Protein 2KGU (pdb70)

Nearest PDB structures (foldseek):
  2kgu-assembly1_A  TM=9.803E-01  e=1.407E-06  unclassified
  7rz3-assembly1_A  TM=5.996E-01  e=4.648E-01  Xibalbanus tulumensis
  4fz1-assembly1_D  TM=7.445E-01  e=1.449E+00  Psalmopoeus cambridgei
  2n3p-assembly1_A  TM=5.864E-01  e=8.486E-01  Asteropus
  3zxc-assembly1_A  TM=4.914E-01  e=8.818E+00  Cupiennius salei

GO terms:
  GO:0005576 extracellular region (C, EXP)
  GO:0019855 calcium channel inhibitor activity (F, IDA)

Secondary structure (DSSP, 8-state):
---B-TT---SSSPBPTT-EEE--SSS---EEE--

Radius of gyration: 8.8 Å; Cα contacts (8 Å, |Δi|>4): 65; chains: 1; bounding box: 12×17×29 Å

Solvent-accessible surface area: 3108 Å² total; per-residue (Å²): 122,199,43,1,115,158,29,42,167,8,127,145,62,154,23,28,155,58,34,138,55,78,56,75,116,94,46,152,99,34,48,2,98,162,184

InterPro domains:
  IPR004169 Spider toxin [cd12960] (2-35)

B-factor: mean 35.76, std 22.56, range [0.01, 75.52]

Structure (mmCIF, N/CA/C/O backbone):
data_2KGU
#
_entry.id   2KGU
#
loop_
_atom_site.group_PDB
_atom_site.id
_atom_site.type_symbol
_atom_site.label_atom_id
_atom_site.label_alt_id
_atom_site.label_comp_id
_atom_site.label_asym_id
_atom_site.label_entity_id
_atom_site.label_seq_id
_atom_site.pdbx_PDB_ins_code
_atom_site.Cartn_x
_atom_site.Cartn_y
_atom_site.Cartn_z
_atom_site.occupancy
_atom_site.B_iso_or_equiv
_atom_site.auth_seq_id
_atom_site.auth_comp_id
_atom_site.auth_asym_id
_atom_site.auth_atom_id
_atom_site.pdbx_PDB_model_num
ATOM 1 N N . GLY A 1 1 ? 1.330 0.000 0.000 1.00 13.00 1 GLY A N 1
ATOM 2 C CA . GLY A 1 1 ? 2.071 0.001 -1.247 1.00 45.03 1 GLY A CA 1
ATOM 3 C C . GLY A 1 1 ? 1.256 0.539 -2.406 1.00 60.34 1 GLY A C 1
ATOM 4 O O . GLY A 1 1 ? 0.370 -0.144 -2.921 1.00 21.31 1 GLY A O 1
ATOM 8 N N . TYR A 1 2 ? 1.554 1.766 -2.818 1.00 15.23 2 TYR A N 1
ATOM 9 C CA . TYR A 1 2 ? 0.839 2.397 -3.921 1.00 35.02 2 TYR A CA 1
ATOM 10 C C . TYR A 1 2 ? 1.368 1.906 -5.265 1.00 0.22 2 TYR A C 1
ATOM 11 O O . TYR A 1 2 ? 2.397 2.378 -5.750 1.00 30.41 2 TYR A O 1
ATOM 29 N N . CYS A 1 3 ? 0.657 0.956 -5.862 1.00 53.01 3 CYS A N 1
ATOM 30 C CA . CYS A 1 3 ? 1.052 0.400 -7.150 1.00 63.52 3 CYS A CA 1
ATOM 31 C C . CYS A 1 3 ? -0.115 0.420 -8.133 1.00 44.33 3 CYS A C 1
ATOM 32 O O . CYS A 1 3 ? -1.269 0.583 -7.739 1.00 21.20 3 CYS A O 1
ATOM 39 N N . ALA A 1 4 ? 0.196 0.254 -9.415 1.00 14.21 4 ALA A N 1
ATOM 40 C CA . ALA A 1 4 ? -0.826 0.251 -10.454 1.00 55.41 4 ALA A CA 1
ATOM 41 C C . ALA A 1 4 ? -1.696 -0.998 -10.366 1.00 23.41 4 ALA A C 1
ATOM 42 O O . ALA A 1 4 ? -1.225 -2.110 -10.604 1.00 31.23 4 ALA A O 1
ATOM 49 N N . GLU A 1 5 ? -2.966 -0.808 -10.022 1.00 5.51 5 GLU A N 1
ATOM 50 C CA . GLU A 1 5 ? -3.899 -1.921 -9.901 1.00 72.10 5 GLU A CA 1
ATOM 51 C C . GLU A 1 5 ? -4.222 -2.511 -11.271 1.00 33.33 5 GLU A C 1
ATOM 52 O O . GLU A 1 5 ? -3.575 -2.189 -12.267 1.00 50.31 5 GLU A O 1
ATOM 64 N N . LYS A 1 6 ? -5.228 -3.379 -11.312 1.00 41.32 6 LYS A N 1
ATOM 65 C CA . LYS A 1 6 ? -5.639 -4.015 -12.558 1.00 53.20 6 LYS A CA 1
ATOM 66 C C . LYS A 1 6 ? -6.046 -2.971 -13.594 1.00 23.25 6 LYS A C 1
ATOM 67 O O . LYS A 1 6 ? -7.117 -2.373 -13.499 1.00 62.32 6 LYS A O 1
ATOM 86 N N . GLY A 1 7 ? -5.183 -2.758 -14.583 1.00 32.21 7 GLY A N 1
ATOM 87 C CA . GLY A 1 7 ? -5.472 -1.787 -15.622 1.00 65.43 7 GLY A CA 1
ATOM 88 C C . GLY A 1 7 ? -5.310 -0.359 -15.142 1.00 51.33 7 GLY A C 1
ATOM 89 O O . GLY A 1 7 ? -6.271 0.411 -15.130 1.00 12.10 7 GLY A O 1
ATOM 93 N N . ILE A 1 8 ? -4.093 -0.004 -14.745 1.00 10.23 8 ILE A N 1
ATOM 94 C CA . ILE A 1 8 ? -3.810 1.342 -14.261 1.00 30.31 8 ILE A CA 1
ATOM 95 C C . ILE A 1 8 ? -2.540 1.898 -14.895 1.00 40.25 8 ILE A C 1
ATOM 96 O O . ILE A 1 8 ? -1.619 1.150 -15.223 1.00 45.41 8 ILE A O 1
ATOM 112 N N . ARG A 1 9 ? -2.498 3.216 -15.064 1.00 62.24 9 ARG A N 1
ATOM 113 C CA . ARG A 1 9 ? -1.340 3.873 -15.659 1.00 53.10 9 ARG A CA 1
ATOM 114 C C . ARG A 1 9 ? -0.050 3.416 -14.985 1.00 42.12 9 ARG A C 1
ATOM 115 O O . ARG A 1 9 ? 0.197 3.723 -13.819 1.00 13.35 9 ARG A O 1
ATOM 136 N N . CYS A 1 10 ? 0.770 2.680 -15.728 1.00 25.15 10 CYS A N 1
ATOM 137 C CA . CYS A 1 10 ? 2.035 2.179 -15.203 1.00 42.01 10 CYS A CA 1
ATOM 138 C C . CYS A 1 10 ? 3.216 2.823 -15.924 1.00 21.02 10 CYS A C 1
ATOM 139 O O . CYS A 1 10 ? 4.342 2.329 -15.856 1.00 51.42 10 CYS A O 1
ATOM 146 N N . ASP A 1 11 ? 2.951 3.927 -16.613 1.00 14.34 11 ASP A N 1
ATOM 147 C CA . ASP A 1 11 ? 3.991 4.640 -17.345 1.00 12.30 11 ASP A CA 1
ATOM 148 C C . ASP A 1 11 ? 5.188 4.929 -16.445 1.00 65.42 11 ASP A C 1
ATOM 149 O O . ASP A 1 11 ? 6.336 4.717 -16.837 1.00 5.15 11 ASP A O 1
ATOM 158 N N . ASP A 1 12 ? 4.913 5.413 -15.239 1.00 50.14 12 ASP A N 1
ATOM 159 C CA . ASP A 1 12 ? 5.968 5.731 -14.284 1.00 34.33 12 ASP A CA 1
ATOM 160 C C . ASP A 1 12 ? 5.956 4.750 -13.116 1.00 31.44 12 ASP A C 1
ATOM 161 O O . ASP A 1 12 ? 7.003 4.427 -12.553 1.00 73.11 12 ASP A O 1
ATOM 170 N N . ILE A 1 13 ? 4.766 4.280 -12.756 1.00 1.11 13 ILE A N 1
ATOM 171 C CA . ILE A 1 13 ? 4.619 3.336 -11.655 1.00 11.20 13 ILE A CA 1
ATOM 172 C C . ILE A 1 13 ? 4.556 1.901 -12.166 1.00 61.12 13 ILE A C 1
ATOM 173 O O . ILE A 1 13 ? 4.162 1.653 -13.306 1.00 43.14 13 ILE A O 1
ATOM 189 N N . HIS A 1 14 ? 4.945 0.958 -11.314 1.00 62.53 14 HIS A N 1
ATOM 190 C CA . HIS A 1 14 ? 4.931 -0.455 -11.679 1.00 11.22 14 HIS A CA 1
ATOM 191 C C . HIS A 1 14 ? 3.590 -1.092 -11.329 1.00 74.43 14 HIS A C 1
ATOM 192 O O . HIS A 1 14 ? 2.832 -0.563 -10.515 1.00 60.34 14 HIS A O 1
ATOM 206 N N . CYS A 1 15 ? 3.302 -2.232 -11.950 1.00 51.51 15 CYS A N 1
ATOM 207 C CA . CYS A 1 15 ? 2.052 -2.941 -11.706 1.00 60.33 15 CYS A CA 1
ATOM 208 C C . CYS A 1 15 ? 2.131 -3.755 -10.418 1.00 21.40 15 CYS A C 1
ATOM 209 O O . CYS A 1 15 ? 3.191 -4.269 -10.059 1.00 3.42 15 CYS A O 1
ATOM 216 N N . CYS A 1 16 ? 1.002 -3.870 -9.727 1.00 1.54 16 CYS A N 1
ATOM 217 C CA . CYS A 1 16 ? 0.942 -4.620 -8.478 1.00 72.34 16 CYS A CA 1
ATOM 218 C C . CYS A 1 16 ? 1.291 -6.088 -8.709 1.00 4.31 16 CYS A C 1
ATOM 219 O O . CYS A 1 16 ? 1.140 -6.608 -9.815 1.00 1.02 16 CYS A O 1
ATOM 226 N N . THR A 1 17 ? 1.760 -6.751 -7.656 1.00 61.23 17 THR A N 1
ATOM 227 C CA . THR A 1 17 ? 2.132 -8.158 -7.743 1.00 42.41 17 THR A CA 1
ATOM 228 C C . THR A 1 17 ? 1.006 -8.988 -8.349 1.00 4.21 17 THR A C 1
ATOM 229 O O . THR A 1 17 ? 0.020 -9.296 -7.681 1.00 25.03 17 THR A O 1
ATOM 240 N N . GLY A 1 18 ? 1.160 -9.348 -9.620 1.00 24.05 18 GLY A N 1
ATOM 241 C CA . GLY A 1 18 ? 0.149 -10.140 -10.294 1.00 33.32 18 GLY A CA 1
ATOM 242 C C . GLY A 1 18 ? -0.243 -9.558 -11.638 1.00 31.44 18 GLY A C 1
ATOM 243 O O . GLY A 1 18 ? -0.846 -10.242 -12.467 1.00 2.44 18 GLY A O 1
ATOM 247 N N . LEU A 1 19 ? 0.098 -8.293 -11.854 1.00 53.13 19 LEU A N 1
ATOM 248 C CA . LEU A 1 19 ? -0.224 -7.618 -13.107 1.00 3.20 19 LEU A CA 1
ATOM 249 C C . LEU A 1 19 ? 1.046 -7.221 -13.853 1.00 62.11 19 LEU A C 1
ATOM 250 O O . LEU A 1 19 ? 2.111 -7.070 -13.253 1.00 73.41 19 LEU A O 1
ATOM 266 N N . LYS A 1 20 ? 0.926 -7.051 -15.165 1.00 64.14 20 LYS A N 1
ATOM 267 C CA . LYS A 1 20 ? 2.063 -6.668 -15.995 1.00 31.03 20 LYS A CA 1
ATOM 268 C C . LYS A 1 20 ? 1.749 -5.413 -16.802 1.00 52.40 20 LYS A C 1
ATOM 269 O O . LYS A 1 20 ? 0.627 -5.231 -17.276 1.00 33.42 20 LYS A O 1
ATOM 288 N N . CYS A 1 21 ? 2.747 -4.549 -16.956 1.00 53.24 21 CYS A N 1
ATOM 289 C CA . CYS A 1 21 ? 2.578 -3.311 -17.707 1.00 53.34 21 CYS A CA 1
ATOM 290 C C . CYS A 1 21 ? 2.511 -3.589 -19.206 1.00 41.54 21 CYS A C 1
ATOM 291 O O . CYS A 1 21 ? 3.538 -3.677 -19.879 1.00 43.44 21 CYS A O 1
ATOM 298 N N . LYS A 1 22 ? 1.295 -3.726 -19.723 1.00 52.45 22 LYS A N 1
ATOM 299 C CA . LYS A 1 22 ? 1.092 -3.992 -21.143 1.00 13.34 22 LYS A CA 1
ATOM 300 C C . LYS A 1 22 ? 0.926 -2.691 -21.922 1.00 0.01 22 LYS A C 1
ATOM 301 O O . LYS A 1 22 ? -0.099 -2.017 -21.814 1.00 70.13 22 LYS A O 1
ATOM 320 N N . CYS A 1 23 ? 1.940 -2.344 -22.708 1.00 31.13 23 CYS A N 1
ATOM 321 C CA . CYS A 1 23 ? 1.907 -1.125 -23.506 1.00 54.23 23 CYS A CA 1
ATOM 322 C C . CYS A 1 23 ? 2.297 -1.412 -24.953 1.00 52.34 23 CYS A C 1
ATOM 323 O O . CYS A 1 23 ? 3.155 -2.252 -25.221 1.00 13.23 23 CYS A O 1
ATOM 330 N N . ASN A 1 24 ? 1.660 -0.707 -25.883 1.00 10.31 24 ASN A N 1
ATOM 331 C CA . ASN A 1 24 ? 1.940 -0.885 -27.303 1.00 71.30 24 ASN A CA 1
ATOM 332 C C . ASN A 1 24 ? 3.324 -0.349 -27.656 1.00 71.33 24 ASN A C 1
ATOM 333 O O . ASN A 1 24 ? 3.994 0.264 -26.826 1.00 14.10 24 ASN A O 1
ATOM 344 N N . ALA A 1 25 ? 3.745 -0.585 -28.894 1.00 64.15 25 ALA A N 1
ATOM 345 C CA . ALA A 1 25 ? 5.048 -0.124 -29.359 1.00 12.02 25 ALA A CA 1
ATOM 346 C C . ALA A 1 25 ? 5.004 1.352 -29.738 1.00 4.53 25 ALA A C 1
ATOM 347 O O . ALA A 1 25 ? 6.027 2.037 -29.724 1.00 3.13 25 ALA A O 1
ATOM 354 N N . SER A 1 26 ? 3.814 1.837 -30.077 1.00 20.12 26 SER A N 1
ATOM 355 C CA . SER A 1 26 ? 3.638 3.232 -30.464 1.00 64.21 26 SER A CA 1
ATOM 356 C C . SER A 1 26 ? 3.819 4.156 -29.264 1.00 24.23 26 SER A C 1
ATOM 357 O O . SER A 1 26 ? 4.167 5.326 -29.414 1.00 3.22 26 SER A O 1
ATOM 365 N N . GLY A 1 27 ? 3.580 3.620 -28.071 1.00 20.24 27 GLY A N 1
ATOM 366 C CA . GLY A 1 27 ? 3.721 4.409 -26.861 1.00 22.01 27 GLY A CA 1
ATOM 367 C C . GLY A 1 27 ? 2.387 4.724 -26.215 1.00 55.33 27 GLY A C 1
ATOM 368 O O . GLY A 1 27 ? 2.264 5.698 -25.471 1.00 75.52 27 GLY A O 1
ATOM 372 N N . TYR A 1 28 ? 1.384 3.901 -26.501 1.00 51.32 28 TYR A N 1
ATOM 373 C CA . TYR A 1 28 ? 0.050 4.100 -25.946 1.00 62.23 28 TYR A CA 1
ATOM 374 C C . TYR A 1 28 ? -0.512 2.792 -25.398 1.00 21.22 28 TYR A C 1
ATOM 375 O O . TYR A 1 28 ? 0.171 1.768 -25.382 1.00 13.54 28 TYR A O 1
ATOM 393 N N . ASN A 1 29 ? -1.762 2.835 -24.950 1.00 33.45 29 ASN A N 1
ATOM 394 C CA . ASN A 1 29 ? -2.418 1.654 -24.400 1.00 31.51 29 ASN A CA 1
ATOM 395 C C . ASN A 1 29 ? -1.562 1.013 -23.311 1.00 53.41 29 ASN A C 1
ATOM 396 O O . ASN A 1 29 ? -1.611 -0.199 -23.100 1.00 42.13 29 ASN A O 1
ATOM 407 N N . CYS A 1 30 ? -0.779 1.836 -22.621 1.00 53.14 30 CYS A N 1
ATOM 408 C CA . CYS A 1 30 ? 0.088 1.352 -21.554 1.00 13.10 30 CYS A CA 1
ATOM 409 C C . CYS A 1 30 ? -0.699 1.155 -20.261 1.00 51.53 30 CYS A C 1
ATOM 410 O O . CYS A 1 30 ? -0.756 2.047 -19.414 1.00 45.13 30 CYS A O 1
ATOM 417 N N . VAL A 1 31 ? -1.305 -0.019 -20.117 1.00 11.23 31 VAL A N 1
ATOM 418 C CA . VAL A 1 31 ? -2.088 -0.334 -18.927 1.00 45.14 31 VAL A CA 1
ATOM 419 C C . VAL A 1 31 ? -1.690 -1.688 -18.351 1.00 21.11 31 VAL A C 1
ATOM 420 O O . VAL A 1 31 ? -1.102 -2.521 -19.042 1.00 12.03 31 VAL A O 1
ATOM 433 N N . CYS A 1 32 ? -2.015 -1.902 -17.080 1.00 64.44 32 CYS A N 1
ATOM 434 C CA . CYS A 1 32 ? -1.692 -3.156 -16.409 1.00 40.41 32 CYS A CA 1
ATOM 435 C C . CYS A 1 32 ? -2.687 -4.248 -16.789 1.00 34.11 32 CYS A C 1
ATOM 436 O O . CYS A 1 32 ? -3.865 -3.975 -17.023 1.00 22.21 32 CYS A O 1
ATOM 443 N N . ARG A 1 33 ? -2.206 -5.485 -16.848 1.00 23.44 33 ARG A N 1
ATOM 444 C CA . ARG A 1 33 ? -3.052 -6.619 -17.200 1.00 13.14 33 ARG A CA 1
ATOM 445 C C . ARG A 1 33 ? -2.640 -7.867 -16.424 1.00 14.42 33 ARG A C 1
ATOM 446 O O . ARG A 1 33 ? -1.472 -8.037 -16.076 1.00 22.32 33 ARG A O 1
ATOM 467 N N . LYS A 1 34 ? -3.608 -8.736 -16.155 1.00 74.44 34 LYS A N 1
ATOM 468 C CA . LYS A 1 34 ? -3.348 -9.969 -15.422 1.00 31.24 34 LYS A CA 1
ATOM 469 C C . LYS A 1 34 ? -2.755 -11.034 -16.339 1.00 55.22 34 LYS A C 1
ATOM 470 O O . LYS A 1 34 ? -3.300 -12.131 -16.468 1.00 3.34 34 LYS A O 1
ATOM 489 N N . LYS A 1 35 ? -1.636 -10.704 -16.975 1.00 13.01 35 LYS A N 1
ATOM 490 C CA . LYS A 1 35 ? -0.967 -11.632 -17.879 1.00 32.13 35 LYS A CA 1
ATOM 491 C C . LYS A 1 35 ? -0.238 -12.721 -17.098 1.00 44.14 35 LYS A C 1
ATOM 492 O O . LYS A 1 35 ? -0.676 -13.126 -16.022 1.00 31.15 35 LYS A O 1
ATOM 511 N N . GLY A 1 1 ? 3.403 -0.210 -1.031 1.00 53.15 1 GLY A N 2
ATOM 512 C CA . GLY A 1 1 ? 1.998 -0.567 -0.966 1.00 54.24 1 GLY A CA 2
ATOM 513 C C . GLY A 1 1 ? 1.195 0.028 -2.106 1.00 51.24 1 GLY A C 2
ATOM 514 O O . GLY A 1 1 ? 0.264 -0.599 -2.613 1.00 1.31 1 GLY A O 2
ATOM 518 N N . TYR A 1 2 ? 1.554 1.242 -2.510 1.00 60.43 2 TYR A N 2
ATOM 519 C CA . TYR A 1 2 ? 0.858 1.923 -3.595 1.00 12.20 2 TYR A CA 2
ATOM 520 C C . TYR A 1 2 ? 1.337 1.418 -4.952 1.00 41.14 2 TYR A C 2
ATOM 521 O O . TYR A 1 2 ? 2.382 1.838 -5.451 1.00 54.23 2 TYR A O 2
ATOM 539 N N . CYS A 1 3 ? 0.565 0.514 -5.546 1.00 25.52 3 CYS A N 2
ATOM 540 C CA . CYS A 1 3 ? 0.909 -0.051 -6.846 1.00 15.44 3 CYS A CA 2
ATOM 541 C C . CYS A 1 3 ? -0.270 0.050 -7.810 1.00 65.13 3 CYS A C 2
ATOM 542 O O . CYS A 1 3 ? -1.419 0.178 -7.391 1.00 33.12 3 CYS A O 2
ATOM 549 N N . ALA A 1 4 ? 0.026 -0.009 -9.105 1.00 21.34 4 ALA A N 2
ATOM 550 C CA . ALA A 1 4 ? -1.008 0.073 -10.129 1.00 22.52 4 ALA A CA 2
ATOM 551 C C . ALA A 1 4 ? -1.879 -1.179 -10.131 1.00 21.11 4 ALA A C 2
ATOM 552 O O . ALA A 1 4 ? -1.391 -2.285 -10.363 1.00 12.31 4 ALA A O 2
ATOM 559 N N . GLU A 1 5 ? -3.170 -0.997 -9.870 1.00 43.32 5 GLU A N 2
ATOM 560 C CA . GLU A 1 5 ? -4.108 -2.113 -9.841 1.00 5.12 5 GLU A CA 2
ATOM 561 C C . GLU A 1 5 ? -4.327 -2.676 -11.242 1.00 30.11 5 GLU A C 2
ATOM 562 O O . GLU A 1 5 ? -3.607 -2.335 -12.181 1.00 20.33 5 GLU A O 2
ATOM 574 N N . LYS A 1 6 ? -5.327 -3.541 -11.375 1.00 64.34 6 LYS A N 2
ATOM 575 C CA . LYS A 1 6 ? -5.643 -4.153 -12.661 1.00 14.24 6 LYS A CA 2
ATOM 576 C C . LYS A 1 6 ? -6.064 -3.096 -13.677 1.00 61.00 6 LYS A C 2
ATOM 577 O O . LYS A 1 6 ? -7.151 -2.528 -13.582 1.00 42.44 6 LYS A O 2
ATOM 596 N N . GLY A 1 7 ? -5.195 -2.839 -14.650 1.00 53.44 7 GLY A N 2
ATOM 597 C CA . GLY A 1 7 ? -5.496 -1.852 -15.671 1.00 41.30 7 GLY A CA 2
ATOM 598 C C . GLY A 1 7 ? -5.351 -0.431 -15.164 1.00 10.41 7 GLY A C 2
ATOM 599 O O . GLY A 1 7 ? -6.321 0.328 -15.138 1.00 64.01 7 GLY A O 2
ATOM 603 N N . ILE A 1 8 ? -4.138 -0.070 -14.758 1.00 53.32 8 ILE A N 2
ATOM 604 C CA . ILE A 1 8 ? -3.871 1.270 -14.249 1.00 21.52 8 ILE A CA 2
ATOM 605 C C . ILE A 1 8 ? -2.622 1.863 -14.892 1.00 0.02 8 ILE A C 2
ATOM 606 O O . ILE A 1 8 ? -1.690 1.140 -15.246 1.00 15.12 8 ILE A O 2
ATOM 622 N N . ARG A 1 9 ? -2.609 3.184 -15.038 1.00 72.10 9 ARG A N 2
ATOM 623 C CA . ARG A 1 9 ? -1.474 3.875 -15.638 1.00 13.23 9 ARG A CA 2
ATOM 624 C C . ARG A 1 9 ? -0.164 3.430 -14.994 1.00 74.30 9 ARG A C 2
ATOM 625 O O . ARG A 1 9 ? 0.098 3.723 -13.827 1.00 51.53 9 ARG A O 2
ATOM 646 N N . CYS A 1 10 ? 0.654 2.719 -15.762 1.00 64.20 10 CYS A N 2
ATOM 647 C CA . CYS A 1 10 ? 1.936 2.231 -15.268 1.00 4.42 10 CYS A CA 2
ATOM 648 C C . CYS A 1 10 ? 3.092 3.002 -15.900 1.00 53.21 10 CYS A C 2
ATOM 649 O O . CYS A 1 10 ? 4.248 2.586 -15.819 1.00 14.15 10 CYS A O 2
ATOM 656 N N . ASP A 1 11 ? 2.771 4.127 -16.530 1.00 34.03 11 ASP A N 2
ATOM 657 C CA . ASP A 1 11 ? 3.781 4.957 -17.175 1.00 10.31 11 ASP A CA 2
ATOM 658 C C . ASP A 1 11 ? 4.863 5.368 -16.181 1.00 32.22 11 ASP A C 2
ATOM 659 O O . ASP A 1 11 ? 6.035 5.486 -16.538 1.00 22.13 11 ASP A O 2
ATOM 668 N N . ASP A 1 12 ? 4.461 5.585 -14.933 1.00 61.23 12 ASP A N 2
ATOM 669 C CA . ASP A 1 12 ? 5.396 5.982 -13.887 1.00 40.31 12 ASP A CA 2
ATOM 670 C C . ASP A 1 12 ? 5.591 4.857 -12.876 1.00 62.54 12 ASP A C 2
ATOM 671 O O . ASP A 1 12 ? 6.701 4.352 -12.702 1.00 34.51 12 ASP A O 2
ATOM 680 N N . ILE A 1 13 ? 4.507 4.469 -12.213 1.00 0.40 13 ILE A N 2
ATOM 681 C CA . ILE A 1 13 ? 4.560 3.404 -11.220 1.00 34.31 13 ILE A CA 2
ATOM 682 C C . ILE A 1 13 ? 4.375 2.037 -11.870 1.00 65.32 13 ILE A C 2
ATOM 683 O O . ILE A 1 13 ? 3.839 1.929 -12.974 1.00 3.24 13 ILE A O 2
ATOM 699 N N . HIS A 1 14 ? 4.822 0.993 -11.178 1.00 41.33 14 HIS A N 2
ATOM 700 C CA . HIS A 1 14 ? 4.704 -0.369 -11.687 1.00 44.43 14 HIS A CA 2
ATOM 701 C C . HIS A 1 14 ? 3.388 -1.001 -11.247 1.00 31.44 14 HIS A C 2
ATOM 702 O O . HIS A 1 14 ? 2.683 -0.462 -10.393 1.00 21.53 14 HIS A O 2
ATOM 716 N N . CYS A 1 15 ? 3.062 -2.147 -11.835 1.00 33.31 15 CYS A N 2
ATOM 717 C CA . CYS A 1 15 ? 1.830 -2.854 -11.505 1.00 12.54 15 CYS A CA 2
ATOM 718 C C . CYS A 1 15 ? 1.989 -3.651 -10.214 1.00 25.43 15 CYS A C 2
ATOM 719 O O . CYS A 1 15 ? 3.104 -3.987 -9.812 1.00 61.31 15 CYS A O 2
ATOM 726 N N . CYS A 1 16 ? 0.868 -3.952 -9.568 1.00 13.22 16 CYS A N 2
ATOM 727 C CA . CYS A 1 16 ? 0.881 -4.710 -8.323 1.00 3.35 16 CYS A CA 2
ATOM 728 C C . CYS A 1 16 ? 1.383 -6.132 -8.557 1.00 14.13 16 CYS A C 2
ATOM 729 O O . CYS A 1 16 ? 1.472 -6.592 -9.696 1.00 2.43 16 CYS A O 2
ATOM 736 N N . THR A 1 17 ? 1.708 -6.825 -7.470 1.00 65.11 17 THR A N 2
ATOM 737 C CA . THR A 1 17 ? 2.201 -8.194 -7.556 1.00 44.10 17 THR A CA 2
ATOM 738 C C . THR A 1 17 ? 1.176 -9.107 -8.218 1.00 41.04 17 THR A C 2
ATOM 739 O O . THR A 1 17 ? 0.251 -9.592 -7.569 1.00 12.13 17 THR A O 2
ATOM 750 N N . GLY A 1 18 ? 1.347 -9.338 -9.517 1.00 23.24 18 GLY A N 2
ATOM 751 C CA . GLY A 1 18 ? 0.429 -10.194 -10.245 1.00 50.43 18 GLY A CA 2
ATOM 752 C C . GLY A 1 18 ? 0.021 -9.602 -11.580 1.00 34.02 18 GLY A C 2
ATOM 753 O O . GLY A 1 18 ? -0.469 -10.313 -12.459 1.00 12.43 18 GLY A O 2
ATOM 757 N N . LEU A 1 19 ? 0.220 -8.298 -11.733 1.00 1.43 19 LEU A N 2
ATOM 758 C CA . LEU A 1 19 ? -0.132 -7.609 -12.970 1.00 34.52 19 LEU A CA 2
ATOM 759 C C . LEU A 1 19 ? 1.118 -7.164 -13.721 1.00 23.23 19 LEU A C 2
ATOM 760 O O . LEU A 1 19 ? 2.156 -6.895 -13.116 1.00 24.43 19 LEU A O 2
ATOM 776 N N . LYS A 1 20 ? 1.012 -7.086 -15.043 1.00 20.32 20 LYS A N 2
ATOM 777 C CA . LYS A 1 20 ? 2.133 -6.670 -15.878 1.00 35.12 20 LYS A CA 2
ATOM 778 C C . LYS A 1 20 ? 1.783 -5.416 -16.673 1.00 35.15 20 LYS A C 2
ATOM 779 O O . LYS A 1 20 ? 0.656 -5.263 -17.146 1.00 62.24 20 LYS A O 2
ATOM 798 N N . CYS A 1 21 ? 2.755 -4.522 -16.816 1.00 54.41 21 CYS A N 2
ATOM 799 C CA . CYS A 1 21 ? 2.550 -3.281 -17.554 1.00 62.24 21 CYS A CA 2
ATOM 800 C C . CYS A 1 21 ? 2.549 -3.537 -19.059 1.00 24.43 21 CYS A C 2
ATOM 801 O O . CYS A 1 21 ? 3.603 -3.569 -19.695 1.00 52.33 21 CYS A O 2
ATOM 808 N N . LYS A 1 22 ? 1.360 -3.720 -19.621 1.00 54.14 22 LYS A N 2
ATOM 809 C CA . LYS A 1 22 ? 1.219 -3.972 -21.051 1.00 3.23 22 LYS A CA 2
ATOM 810 C C . LYS A 1 22 ? 1.053 -2.665 -21.820 1.00 24.02 22 LYS A C 2
ATOM 811 O O . LYS A 1 22 ? 0.052 -1.966 -21.667 1.00 14.43 22 LYS A O 2
ATOM 830 N N . CYS A 1 23 ? 2.041 -2.342 -22.648 1.00 50.20 23 CYS A N 2
ATOM 831 C CA . CYS A 1 23 ? 2.005 -1.120 -23.442 1.00 55.23 23 CYS A CA 2
ATOM 832 C C . CYS A 1 23 ? 2.372 -1.405 -24.896 1.00 12.43 23 CYS A C 2
ATOM 833 O O . CYS A 1 23 ? 3.208 -2.261 -25.179 1.00 30.42 23 CYS A O 2
ATOM 840 N N . ASN A 1 24 ? 1.740 -0.679 -25.813 1.00 22.21 24 ASN A N 2
ATOM 841 C CA . ASN A 1 24 ? 2.000 -0.854 -27.237 1.00 51.44 24 ASN A CA 2
ATOM 842 C C . ASN A 1 24 ? 3.391 -0.345 -27.603 1.00 23.42 24 ASN A C 2
ATOM 843 O O . ASN A 1 24 ? 4.085 0.245 -26.775 1.00 73.02 24 ASN A O 2
ATOM 854 N N . ALA A 1 25 ? 3.792 -0.579 -28.848 1.00 43.12 25 ALA A N 2
ATOM 855 C CA . ALA A 1 25 ? 5.099 -0.143 -29.324 1.00 41.34 25 ALA A CA 2
ATOM 856 C C . ALA A 1 25 ? 5.086 1.339 -29.684 1.00 11.25 25 ALA A C 2
ATOM 857 O O . ALA A 1 25 ? 6.122 2.003 -29.659 1.00 64.35 25 ALA A O 2
ATOM 864 N N . SER A 1 26 ? 3.906 1.852 -30.017 1.00 51.10 26 SER A N 2
ATOM 865 C CA . SER A 1 26 ? 3.759 3.255 -30.386 1.00 10.32 26 SER A CA 2
ATOM 866 C C . SER A 1 26 ? 3.957 4.159 -29.173 1.00 44.41 26 SER A C 2
ATOM 867 O O . SER A 1 26 ? 4.336 5.322 -29.307 1.00 3.22 26 SER A O 2
ATOM 875 N N . GLY A 1 27 ? 3.698 3.615 -27.988 1.00 21.00 27 GLY A N 2
ATOM 876 C CA . GLY A 1 27 ? 3.853 4.385 -26.768 1.00 3.22 27 GLY A CA 2
ATOM 877 C C . GLY A 1 27 ? 2.524 4.729 -26.126 1.00 73.01 27 GLY A C 2
ATOM 878 O O . GLY A 1 27 ? 2.415 5.714 -25.395 1.00 44.15 27 GLY A O 2
ATOM 882 N N . TYR A 1 28 ? 1.509 3.917 -26.400 1.00 70.21 28 TYR A N 2
ATOM 883 C CA . TYR A 1 28 ? 0.179 4.142 -25.848 1.00 13.45 28 TYR A CA 2
ATOM 884 C C . TYR A 1 28 ? -0.417 2.843 -25.314 1.00 0.35 28 TYR A C 2
ATOM 885 O O . TYR A 1 28 ? 0.240 1.803 -25.307 1.00 11.24 28 TYR A O 2
ATOM 903 N N . ASN A 1 29 ? -1.667 2.913 -24.867 1.00 61.31 29 ASN A N 2
ATOM 904 C CA . ASN A 1 29 ? -2.353 1.743 -24.331 1.00 31.21 29 ASN A CA 2
ATOM 905 C C . ASN A 1 29 ? -1.512 1.065 -23.254 1.00 25.20 29 ASN A C 2
ATOM 906 O O . ASN A 1 29 ? -1.584 -0.150 -23.067 1.00 62.23 29 ASN A O 2
ATOM 917 N N . CYS A 1 30 ? -0.714 1.858 -22.547 1.00 41.42 30 CYS A N 2
ATOM 918 C CA . CYS A 1 30 ? 0.142 1.337 -21.488 1.00 72.35 30 CYS A CA 2
ATOM 919 C C . CYS A 1 30 ? -0.652 1.125 -20.202 1.00 62.24 30 CYS A C 2
ATOM 920 O O . CYS A 1 30 ? -0.685 1.993 -19.330 1.00 40.13 30 CYS A O 2
ATOM 927 N N . VAL A 1 31 ? -1.290 -0.036 -20.092 1.00 1.03 31 VAL A N 2
ATOM 928 C CA . VAL A 1 31 ? -2.082 -0.363 -18.912 1.00 73.45 31 VAL A CA 2
ATOM 929 C C . VAL A 1 31 ? -1.669 -1.710 -18.329 1.00 4.31 31 VAL A C 2
ATOM 930 O O . VAL A 1 31 ? -1.058 -2.533 -19.011 1.00 23.22 31 VAL A O 2
ATOM 943 N N . CYS A 1 32 ? -2.006 -1.928 -17.062 1.00 43.02 32 CYS A N 2
ATOM 944 C CA . CYS A 1 32 ? -1.670 -3.175 -16.385 1.00 0.51 32 CYS A CA 2
ATOM 945 C C . CYS A 1 32 ? -2.6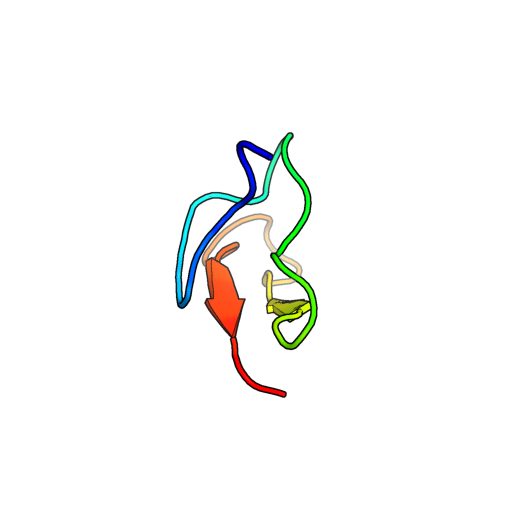55 -4.279 -16.758 1.00 40.30 32 CYS A C 2
ATOM 946 O O . CYS A 1 32 ? -3.825 -4.014 -17.033 1.00 52.35 32 CYS A O 2
ATOM 953 N N . ARG A 1 33 ? -2.172 -5.517 -16.764 1.00 75.04 33 ARG A N 2
ATOM 954 C CA . ARG A 1 33 ? -3.009 -6.661 -17.104 1.00 74.34 33 ARG A CA 2
ATOM 955 C C . ARG A 1 33 ? -2.583 -7.899 -16.320 1.00 15.34 33 ARG A C 2
ATOM 956 O O . ARG A 1 33 ? -1.413 -8.054 -15.972 1.00 23.33 33 ARG A O 2
ATOM 977 N N . LYS A 1 34 ? -3.542 -8.777 -16.043 1.00 42.52 34 LYS A N 2
ATOM 978 C CA . LYS A 1 34 ? -3.268 -10.001 -15.300 1.00 43.23 34 LYS A CA 2
ATOM 979 C C . LYS A 1 34 ? -2.659 -11.064 -16.209 1.00 42.11 34 LYS A C 2
ATOM 980 O O . LYS A 1 34 ? -3.197 -12.163 -16.344 1.00 12.11 34 LYS A O 2
ATOM 999 N N . LYS A 1 35 ? -1.532 -10.730 -16.830 1.00 34.40 35 LYS A N 2
ATOM 1000 C CA . LYS A 1 35 ? -0.848 -11.657 -17.724 1.00 42.40 35 LYS A CA 2
ATOM 1001 C C . LYS A 1 35 ? -0.367 -12.889 -16.966 1.00 24.54 35 LYS A C 2
ATOM 1002 O O . LYS A 1 35 ? 0.129 -12.786 -15.843 1.00 52.42 35 LYS A O 2
ATOM 1021 N N . GLY A 1 1 ? 1.917 -1.482 -0.374 1.00 13.02 1 GLY A N 3
ATOM 1022 C CA . GLY A 1 1 ? 2.192 -0.104 -0.738 1.00 72.53 1 GLY A CA 3
ATOM 1023 C C . GLY A 1 1 ? 1.337 0.371 -1.896 1.00 72.22 1 GLY A C 3
ATOM 1024 O O . GLY A 1 1 ? 0.491 -0.370 -2.398 1.00 22.42 1 GLY A O 3
ATOM 1028 N N . TYR A 1 2 ? 1.555 1.610 -2.321 1.00 2.21 2 TYR A N 3
ATOM 1029 C CA . TYR A 1 2 ? 0.795 2.185 -3.424 1.00 41.14 2 TYR A CA 3
ATOM 1030 C C . TYR A 1 2 ? 1.346 1.717 -4.768 1.00 4.12 2 TYR A C 3
ATOM 1031 O O . TYR A 1 2 ? 2.393 2.183 -5.219 1.00 63.41 2 TYR A O 3
ATOM 1049 N N . CYS A 1 3 ? 0.633 0.793 -5.403 1.00 3.01 3 CYS A N 3
ATOM 1050 C CA . CYS A 1 3 ? 1.048 0.260 -6.695 1.00 5.22 3 CYS A CA 3
ATOM 1051 C C . CYS A 1 3 ? -0.091 0.338 -7.707 1.00 42.50 3 CYS A C 3
ATOM 1052 O O . CYS A 1 3 ? -1.251 0.521 -7.339 1.00 23.24 3 CYS A O 3
ATOM 1059 N N . ALA A 1 4 ? 0.249 0.199 -8.984 1.00 62.02 4 ALA A N 3
ATOM 1060 C CA . ALA A 1 4 ? -0.744 0.251 -10.049 1.00 54.44 4 ALA A CA 3
ATOM 1061 C C . ALA A 1 4 ? -1.649 -0.976 -10.017 1.00 12.40 4 ALA A C 3
ATOM 1062 O O . ALA A 1 4 ? -1.205 -2.092 -10.280 1.00 64.34 4 ALA A O 3
ATOM 1069 N N . GLU A 1 5 ? -2.920 -0.760 -9.692 1.00 0.14 5 GLU A N 3
ATOM 1070 C CA . GLU A 1 5 ? -3.886 -1.850 -9.624 1.00 11.04 5 GLU A CA 3
ATOM 1071 C C . GLU A 1 5 ? -4.189 -2.396 -11.016 1.00 24.51 5 GLU A C 3
ATOM 1072 O O . GLU A 1 5 ? -3.481 -2.101 -11.979 1.00 1.10 5 GLU A O 3
ATOM 1084 N N . LYS A 1 6 ? -5.245 -3.196 -11.114 1.00 71.23 6 LYS A N 3
ATOM 1085 C CA . LYS A 1 6 ? -5.644 -3.785 -12.387 1.00 41.23 6 LYS A CA 3
ATOM 1086 C C . LYS A 1 6 ? -5.942 -2.701 -13.418 1.00 54.21 6 LYS A C 3
ATOM 1087 O O . LYS A 1 6 ? -6.780 -1.829 -13.191 1.00 43.42 6 LYS A O 3
ATOM 1106 N N . GLY A 1 7 ? -5.252 -2.763 -14.553 1.00 32.20 7 GLY A N 3
ATOM 1107 C CA . GLY A 1 7 ? -5.459 -1.782 -15.602 1.00 11.00 7 GLY A CA 3
ATOM 1108 C C . GLY A 1 7 ? -5.249 -0.361 -15.117 1.00 30.44 7 GLY A C 3
ATOM 1109 O O . GLY A 1 7 ? -6.191 0.431 -15.069 1.00 24.32 7 GLY A O 3
ATOM 1113 N N . ILE A 1 8 ? -4.012 -0.039 -14.754 1.00 51.54 8 ILE A N 3
ATOM 1114 C CA . ILE A 1 8 ? -3.682 1.296 -14.270 1.00 14.02 8 ILE A CA 3
ATOM 1115 C C . ILE A 1 8 ? -2.406 1.818 -14.922 1.00 34.14 8 ILE A C 3
ATOM 1116 O O . ILE A 1 8 ? -1.522 1.043 -15.286 1.00 42.20 8 ILE A O 3
ATOM 1132 N N . ARG A 1 9 ? -2.3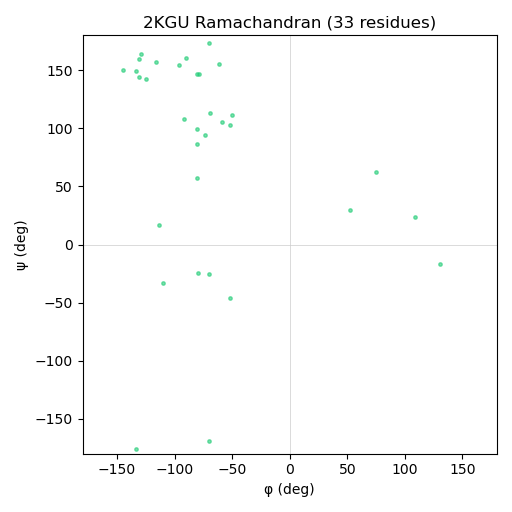18 3.136 -15.064 1.00 3.32 9 ARG A N 3
ATOM 1133 C CA . ARG A 1 9 ? -1.149 3.762 -15.671 1.00 54.30 9 ARG A CA 3
ATOM 1134 C C . ARG A 1 9 ? 0.137 3.257 -15.024 1.00 35.34 9 ARG A C 3
ATOM 1135 O O . ARG A 1 9 ? 0.401 3.524 -13.851 1.00 13.10 9 ARG A O 3
ATOM 1156 N N . CYS A 1 10 ? 0.933 2.524 -15.795 1.00 51.30 10 CYS A N 3
ATOM 1157 C CA . CYS A 1 10 ? 2.191 1.980 -15.298 1.00 34.11 10 CYS A CA 3
ATOM 1158 C C . CYS A 1 10 ? 3.381 2.694 -15.932 1.00 72.00 10 CYS A C 3
ATOM 1159 O O . CYS A 1 10 ? 4.508 2.201 -15.890 1.00 2.03 10 CYS A O 3
ATOM 1166 N N . ASP A 1 11 ? 3.122 3.857 -16.519 1.00 15.23 11 ASP A N 3
ATOM 1167 C CA . ASP A 1 11 ? 4.171 4.640 -17.161 1.00 11.53 11 ASP A CA 3
ATOM 1168 C C . ASP A 1 11 ? 5.340 4.868 -16.207 1.00 74.00 11 ASP A C 3
ATOM 1169 O O . ASP A 1 11 ? 6.500 4.690 -16.578 1.00 30.32 11 ASP A O 3
ATOM 1178 N N . ASP A 1 12 ? 5.026 5.264 -14.978 1.00 75.54 12 ASP A N 3
ATOM 1179 C CA . ASP A 1 12 ? 6.049 5.516 -13.971 1.00 65.31 12 ASP A CA 3
ATOM 1180 C C . ASP A 1 12 ? 6.009 4.453 -12.877 1.00 63.15 12 ASP A C 3
ATOM 1181 O O . ASP A 1 12 ? 7.034 3.861 -12.536 1.00 34.01 12 ASP A O 3
ATOM 1190 N N . ILE A 1 13 ? 4.821 4.217 -12.332 1.00 11.40 13 ILE A N 3
ATOM 1191 C CA . ILE A 1 13 ? 4.648 3.226 -11.277 1.00 50.23 13 ILE A CA 3
ATOM 1192 C C . ILE A 1 13 ? 4.515 1.823 -11.858 1.00 74.33 13 ILE A C 3
ATOM 1193 O O . ILE A 1 13 ? 4.091 1.650 -13.002 1.00 3.02 13 ILE A O 3
ATOM 1209 N N . HIS A 1 14 ? 4.877 0.822 -11.062 1.00 62.33 14 HIS A N 3
ATOM 1210 C CA . HIS A 1 14 ? 4.796 -0.568 -11.497 1.00 32.43 14 HIS A CA 3
ATOM 1211 C C . HIS A 1 14 ? 3.465 -1.190 -11.083 1.00 50.44 14 HIS A C 3
ATOM 1212 O O . HIS A 1 14 ? 2.802 -0.708 -10.164 1.00 60.31 14 HIS A O 3
ATOM 1226 N N . CYS A 1 15 ? 3.079 -2.261 -11.769 1.00 3.32 15 CYS A N 3
ATOM 1227 C CA . CYS A 1 15 ? 1.828 -2.948 -11.475 1.00 15.43 15 CYS A CA 3
ATOM 1228 C C . CYS A 1 15 ? 1.984 -3.871 -10.270 1.00 12.12 15 CYS A C 3
ATOM 1229 O O . CYS A 1 15 ? 3.038 -4.475 -10.069 1.00 71.12 15 CYS A O 3
ATOM 1236 N N . CYS A 1 16 ? 0.927 -3.976 -9.471 1.00 4.53 16 CYS A N 3
ATOM 1237 C CA . CYS A 1 16 ? 0.945 -4.824 -8.285 1.00 65.25 16 CYS A CA 3
ATOM 1238 C C . CYS A 1 16 ? 1.227 -6.276 -8.661 1.00 25.35 16 CYS A C 3
ATOM 1239 O O . CYS A 1 16 ? 1.012 -6.688 -9.801 1.00 31.52 16 CYS A O 3
ATOM 1246 N N . THR A 1 17 ? 1.711 -7.049 -7.692 1.00 40.34 17 THR A N 3
ATOM 1247 C CA . THR A 1 17 ? 2.024 -8.454 -7.920 1.00 15.21 17 THR A CA 3
ATOM 1248 C C . THR A 1 17 ? 0.845 -9.183 -8.555 1.00 21.45 17 THR A C 3
ATOM 1249 O O . THR A 1 17 ? -0.208 -9.335 -7.938 1.00 35.53 17 THR A O 3
ATOM 1260 N N . GLY A 1 18 ? 1.030 -9.634 -9.792 1.00 25.24 18 GLY A N 3
ATOM 1261 C CA . GLY A 1 18 ? -0.026 -10.343 -10.489 1.00 34.41 18 GLY A CA 3
ATOM 1262 C C . GLY A 1 18 ? -0.353 -9.722 -11.832 1.00 72.03 18 GLY A C 3
ATOM 1263 O O . GLY A 1 18 ? -0.882 -10.390 -12.722 1.00 34.14 18 GLY A O 3
ATOM 1267 N N . LEU A 1 19 ? -0.039 -8.440 -11.981 1.00 55.21 19 LEU A N 3
ATOM 1268 C CA . LEU A 1 19 ? -0.305 -7.727 -13.226 1.00 5.21 19 LEU A CA 3
ATOM 1269 C C . LEU A 1 19 ? 0.993 -7.438 -13.975 1.00 15.01 19 LEU A C 3
ATOM 1270 O O . LEU A 1 19 ? 2.085 -7.689 -13.466 1.00 63.12 19 LEU A O 3
ATOM 1286 N N . LYS A 1 20 ? 0.865 -6.907 -15.186 1.00 14.30 20 LYS A N 3
ATOM 1287 C CA . LYS A 1 20 ? 2.026 -6.580 -16.005 1.00 53.40 20 LYS A CA 3
ATOM 1288 C C . LYS A 1 20 ? 1.768 -5.329 -16.840 1.00 33.40 20 LYS A C 3
ATOM 1289 O O . LYS A 1 20 ? 0.656 -5.112 -17.324 1.00 24.01 20 LYS A O 3
ATOM 1308 N N . CYS A 1 21 ? 2.801 -4.511 -17.006 1.00 41.14 21 CYS A N 3
ATOM 1309 C CA . CYS A 1 21 ? 2.687 -3.283 -17.784 1.00 2.22 21 CYS A CA 3
ATOM 1310 C C . CYS A 1 21 ? 2.503 -3.593 -19.267 1.00 0.25 21 CYS A C 3
ATOM 1311 O O . CYS A 1 21 ? 3.475 -3.715 -20.012 1.00 71.34 21 CYS A O 3
ATOM 1318 N N . LYS A 1 22 ? 1.249 -3.718 -19.688 1.00 21.24 22 LYS A N 3
ATOM 1319 C CA . LYS A 1 22 ? 0.935 -4.012 -21.081 1.00 21.22 22 LYS A CA 3
ATOM 1320 C C . LYS A 1 22 ? 0.776 -2.726 -21.886 1.00 22.33 22 LYS A C 3
ATOM 1321 O O . LYS A 1 22 ? -0.277 -2.088 -21.855 1.00 23.44 22 LYS A O 3
ATOM 1340 N N . CYS A 1 23 ? 1.827 -2.351 -22.607 1.00 63.41 23 CYS A N 3
ATOM 1341 C CA . CYS A 1 23 ? 1.805 -1.142 -23.421 1.00 74.55 23 CYS A CA 3
ATOM 1342 C C . CYS A 1 23 ? 2.170 -1.455 -24.870 1.00 23.24 23 CYS A C 3
ATOM 1343 O O . CYS A 1 23 ? 2.999 -2.324 -25.137 1.00 71.14 23 CYS A O 3
ATOM 1350 N N . ASN A 1 24 ? 1.546 -0.740 -25.800 1.00 11.35 24 ASN A N 3
ATOM 1351 C CA . ASN A 1 24 ? 1.805 -0.941 -27.221 1.00 1.44 24 ASN A CA 3
ATOM 1352 C C . ASN A 1 24 ? 3.200 -0.447 -27.594 1.00 74.33 24 ASN A C 3
ATOM 1353 O O . ASN A 1 24 ? 3.901 0.143 -26.773 1.00 52.34 24 ASN A O 3
ATOM 1364 N N . ALA A 1 25 ? 3.595 -0.694 -28.839 1.00 54.31 25 ALA A N 3
ATOM 1365 C CA . ALA A 1 25 ? 4.904 -0.273 -29.323 1.00 15.53 25 ALA A CA 3
ATOM 1366 C C . ALA A 1 25 ? 4.900 1.205 -29.699 1.00 4.31 25 ALA A C 3
ATOM 1367 O O . ALA A 1 25 ? 5.946 1.854 -29.713 1.00 3.21 25 ALA A O 3
ATOM 1374 N N . SER A 1 26 ? 3.718 1.731 -30.004 1.00 3.00 26 SER A N 3
ATOM 1375 C CA . SER A 1 26 ? 3.580 3.132 -30.385 1.00 21.20 26 SER A CA 3
ATOM 1376 C C . SER A 1 26 ? 3.826 4.047 -29.189 1.00 63.23 26 SER A C 3
ATOM 1377 O O . SER A 1 26 ? 4.234 5.197 -29.347 1.00 22.32 26 SER A O 3
ATOM 1385 N N . GLY A 1 27 ? 3.575 3.526 -27.992 1.00 12.32 27 GLY A N 3
ATOM 1386 C CA . GLY A 1 27 ? 3.774 4.309 -26.786 1.00 62.20 27 GLY A CA 3
ATOM 1387 C C . GLY A 1 27 ? 2.469 4.653 -26.096 1.00 2.30 27 GLY A C 3
ATOM 1388 O O . GLY A 1 27 ? 2.411 5.583 -25.291 1.00 23.24 27 GLY A O 3
ATOM 1392 N N . TYR A 1 28 ? 1.419 3.904 -26.413 1.00 11.25 28 TYR A N 3
ATOM 1393 C CA . TYR A 1 28 ? 0.107 4.138 -25.820 1.00 62.22 28 TYR A CA 3
ATOM 1394 C C . TYR A 1 28 ? -0.499 2.835 -25.307 1.00 42.04 28 TYR A C 3
ATOM 1395 O O . TYR A 1 28 ? 0.140 1.784 -25.342 1.00 3.53 28 TYR A O 3
ATOM 1413 N N . ASN A 1 29 ? -1.738 2.913 -24.832 1.00 43.14 29 ASN A N 3
ATOM 1414 C CA . ASN A 1 29 ? -2.432 1.741 -24.312 1.00 20.20 29 ASN A CA 3
ATOM 1415 C C . ASN A 1 29 ? -1.615 1.068 -23.213 1.00 13.54 29 ASN A C 3
ATOM 1416 O O . ASN A 1 29 ? -1.739 -0.134 -22.980 1.00 24.42 29 ASN A O 3
ATOM 1427 N N . CYS A 1 30 ? -0.781 1.853 -22.539 1.00 13.33 30 CYS A N 3
ATOM 1428 C CA . CYS A 1 30 ? 0.056 1.336 -21.463 1.00 61.34 30 CYS A CA 3
ATOM 1429 C C . CYS A 1 30 ? -0.760 1.125 -20.192 1.00 34.24 30 CYS A C 3
ATOM 1430 O O . CYS A 1 30 ? -0.838 2.007 -19.337 1.00 3.32 30 CYS A O 3
ATOM 1437 N N . VAL A 1 31 ? -1.368 -0.051 -20.074 1.00 33.55 31 VAL A N 3
ATOM 1438 C CA . VAL A 1 31 ? -2.178 -0.380 -18.906 1.00 40.13 31 VAL A CA 3
ATOM 1439 C C . VAL A 1 31 ? -1.769 -1.724 -18.314 1.00 41.12 31 VAL A C 3
ATOM 1440 O O . VAL A 1 31 ? -1.133 -2.541 -18.981 1.00 75.02 31 VAL A O 3
ATOM 1453 N N . CYS A 1 32 ? -2.138 -1.947 -17.057 1.00 64.33 32 CYS A N 3
ATOM 1454 C CA . CYS A 1 32 ? -1.810 -3.192 -16.374 1.00 22.45 32 CYS A CA 3
ATOM 1455 C C . CYS A 1 32 ? -2.774 -4.304 -16.776 1.00 60.54 32 CYS A C 3
ATOM 1456 O O . CYS A 1 32 ? -3.981 -4.087 -16.878 1.00 14.34 32 CYS A O 3
ATOM 1463 N N . ARG A 1 33 ? -2.232 -5.496 -17.005 1.00 22.23 33 ARG A N 3
ATOM 1464 C CA . ARG A 1 33 ? -3.043 -6.642 -17.397 1.00 71.13 33 ARG A CA 3
ATOM 1465 C C . ARG A 1 33 ? -2.572 -7.910 -16.690 1.00 41.44 33 ARG A C 3
ATOM 1466 O O . ARG A 1 33 ? -1.439 -7.983 -16.214 1.00 61.52 33 ARG A O 3
ATOM 1487 N N . LYS A 1 34 ? -3.449 -8.905 -16.625 1.00 71.42 34 LYS A N 3
ATOM 1488 C CA . LYS A 1 34 ? -3.124 -10.171 -15.978 1.00 13.34 34 LYS A CA 3
ATOM 1489 C C . LYS A 1 34 ? -2.302 -11.061 -16.904 1.00 55.03 34 LYS A C 3
ATOM 1490 O O . LYS A 1 34 ? -2.689 -12.192 -17.200 1.00 11.12 34 LYS A O 3
ATOM 1509 N N . LYS A 1 35 ? -1.166 -10.544 -17.359 1.00 21.40 35 LYS A N 3
ATOM 1510 C CA . LYS A 1 35 ? -0.287 -11.293 -18.250 1.00 11.21 35 LYS A CA 3
ATOM 1511 C C . LYS A 1 35 ? 1.073 -11.527 -17.601 1.00 64.24 35 LYS A C 3
ATOM 1512 O O . LYS A 1 35 ? 1.392 -12.643 -17.191 1.00 63.51 35 LYS A O 3
ATOM 1531 N N . GLY A 1 1 ? 2.321 -2.254 -0.870 1.00 13.32 1 GLY A N 4
ATOM 1532 C CA . GLY A 1 1 ? 1.970 -0.853 -0.726 1.00 44.31 1 GLY A CA 4
ATOM 1533 C C . GLY A 1 1 ? 1.113 -0.349 -1.870 1.00 65.05 1 GLY A C 4
ATOM 1534 O O . GLY A 1 1 ? 0.381 -1.119 -2.493 1.00 24.03 1 GLY A O 4
ATOM 1538 N N . TYR A 1 2 ? 1.203 0.947 -2.148 1.00 74.11 2 TYR A N 4
ATOM 1539 C CA . TYR A 1 2 ? 0.426 1.554 -3.223 1.00 20.52 2 TYR A CA 4
ATOM 1540 C C . TYR A 1 2 ? 1.082 1.303 -4.577 1.00 72.13 2 TYR A C 4
ATOM 1541 O O . TYR A 1 2 ? 2.081 1.934 -4.923 1.00 51.22 2 TYR A O 4
ATOM 1559 N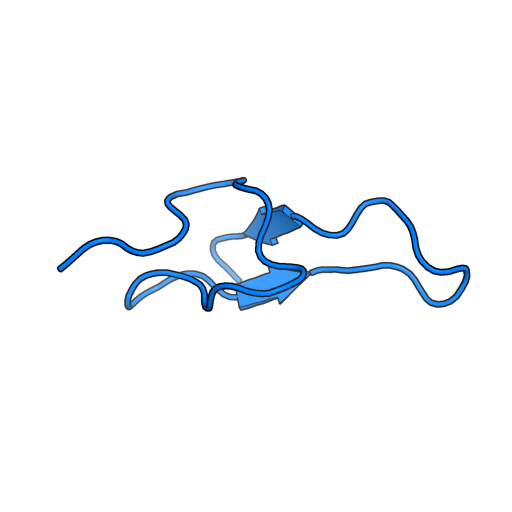 N . CYS A 1 3 ? 0.512 0.377 -5.341 1.00 32.31 3 CYS A N 4
ATOM 1560 C CA . CYS A 1 3 ? 1.039 0.041 -6.658 1.00 75.40 3 CYS A CA 4
ATOM 1561 C C . CYS A 1 3 ? -0.062 0.096 -7.714 1.00 64.21 3 CYS A C 4
ATOM 1562 O O . CYS A 1 3 ? -1.244 0.195 -7.389 1.00 33.14 3 CYS A O 4
ATOM 1569 N N . ALA A 1 4 ? 0.337 0.031 -8.980 1.00 63.31 4 ALA A N 4
ATOM 1570 C CA . ALA A 1 4 ? -0.614 0.071 -10.084 1.00 21.32 4 ALA A CA 4
ATOM 1571 C C . ALA A 1 4 ? -1.444 -1.207 -10.140 1.00 65.53 4 ALA A C 4
ATOM 1572 O O . ALA A 1 4 ? -0.933 -2.275 -10.479 1.00 40.52 4 ALA A O 4
ATOM 1579 N N . GLU A 1 5 ? -2.725 -1.091 -9.805 1.00 62.33 5 GLU A N 4
ATOM 1580 C CA . GLU A 1 5 ? -3.624 -2.239 -9.817 1.00 22.32 5 GLU A CA 4
ATOM 1581 C C . GLU A 1 5 ? -3.894 -2.704 -11.245 1.00 35.01 5 GLU A C 4
ATOM 1582 O O . GLU A 1 5 ? -3.200 -2.308 -12.181 1.00 53.24 5 GLU A O 4
ATOM 1594 N N . LYS A 1 6 ? -4.908 -3.548 -11.404 1.00 15.30 6 LYS A N 4
ATOM 1595 C CA . LYS A 1 6 ? -5.273 -4.067 -12.717 1.00 34.45 6 LYS A CA 4
ATOM 1596 C C . LYS A 1 6 ? -5.691 -2.937 -13.652 1.00 64.54 6 LYS A C 4
ATOM 1597 O O . LYS A 1 6 ? -6.462 -2.057 -13.273 1.00 45.00 6 LYS A O 4
ATOM 1616 N N . GLY A 1 7 ? -5.177 -2.970 -14.878 1.00 44.13 7 GLY A N 4
ATOM 1617 C CA . GLY A 1 7 ? -5.509 -1.944 -15.849 1.00 43.33 7 GLY A CA 4
ATOM 1618 C C . GLY A 1 7 ? -5.269 -0.544 -15.319 1.00 34.24 7 GLY A C 4
ATOM 1619 O O . GLY A 1 7 ? -6.193 0.267 -15.250 1.00 52.12 7 GLY A O 4
ATOM 1623 N N . ILE A 1 8 ? -4.028 -0.261 -14.941 1.00 5.24 8 ILE A N 4
ATOM 1624 C CA . ILE A 1 8 ? -3.671 1.050 -14.413 1.00 4.13 8 ILE A CA 4
ATOM 1625 C C . ILE A 1 8 ? -2.420 1.596 -15.095 1.00 35.42 8 ILE A C 4
ATOM 1626 O O . ILE A 1 8 ? -1.566 0.834 -15.548 1.00 2.12 8 ILE A O 4
ATOM 1642 N N . ARG A 1 9 ? -2.320 2.919 -15.163 1.00 1.04 9 ARG A N 4
ATOM 1643 C CA . ARG A 1 9 ? -1.174 3.567 -15.789 1.00 23.03 9 ARG A CA 4
ATOM 1644 C C . ARG A 1 9 ? 0.135 3.018 -15.227 1.00 53.14 9 ARG A C 4
ATOM 1645 O O . ARG A 1 9 ? 0.440 3.196 -14.048 1.00 2.41 9 ARG A O 4
ATOM 1666 N N . CYS A 1 10 ? 0.904 2.349 -16.080 1.00 12.10 10 CYS A N 4
ATOM 1667 C CA . CYS A 1 10 ? 2.179 1.773 -15.670 1.00 73.24 10 CYS A CA 4
ATOM 1668 C C . CYS A 1 10 ? 3.345 2.543 -16.283 1.00 24.25 10 CYS A C 4
ATOM 1669 O O . CYS A 1 10 ? 4.458 2.027 -16.384 1.00 24.52 10 CYS A O 4
ATOM 1676 N N . ASP A 1 11 ? 3.082 3.780 -16.689 1.00 22.05 11 ASP A N 4
ATOM 1677 C CA . ASP A 1 11 ? 4.110 4.622 -17.289 1.00 52.44 11 ASP A CA 4
ATOM 1678 C C . ASP A 1 11 ? 4.998 5.245 -16.217 1.00 21.33 11 ASP A C 4
ATOM 1679 O O . ASP A 1 11 ? 6.175 5.516 -16.453 1.00 5.55 11 ASP A O 4
ATOM 1688 N N . ASP A 1 12 ? 4.426 5.468 -15.039 1.00 10.51 12 ASP A N 4
ATOM 1689 C CA . ASP A 1 12 ? 5.166 6.059 -13.929 1.00 74.04 12 ASP A CA 4
ATOM 1690 C C . ASP A 1 12 ? 5.398 5.034 -12.824 1.00 74.50 12 ASP A C 4
ATOM 1691 O O . ASP A 1 12 ? 6.531 4.814 -12.396 1.00 30.03 12 ASP A O 4
ATOM 1700 N N . ILE A 1 13 ? 4.317 4.410 -12.366 1.00 42.13 13 ILE A N 4
ATOM 1701 C CA . ILE A 1 13 ? 4.404 3.408 -11.311 1.00 55.31 13 ILE A CA 4
ATOM 1702 C C . ILE A 1 13 ? 4.349 1.997 -11.887 1.00 12.33 13 ILE A C 4
ATOM 1703 O O . ILE A 1 13 ? 3.864 1.787 -12.999 1.00 51.21 13 ILE A O 4
ATOM 1719 N N . HIS A 1 14 ? 4.848 1.032 -11.121 1.00 71.12 14 HIS A N 4
ATOM 1720 C CA . HIS A 1 14 ? 4.854 -0.361 -11.554 1.00 52.01 14 HIS A CA 4
ATOM 1721 C C . HIS A 1 14 ? 3.573 -1.070 -11.122 1.00 44.51 14 HIS A C 4
ATOM 1722 O O . HIS A 1 14 ? 2.962 -0.711 -10.115 1.00 43.31 14 HIS A O 4
ATOM 1736 N N . CYS A 1 15 ? 3.172 -2.077 -11.890 1.00 43.35 15 CYS A N 4
ATOM 1737 C CA . CYS A 1 15 ? 1.964 -2.835 -11.589 1.00 24.21 15 CYS A CA 4
ATOM 1738 C C . CYS A 1 15 ? 2.170 -3.721 -10.364 1.00 22.42 15 CYS A C 4
ATOM 1739 O O . CYS A 1 15 ? 3.278 -4.193 -10.104 1.00 34.21 15 CYS A O 4
ATOM 1746 N N . CYS A 1 16 ? 1.096 -3.944 -9.614 1.00 52.31 16 CYS A N 4
ATOM 1747 C CA . CYS A 1 16 ? 1.157 -4.773 -8.416 1.00 53.43 16 CYS A CA 4
ATOM 1748 C C . CYS A 1 16 ? 1.588 -6.195 -8.761 1.00 25.24 16 CYS A C 4
ATOM 1749 O O . CYS A 1 16 ? 1.391 -6.662 -9.883 1.00 30.11 16 CYS A O 4
ATOM 1756 N N . THR A 1 17 ? 2.179 -6.881 -7.787 1.00 3.55 17 THR A N 4
ATOM 1757 C CA . THR A 1 17 ? 2.640 -8.249 -7.986 1.00 11.25 17 THR A CA 4
ATOM 1758 C C . THR A 1 17 ? 1.527 -9.128 -8.544 1.00 51.13 17 THR A C 4
ATOM 1759 O O . THR A 1 17 ? 0.568 -9.451 -7.845 1.00 32.40 17 THR A O 4
ATOM 1770 N N . GLY A 1 18 ? 1.662 -9.513 -9.810 1.00 15.50 18 GLY A N 4
ATOM 1771 C CA . GLY A 1 18 ? 0.660 -10.352 -10.441 1.00 14.32 18 GLY A CA 4
ATOM 1772 C C . GLY A 1 18 ? 0.220 -9.816 -11.789 1.00 11.11 18 GLY A C 4
ATOM 1773 O O . GLY A 1 18 ? -0.198 -10.578 -12.662 1.00 14.32 18 GLY A O 4
ATOM 1777 N N . LEU A 1 19 ? 0.312 -8.502 -11.960 1.00 45.21 19 LEU A N 4
ATOM 1778 C CA . LEU A 1 19 ? -0.081 -7.864 -13.212 1.00 2.23 19 LEU A CA 4
ATOM 1779 C C . LEU A 1 19 ? 1.144 -7.468 -14.030 1.00 24.14 19 LEU A C 4
ATOM 1780 O O . LEU A 1 19 ? 2.235 -7.288 -13.487 1.00 50.03 19 LEU A O 4
ATOM 1796 N N . LYS A 1 20 ? 0.957 -7.332 -15.338 1.00 62.30 20 LYS A N 4
ATOM 1797 C CA . LYS A 1 20 ? 2.045 -6.954 -16.232 1.00 23.20 20 LYS A CA 4
ATOM 1798 C C . LYS A 1 20 ? 1.705 -5.677 -16.993 1.00 41.03 20 LYS A C 4
ATOM 1799 O O . LYS A 1 20 ? 0.556 -5.459 -17.378 1.00 51.21 20 LYS A O 4
ATOM 1818 N N . CYS A 1 21 ? 2.711 -4.836 -17.209 1.00 23.31 21 CYS A N 4
ATOM 1819 C CA . CYS A 1 21 ? 2.520 -3.581 -17.925 1.00 73.13 21 CYS A CA 4
ATOM 1820 C C . CYS A 1 21 ? 2.417 -3.823 -19.428 1.00 41.15 21 CYS A C 4
ATOM 1821 O O . CYS A 1 21 ? 3.429 -3.924 -20.123 1.00 74.31 21 CYS A O 4
ATOM 1828 N N . LYS A 1 22 ? 1.188 -3.914 -19.925 1.00 31.12 22 LYS A N 4
ATOM 1829 C CA . LYS A 1 22 ? 0.951 -4.142 -21.345 1.00 72.32 22 LYS A CA 4
ATOM 1830 C C . LYS A 1 22 ? 0.850 -2.820 -22.099 1.00 72.22 22 LYS A C 4
ATOM 1831 O O . LYS A 1 22 ? -0.163 -2.125 -22.020 1.00 52.54 22 LYS A O 4
ATOM 1850 N N . CYS A 1 23 ? 1.905 -2.480 -22.831 1.00 43.41 23 CYS A N 4
ATOM 1851 C CA . CYS A 1 23 ? 1.936 -1.242 -23.601 1.00 13.34 23 CYS A CA 4
ATOM 1852 C C . CYS A 1 23 ? 2.325 -1.512 -25.051 1.00 71.21 23 CYS A C 4
ATOM 1853 O O . CYS A 1 23 ? 3.141 -2.388 -25.332 1.00 64.41 23 CYS A O 4
ATOM 1860 N N . ASN A 1 24 ? 1.734 -0.753 -25.968 1.00 2.30 24 ASN A N 4
ATOM 1861 C CA . ASN A 1 24 ? 2.019 -0.910 -27.390 1.00 34.33 24 ASN A CA 4
ATOM 1862 C C . ASN A 1 24 ? 3.431 -0.436 -27.718 1.00 21.13 24 ASN A C 4
ATOM 1863 O O . ASN A 1 24 ? 4.127 0.112 -26.863 1.00 53.44 24 ASN A O 4
ATOM 1874 N N . ALA A 1 25 ? 3.848 -0.651 -28.961 1.00 73.12 25 ALA A N 4
ATOM 1875 C CA . ALA A 1 25 ? 5.176 -0.244 -29.403 1.00 54.42 25 ALA A CA 4
ATOM 1876 C C . ALA A 1 25 ? 5.212 1.245 -29.731 1.00 41.31 25 ALA A C 4
ATOM 1877 O O . ALA A 1 25 ? 6.270 1.873 -29.694 1.00 23.03 25 ALA A O 4
ATOM 1884 N N . SER A 1 26 ? 4.050 1.804 -30.053 1.00 10.41 26 SER A N 4
ATOM 1885 C CA . SER A 1 26 ? 3.950 3.219 -30.392 1.00 2.11 26 SER A CA 4
ATOM 1886 C C . SER A 1 26 ? 4.178 4.090 -29.160 1.00 44.34 26 SER A C 4
ATOM 1887 O O . SER A 1 26 ? 4.607 5.238 -29.269 1.00 2.20 26 SER A O 4
ATOM 1895 N N . GLY A 1 27 ? 3.888 3.535 -27.988 1.00 31.51 27 GLY A N 4
ATOM 1896 C CA . GLY A 1 27 ? 4.067 4.274 -26.752 1.00 22.41 27 GLY A CA 4
ATOM 1897 C C . GLY A 1 27 ? 2.749 4.630 -26.093 1.00 23.41 27 GLY A C 4
ATOM 1898 O O . GLY A 1 27 ? 2.679 5.563 -25.293 1.00 43.44 27 GLY A O 4
ATOM 1902 N N . TYR A 1 28 ? 1.702 3.886 -26.429 1.00 74.35 28 TYR A N 4
ATOM 1903 C CA . TYR A 1 28 ? 0.378 4.130 -25.868 1.00 4.51 28 TYR A CA 4
ATOM 1904 C C . TYR A 1 28 ? -0.252 2.832 -25.372 1.00 43.45 28 TYR A C 4
ATOM 1905 O O . TYR A 1 28 ? 0.377 1.776 -25.396 1.00 25.41 28 TYR A O 4
ATOM 1923 N N . ASN A 1 29 ? -1.500 2.922 -24.925 1.00 21.44 29 ASN A N 4
ATOM 1924 C CA . ASN A 1 29 ? -2.217 1.755 -24.423 1.00 71.11 29 ASN A CA 4
ATOM 1925 C C . ASN A 1 29 ? -1.408 1.041 -23.345 1.00 21.03 29 ASN A C 4
ATOM 1926 O O . ASN A 1 29 ? -1.523 -0.172 -23.167 1.00 74.12 29 ASN A O 4
ATOM 1937 N N . CYS A 1 30 ? -0.589 1.802 -22.626 1.00 61.22 30 CYS A N 4
ATOM 1938 C CA . CYS A 1 30 ? 0.240 1.244 -21.565 1.00 20.42 30 CYS A CA 4
ATOM 1939 C C . CYS A 1 30 ? -0.574 1.036 -20.291 1.00 12.21 30 CYS A C 4
ATOM 1940 O O . CYS A 1 30 ? -0.615 1.904 -19.419 1.00 3.12 30 CYS A O 4
ATOM 1947 N N . VAL A 1 31 ? -1.221 -0.121 -20.191 1.00 15.53 31 VAL A N 4
ATOM 1948 C CA . VAL A 1 31 ? -2.034 -0.444 -19.024 1.00 4.53 31 VAL A CA 4
ATOM 1949 C C . VAL A 1 31 ? -1.672 -1.815 -18.465 1.00 5.12 31 VAL A C 4
ATOM 1950 O O . VAL A 1 31 ? -1.147 -2.670 -19.179 1.00 11.00 31 VAL A O 4
ATOM 1963 N N . CYS A 1 32 ? -1.955 -2.019 -17.183 1.00 12.23 32 CYS A N 4
ATOM 1964 C CA . CYS A 1 32 ? -1.660 -3.286 -16.526 1.00 20.51 32 CYS A CA 4
ATOM 1965 C C . CYS A 1 32 ? -2.673 -4.355 -16.926 1.00 61.32 32 CYS A C 4
ATOM 1966 O O . CYS A 1 32 ? -3.825 -4.049 -17.234 1.00 61.01 32 CYS A O 4
ATOM 1973 N N . ARG A 1 33 ? -2.235 -5.610 -16.919 1.00 42.01 33 ARG A N 4
ATOM 1974 C CA . ARG A 1 33 ? -3.102 -6.724 -17.282 1.00 72.11 33 ARG A CA 4
ATOM 1975 C C . ARG A 1 33 ? -2.703 -7.991 -16.532 1.00 24.24 33 ARG A C 4
ATOM 1976 O O . ARG A 1 33 ? -1.546 -8.157 -16.142 1.00 54.04 33 ARG A O 4
ATOM 1997 N N . LYS A 1 34 ? -3.667 -8.883 -16.331 1.00 51.12 34 LYS A N 4
ATOM 1998 C CA . LYS A 1 34 ? -3.417 -10.136 -15.628 1.00 54.32 34 LYS A CA 4
ATOM 1999 C C . LYS A 1 34 ? -2.772 -11.161 -16.555 1.00 41.54 34 LYS A C 4
ATOM 2000 O O . LYS A 1 34 ? -3.292 -12.261 -16.740 1.00 54.11 34 LYS A O 4
ATOM 2019 N N . LYS A 1 35 ? -1.635 -10.793 -17.136 1.00 5.03 35 LYS A N 4
ATOM 2020 C CA . LYS A 1 35 ? -0.916 -11.681 -18.042 1.00 5.32 35 LYS A CA 4
ATOM 2021 C C . LYS A 1 35 ? 0.251 -12.357 -17.329 1.00 2.11 35 LYS A C 4
ATOM 2022 O O . LYS A 1 35 ? 0.153 -12.708 -16.153 1.00 24.11 35 LYS A O 4
ATOM 2041 N N . GLY A 1 1 ? 1.221 -1.617 -0.174 1.00 13.54 1 GLY A N 5
ATOM 2042 C CA . GLY A 1 1 ? 1.731 -0.369 -0.711 1.00 53.14 1 GLY A CA 5
ATOM 2043 C C . GLY A 1 1 ? 0.935 0.116 -1.907 1.00 33.50 1 GLY A C 5
ATOM 2044 O O . GLY A 1 1 ? 0.102 -0.615 -2.445 1.00 22.24 1 GLY A O 5
ATOM 2048 N N . TYR A 1 2 ? 1.189 1.351 -2.323 1.00 53.04 2 TYR A N 5
ATOM 2049 C CA . TYR A 1 2 ? 0.486 1.934 -3.460 1.00 64.15 2 TYR A CA 5
ATOM 2050 C C . TYR A 1 2 ? 1.090 1.455 -4.777 1.00 73.43 2 TYR A C 5
ATOM 2051 O O . TYR A 1 2 ? 2.143 1.931 -5.202 1.00 12.34 2 TYR A O 5
ATOM 2069 N N . CYS A 1 3 ? 0.414 0.508 -5.420 1.00 51.22 3 CYS A N 5
ATOM 2070 C CA . CYS A 1 3 ? 0.880 -0.037 -6.689 1.00 65.41 3 CYS A CA 5
ATOM 2071 C C . CYS A 1 3 ? -0.224 0.010 -7.741 1.00 12.12 3 CYS A C 5
ATOM 2072 O O . CYS A 1 3 ? -1.407 0.086 -7.410 1.00 71.12 3 CYS A O 5
ATOM 2079 N N . ALA A 1 4 ? 0.171 -0.035 -9.009 1.00 23.43 4 ALA A N 5
ATOM 2080 C CA . ALA A 1 4 ? -0.784 0.000 -10.109 1.00 13.02 4 ALA A CA 5
ATOM 2081 C C . ALA A 1 4 ? -1.595 -1.290 -10.173 1.00 50.14 4 ALA A C 5
ATOM 2082 O O . ALA A 1 4 ? -1.068 -2.348 -10.515 1.00 41.14 4 ALA A O 5
ATOM 2089 N N . GLU A 1 5 ? -2.879 -1.194 -9.842 1.00 1.10 5 GLU A N 5
ATOM 2090 C CA . GLU A 1 5 ? -3.761 -2.355 -9.861 1.00 41.14 5 GLU A CA 5
ATOM 2091 C C . GLU A 1 5 ? -4.019 -2.818 -11.292 1.00 61.33 5 GLU A C 5
ATOM 2092 O O . GLU A 1 5 ? -3.326 -2.410 -12.224 1.00 44.12 5 GLU A O 5
ATOM 2104 N N . LYS A 1 6 ? -5.021 -3.675 -11.459 1.00 11.31 6 LYS A N 5
ATOM 2105 C CA . LYS A 1 6 ? -5.373 -4.195 -12.775 1.00 11.42 6 LYS A CA 5
ATOM 2106 C C . LYS A 1 6 ? -5.791 -3.066 -13.712 1.00 11.12 6 LYS A C 5
ATOM 2107 O O . LYS A 1 6 ? -6.575 -2.194 -13.338 1.00 63.24 6 LYS A O 5
ATOM 2126 N N . GLY A 1 7 ? -5.263 -3.090 -14.932 1.00 54.41 7 GLY A N 5
ATOM 2127 C CA . GLY A 1 7 ? -5.595 -2.064 -15.904 1.00 1.23 7 GLY A CA 5
ATOM 2128 C C . GLY A 1 7 ? -5.382 -0.663 -15.364 1.00 32.52 7 GLY A C 5
ATOM 2129 O O . GLY A 1 7 ? -6.320 0.131 -15.295 1.00 12.33 7 GLY A O 5
ATOM 2133 N N . ILE A 1 8 ? -4.147 -0.361 -14.979 1.00 10.13 8 ILE A N 5
ATOM 2134 C CA . ILE A 1 8 ? -3.815 0.953 -14.442 1.00 30.13 8 ILE A CA 5
ATOM 2135 C C . ILE A 1 8 ? -2.569 1.522 -15.111 1.00 64.43 8 ILE A C 5
ATOM 2136 O O . ILE A 1 8 ? -1.690 0.776 -15.546 1.00 54.40 8 ILE A O 5
ATOM 2152 N N . ARG A 1 9 ? -2.498 2.846 -15.189 1.00 43.42 9 ARG A N 5
ATOM 2153 C CA . ARG A 1 9 ? -1.358 3.516 -15.805 1.00 73.41 9 ARG A CA 5
ATOM 2154 C C . ARG A 1 9 ? -0.046 3.014 -15.209 1.00 51.23 9 ARG A C 5
ATOM 2155 O O . ARG A 1 9 ? 0.226 3.211 -14.025 1.00 13.35 9 ARG A O 5
ATOM 2176 N N . CYS A 1 10 ? 0.764 2.365 -16.038 1.00 62.43 10 CYS A N 5
ATOM 2177 C CA . CYS A 1 10 ? 2.047 1.834 -15.595 1.00 24.33 10 CYS A CA 5
ATOM 2178 C C . CYS A 1 10 ? 3.201 2.667 -16.145 1.00 53.53 10 CYS A C 5
ATOM 2179 O O . CYS A 1 10 ? 4.344 2.213 -16.189 1.00 31.53 10 CYS A O 5
ATOM 2186 N N . ASP A 1 11 ? 2.892 3.890 -16.564 1.00 62.33 11 ASP A N 5
ATOM 2187 C CA . ASP A 1 11 ? 3.902 4.788 -17.111 1.00 4.31 11 ASP A CA 5
ATOM 2188 C C . ASP A 1 11 ? 4.708 5.444 -15.994 1.00 1.12 11 ASP A C 5
ATOM 2189 O O . ASP A 1 11 ? 5.858 5.837 -16.192 1.00 71.34 11 ASP A O 5
ATOM 2198 N N . ASP A 1 12 ? 4.097 5.560 -14.820 1.00 54.12 12 ASP A N 5
ATOM 2199 C CA . ASP A 1 12 ? 4.757 6.168 -13.671 1.00 12.51 12 ASP A CA 5
ATOM 2200 C C . ASP A 1 12 ? 5.071 5.121 -12.607 1.00 70.14 12 ASP A C 5
ATOM 2201 O O . ASP A 1 12 ? 6.224 4.953 -12.209 1.00 41.31 12 ASP A O 5
ATOM 2210 N N . ILE A 1 13 ? 4.038 4.420 -12.151 1.00 44.13 13 ILE A N 5
ATOM 2211 C CA . ILE A 1 13 ? 4.205 3.389 -11.134 1.00 51.42 13 ILE A CA 5
ATOM 2212 C C . ILE A 1 13 ? 4.152 1.995 -11.750 1.00 54.52 13 ILE A C 5
ATOM 2213 O O . ILE A 1 13 ? 3.626 1.810 -12.848 1.00 62.14 13 ILE A O 5
ATOM 2229 N N . HIS A 1 14 ? 4.698 1.017 -11.035 1.00 14.00 14 HIS A N 5
ATOM 2230 C CA . HIS A 1 14 ? 4.710 -0.362 -11.510 1.00 42.01 14 HIS A CA 5
ATOM 2231 C C . HIS A 1 14 ? 3.453 -1.102 -11.063 1.00 60.04 14 HIS A C 5
ATOM 2232 O O . HIS A 1 14 ? 2.835 -0.747 -10.060 1.00 15.14 14 HIS A O 5
ATOM 2246 N N . CYS A 1 15 ? 3.080 -2.132 -11.816 1.00 11.04 15 CYS A N 5
ATOM 2247 C CA . CYS A 1 15 ? 1.896 -2.922 -11.499 1.00 2.32 15 CYS A CA 5
ATOM 2248 C C . CYS A 1 15 ? 2.143 -3.808 -10.281 1.00 42.40 15 CYS A C 5
ATOM 2249 O O . CYS A 1 15 ? 3.264 -4.262 -10.047 1.00 15.11 15 CYS A O 5
ATOM 2256 N N . CYS A 1 16 ? 1.089 -4.049 -9.509 1.00 23.24 16 CYS A N 5
ATOM 2257 C CA . CYS A 1 16 ? 1.190 -4.880 -8.315 1.00 11.02 16 CYS A CA 5
ATOM 2258 C C . CYS A 1 16 ? 1.642 -6.293 -8.672 1.00 1.00 16 CYS A C 5
ATOM 2259 O O . CYS A 1 16 ? 1.462 -6.748 -9.802 1.00 71.20 16 CYS A O 5
ATOM 2266 N N . THR A 1 17 ? 2.231 -6.984 -7.700 1.00 54.52 17 THR A N 5
ATOM 2267 C CA . THR A 1 17 ? 2.709 -8.344 -7.911 1.00 45.31 17 THR A CA 5
ATOM 2268 C C . THR A 1 17 ? 1.608 -9.233 -8.477 1.00 42.35 17 THR A C 5
ATOM 2269 O O . THR A 1 17 ? 0.721 -9.677 -7.751 1.00 32.53 17 THR A O 5
ATOM 2280 N N . GLY A 1 18 ? 1.672 -9.489 -9.781 1.00 0.33 18 GLY A N 5
ATOM 2281 C CA . GLY A 1 18 ? 0.674 -10.325 -10.422 1.00 41.52 18 GLY A CA 5
ATOM 2282 C C . GLY A 1 18 ? 0.259 -9.794 -11.780 1.00 44.22 18 GLY A C 5
ATOM 2283 O O . GLY A 1 18 ? -0.119 -10.562 -12.666 1.00 42.52 18 GLY A O 5
ATOM 2287 N N . LEU A 1 19 ? 0.328 -8.478 -11.945 1.00 42.52 19 LEU A N 5
ATOM 2288 C CA . LEU A 1 19 ? -0.045 -7.844 -13.205 1.00 41.12 19 LEU A CA 5
ATOM 2289 C C . LEU A 1 19 ? 1.193 -7.408 -13.983 1.00 13.43 19 LEU A C 5
ATOM 2290 O O . LEU A 1 19 ? 2.260 -7.196 -13.406 1.00 34.54 19 LEU A O 5
ATOM 2306 N N . LYS A 1 20 ? 1.043 -7.272 -15.296 1.00 32.20 20 LYS A N 5
ATOM 2307 C CA . LYS A 1 20 ? 2.146 -6.857 -16.154 1.00 24.51 20 LYS A CA 5
ATOM 2308 C C . LYS A 1 20 ? 1.786 -5.596 -16.931 1.00 45.54 20 LYS A C 5
ATOM 2309 O O . LYS A 1 20 ? 0.643 -5.419 -17.354 1.00 64.22 20 LYS A O 5
ATOM 2328 N N . CYS A 1 21 ? 2.769 -4.721 -17.118 1.00 41.40 21 CYS A N 5
ATOM 2329 C CA . CYS A 1 21 ? 2.557 -3.475 -17.846 1.00 32.33 21 CYS A CA 5
ATOM 2330 C C . CYS A 1 21 ? 2.470 -3.731 -19.348 1.00 11.14 21 CYS A C 5
ATOM 2331 O O . CYS A 1 21 ? 3.488 -3.819 -20.034 1.00 22.41 21 CYS A O 5
ATOM 2338 N N . LYS A 1 22 ? 1.246 -3.849 -19.852 1.00 44.52 22 LYS A N 5
ATOM 2339 C CA . LYS A 1 22 ? 1.024 -4.092 -21.272 1.00 61.44 22 LYS A CA 5
ATOM 2340 C C . LYS A 1 22 ? 0.904 -2.778 -22.038 1.00 31.42 22 LYS A C 5
ATOM 2341 O O . LYS A 1 22 ? -0.129 -2.110 -21.986 1.00 0.04 22 LYS A O 5
ATOM 2360 N N . CYS A 1 23 ? 1.965 -2.414 -22.749 1.00 64.12 23 CYS A N 5
ATOM 2361 C CA . CYS A 1 23 ? 1.979 -1.181 -23.527 1.00 1.15 23 CYS A CA 5
ATOM 2362 C C . CYS A 1 23 ? 2.379 -1.454 -24.973 1.00 63.35 23 CYS A C 5
ATOM 2363 O O . CYS A 1 23 ? 3.210 -2.320 -25.245 1.00 71.03 23 CYS A O 5
ATOM 2370 N N . ASN A 1 24 ? 1.782 -0.709 -25.898 1.00 31.13 24 ASN A N 5
ATOM 2371 C CA . ASN A 1 24 ? 2.075 -0.871 -27.317 1.00 65.01 24 ASN A CA 5
ATOM 2372 C C . ASN A 1 24 ? 3.482 -0.378 -27.641 1.00 65.03 24 ASN A C 5
ATOM 2373 O O . ASN A 1 24 ? 4.162 0.194 -26.790 1.00 24.54 24 ASN A O 5
ATOM 2384 N N . ALA A 1 25 ? 3.912 -0.603 -28.879 1.00 30.24 25 ALA A N 5
ATOM 2385 C CA . ALA A 1 25 ? 5.236 -0.180 -29.316 1.00 42.25 25 ALA A CA 5
ATOM 2386 C C . ALA A 1 25 ? 5.256 1.309 -29.646 1.00 33.12 25 ALA A C 5
ATOM 2387 O O . ALA A 1 25 ? 6.305 1.950 -29.603 1.00 4.34 25 ALA A O 5
ATOM 2394 N N . SER A 1 26 ? 4.088 1.853 -29.976 1.00 24.35 26 SER A N 5
ATOM 2395 C CA . SER A 1 26 ? 3.973 3.266 -30.317 1.00 34.42 26 SER A CA 5
ATOM 2396 C C . SER A 1 26 ? 4.182 4.141 -29.085 1.00 15.01 26 SER A C 5
ATOM 2397 O O . SER A 1 26 ? 4.595 5.295 -29.192 1.00 73.21 26 SER A O 5
ATOM 2405 N N . GLY A 1 27 ? 3.892 3.582 -27.913 1.00 43.25 27 GLY A N 5
ATOM 2406 C CA . GLY A 1 27 ? 4.054 4.325 -26.677 1.00 62.12 27 GLY A CA 5
ATOM 2407 C C . GLY A 1 27 ? 2.728 4.666 -26.028 1.00 13.20 27 GLY A C 5
ATOM 2408 O O . GLY A 1 27 ? 2.645 5.588 -25.216 1.00 51.11 27 GLY A O 5
ATOM 2412 N N . TYR A 1 28 ? 1.687 3.923 -26.387 1.00 31.13 28 TYR A N 5
ATOM 2413 C CA . TYR A 1 28 ? 0.357 4.154 -25.836 1.00 54.34 28 TYR A CA 5
ATOM 2414 C C . TYR A 1 28 ? -0.262 2.851 -25.339 1.00 43.14 28 TYR A C 5
ATOM 2415 O O . TYR A 1 28 ? 0.381 1.802 -25.353 1.00 35.14 28 TYR A O 5
ATOM 2433 N N . ASN A 1 29 ? -1.514 2.927 -24.902 1.00 13.22 29 ASN A N 5
ATOM 2434 C CA . ASN A 1 29 ? -2.221 1.754 -24.400 1.00 53.41 29 ASN A CA 5
ATOM 2435 C C . ASN A 1 29 ? -1.410 1.054 -23.314 1.00 73.54 29 ASN A C 5
ATOM 2436 O O . ASN A 1 29 ? -1.514 -0.160 -23.133 1.00 3.04 29 ASN A O 5
ATOM 2447 N N . CYS A 1 30 ? -0.603 1.826 -22.595 1.00 15.13 30 CYS A N 5
ATOM 2448 C CA . CYS A 1 30 ? 0.226 1.281 -21.526 1.00 54.25 30 CYS A CA 5
ATOM 2449 C C . CYS A 1 30 ? -0.596 1.058 -20.260 1.00 51.11 30 CYS A C 5
ATOM 2450 O O . CYS A 1 30 ? -0.663 1.926 -19.389 1.00 63.32 30 CYS A O 5
ATOM 2457 N N . VAL A 1 31 ? -1.220 -0.112 -20.165 1.00 15.51 31 VAL A N 5
ATOM 2458 C CA . VAL A 1 31 ? -2.037 -0.450 -19.005 1.00 63.22 31 VAL A CA 5
ATOM 2459 C C . VAL A 1 31 ? -1.662 -1.820 -18.450 1.00 44.32 31 VAL A C 5
ATOM 2460 O O . VAL A 1 31 ? -1.143 -2.673 -19.171 1.00 35.32 31 VAL A O 5
ATOM 2473 N N . CYS A 1 32 ? -1.927 -2.024 -17.164 1.00 51.23 32 CYS A N 5
ATOM 2474 C CA . CYS A 1 32 ? -1.618 -3.290 -16.511 1.00 0.33 32 CYS A CA 5
ATOM 2475 C C . CYS A 1 32 ? -2.609 -4.373 -16.927 1.00 21.00 32 CYS A C 5
ATOM 2476 O O . CYS A 1 32 ? -3.763 -4.084 -17.243 1.00 71.44 32 CYS A O 5
ATOM 2483 N N . ARG A 1 33 ? -2.149 -5.620 -16.924 1.00 35.12 33 ARG A N 5
ATOM 2484 C CA . ARG A 1 33 ? -2.994 -6.746 -17.302 1.00 34.52 33 ARG A CA 5
ATOM 2485 C C . ARG A 1 33 ? -2.575 -8.013 -16.562 1.00 30.14 33 ARG A C 5
ATOM 2486 O O . ARG A 1 33 ? -1.420 -8.158 -16.161 1.00 1.32 33 ARG A O 5
ATOM 2507 N N . LYS A 1 34 ? -3.521 -8.929 -16.383 1.00 14.51 34 LYS A N 5
ATOM 2508 C CA . LYS A 1 34 ? -3.252 -10.184 -15.692 1.00 3.22 34 LYS A CA 5
ATOM 2509 C C . LYS A 1 34 ? -2.573 -11.183 -16.623 1.00 40.24 34 LYS A C 5
ATOM 2510 O O . LYS A 1 34 ? -3.066 -12.293 -16.826 1.00 2.22 34 LYS A O 5
ATOM 2529 N N . LYS A 1 35 ? -1.438 -10.783 -17.187 1.00 54.54 35 LYS A N 5
ATOM 2530 C CA . LYS A 1 35 ? -0.690 -11.643 -18.096 1.00 24.15 35 LYS A CA 5
ATOM 2531 C C . LYS A 1 35 ? 0.383 -12.425 -17.344 1.00 2.41 35 LYS A C 5
ATOM 2532 O O . LYS A 1 35 ? 0.094 -13.103 -16.358 1.00 4.24 35 LYS A O 5
ATOM 2551 N N . GLY A 1 1 ? 3.555 -0.057 -1.073 1.00 70.03 1 GLY A N 6
ATOM 2552 C CA . GLY A 1 1 ? 2.136 -0.200 -0.805 1.00 71.24 1 GLY A CA 6
ATOM 2553 C C . GLY A 1 1 ? 1.278 0.221 -1.982 1.00 64.23 1 GLY A C 6
ATOM 2554 O O . GLY A 1 1 ? 0.467 -0.561 -2.480 1.00 4.15 1 GLY A O 6
ATOM 2558 N N . TYR A 1 2 ? 1.456 1.459 -2.428 1.00 53.42 2 TYR A N 6
ATOM 2559 C CA . TYR A 1 2 ? 0.689 1.985 -3.551 1.00 73.55 2 TYR A CA 6
ATOM 2560 C C . TYR A 1 2 ? 1.273 1.512 -4.879 1.00 24.20 2 TYR A C 6
ATOM 2561 O O . TYR A 1 2 ? 2.315 1.998 -5.321 1.00 13.31 2 TYR A O 6
ATOM 2579 N N . CYS A 1 3 ? 0.595 0.560 -5.511 1.00 61.11 3 CYS A N 6
ATOM 2580 C CA . CYS A 1 3 ? 1.045 0.020 -6.788 1.00 73.53 3 CYS A CA 6
ATOM 2581 C C . CYS A 1 3 ? -0.080 0.052 -7.819 1.00 33.53 3 CYS A C 6
ATOM 2582 O O . CYS A 1 3 ? -1.257 0.127 -7.466 1.00 41.51 3 CYS A O 6
ATOM 2589 N N . ALA A 1 4 ? 0.291 -0.007 -9.094 1.00 34.34 4 ALA A N 6
ATOM 2590 C CA . ALA A 1 4 ? -0.686 0.013 -10.175 1.00 74.51 4 ALA A CA 6
ATOM 2591 C C . ALA A 1 4 ? -1.492 -1.282 -10.211 1.00 10.31 4 ALA A C 6
ATOM 2592 O O . ALA A 1 4 ? -0.971 -2.338 -10.568 1.00 2.34 4 ALA A O 6
ATOM 2599 N N . GLU A 1 5 ? -2.765 -1.191 -9.838 1.00 70.54 5 GLU A N 6
ATOM 2600 C CA . GLU A 1 5 ? -3.641 -2.357 -9.827 1.00 53.00 5 GLU A CA 6
ATOM 2601 C C . GLU A 1 5 ? -3.944 -2.824 -11.248 1.00 21.11 5 GLU A C 6
ATOM 2602 O O . GLU A 1 5 ? -3.287 -2.410 -12.203 1.00 53.54 5 GLU A O 6
ATOM 2614 N N . LYS A 1 6 ? -4.943 -3.691 -11.379 1.00 44.54 6 LYS A N 6
ATOM 2615 C CA . LYS A 1 6 ? -5.335 -4.215 -12.682 1.00 64.01 6 LYS A CA 6
ATOM 2616 C C . LYS A 1 6 ? -5.792 -3.091 -13.606 1.00 41.21 6 LYS A C 6
ATOM 2617 O O . LYS A 1 6 ? -6.583 -2.235 -13.213 1.00 53.34 6 LYS A O 6
ATOM 2636 N N . GLY A 1 7 ? -5.289 -3.101 -14.837 1.00 1.31 7 GLY A N 6
ATOM 2637 C CA . GLY A 1 7 ? -5.659 -2.078 -15.798 1.00 4.34 7 GLY A CA 6
ATOM 2638 C C . GLY A 1 7 ? -5.451 -0.676 -15.260 1.00 55.40 7 GLY A C 6
ATOM 2639 O O . GLY A 1 7 ? -6.391 0.118 -15.199 1.00 71.13 7 GLY A O 6
ATOM 2643 N N . ILE A 1 8 ? -4.219 -0.370 -14.868 1.00 34.24 8 ILE A N 6
ATOM 2644 C CA . ILE A 1 8 ? -3.893 0.945 -14.332 1.00 1.51 8 ILE A CA 6
ATOM 2645 C C . ILE A 1 8 ? -2.659 1.526 -15.014 1.00 52.45 8 ILE A C 6
ATOM 2646 O O . ILE A 1 8 ? -1.780 0.790 -15.462 1.00 74.34 8 ILE A O 6
ATOM 2662 N N . ARG A 1 9 ? -2.600 2.852 -15.089 1.00 22.03 9 ARG A N 6
ATOM 2663 C CA . ARG A 1 9 ? -1.473 3.532 -15.716 1.00 12.30 9 ARG A CA 6
ATOM 2664 C C . ARG A 1 9 ? -0.152 3.068 -15.110 1.00 61.13 9 ARG A C 6
ATOM 2665 O O . ARG A 1 9 ? 0.116 3.295 -13.930 1.00 62.21 9 ARG A O 6
ATOM 2686 N N . CYS A 1 10 ? 0.670 2.416 -15.926 1.00 2.21 10 CYS A N 6
ATOM 2687 C CA . CYS A 1 10 ? 1.963 1.918 -15.472 1.00 0.42 10 CYS A CA 6
ATOM 2688 C C . CYS A 1 10 ? 3.104 2.685 -16.134 1.00 2.43 10 CYS A C 6
ATOM 2689 O O . CYS A 1 10 ? 4.220 2.179 -16.252 1.00 71.43 10 CYS A O 6
ATOM 2696 N N . ASP A 1 11 ? 2.816 3.909 -16.562 1.00 43.34 11 ASP A N 6
ATOM 2697 C CA . ASP A 1 11 ? 3.818 4.748 -17.211 1.00 70.51 11 ASP A CA 6
ATOM 2698 C C . ASP A 1 11 ? 5.033 4.939 -16.309 1.00 63.21 11 ASP A C 6
ATOM 2699 O O . ASP A 1 11 ? 6.169 4.712 -16.725 1.00 64.42 11 ASP A O 6
ATOM 2708 N N . ASP A 1 12 ? 4.786 5.359 -15.073 1.00 60.43 12 ASP A N 6
ATOM 2709 C CA . ASP A 1 12 ? 5.860 5.581 -14.112 1.00 71.30 12 ASP A CA 6
ATOM 2710 C C . ASP A 1 12 ? 5.823 4.533 -13.004 1.00 72.31 12 ASP A C 6
ATOM 2711 O O . ASP A 1 12 ? 6.859 4.001 -12.605 1.00 21.15 12 ASP A O 6
ATOM 2720 N N . ILE A 1 13 ? 4.623 4.242 -12.512 1.00 25.22 13 ILE A N 6
ATOM 2721 C CA . ILE A 1 13 ? 4.452 3.258 -11.450 1.00 61.22 13 ILE A CA 6
ATOM 2722 C C . ILE A 1 13 ? 4.362 1.846 -12.019 1.00 30.31 13 ILE A C 6
ATOM 2723 O O . ILE A 1 13 ? 3.864 1.641 -13.126 1.00 55.43 13 ILE A O 6
ATOM 2739 N N . HIS A 1 14 ? 4.846 0.873 -11.253 1.00 1.10 14 HIS A N 6
ATOM 2740 C CA . HIS A 1 14 ? 4.818 -0.521 -11.679 1.00 61.54 14 HIS A CA 6
ATOM 2741 C C . HIS A 1 14 ? 3.526 -1.200 -11.235 1.00 55.51 14 HIS A C 6
ATOM 2742 O O . HIS A 1 14 ? 2.859 -0.741 -10.307 1.00 21.35 14 HIS A O 6
ATOM 2756 N N . CYS A 1 15 ? 3.176 -2.293 -11.904 1.00 64.05 15 CYS A N 6
ATOM 2757 C CA . CYS A 1 15 ? 1.963 -3.034 -11.580 1.00 64.04 15 CYS A CA 6
ATOM 2758 C C . CYS A 1 15 ? 2.185 -3.938 -10.371 1.00 0.21 15 CYS A C 6
ATOM 2759 O O . CYS A 1 15 ? 3.272 -4.484 -10.181 1.00 60.41 15 CYS A O 6
ATOM 2766 N N . CYS A 1 16 ? 1.147 -4.091 -9.556 1.00 10.24 16 CYS A N 6
ATOM 2767 C CA . CYS A 1 16 ? 1.226 -4.927 -8.364 1.00 63.44 16 CYS A CA 6
ATOM 2768 C C . CYS A 1 16 ? 1.602 -6.360 -8.730 1.00 61.52 16 CYS A C 6
ATOM 2769 O O . CYS A 1 16 ? 1.343 -6.818 -9.844 1.00 45.42 16 CYS A O 6
ATOM 2776 N N . THR A 1 17 ? 2.214 -7.066 -7.784 1.00 41.00 17 THR A N 6
ATOM 2777 C CA . THR A 1 17 ? 2.627 -8.446 -8.006 1.00 35.12 17 THR A CA 6
ATOM 2778 C C . THR A 1 17 ? 1.470 -9.288 -8.533 1.00 51.51 17 THR A C 6
ATOM 2779 O O . THR A 1 17 ? 0.553 -9.636 -7.790 1.00 4.41 17 THR A O 6
ATOM 2790 N N . GLY A 1 18 ? 1.519 -9.612 -9.822 1.00 23.24 18 GLY A N 6
ATOM 2791 C CA . GLY A 1 18 ? 0.469 -10.411 -10.426 1.00 65.30 18 GLY A CA 6
ATOM 2792 C C . GLY A 1 18 ? 0.030 -9.869 -11.772 1.00 20.14 18 GLY A C 6
ATOM 2793 O O . GLY A 1 18 ? -0.495 -10.608 -12.606 1.00 13.14 18 GLY A O 6
ATOM 2797 N N . LEU A 1 19 ? 0.243 -8.575 -11.984 1.00 70.23 19 LEU A N 6
ATOM 2798 C CA . LEU A 1 19 ? -0.136 -7.933 -13.238 1.00 74.42 19 LEU A CA 6
ATOM 2799 C C . LEU A 1 19 ? 1.098 -7.504 -14.025 1.00 55.41 19 LEU A C 6
ATOM 2800 O O . LEU A 1 19 ? 2.178 -7.330 -13.461 1.00 21.41 19 LEU A O 6
ATOM 2816 N N . LYS A 1 20 ? 0.929 -7.331 -15.332 1.00 0.33 20 LYS A N 6
ATOM 2817 C CA . LYS A 1 20 ? 2.027 -6.917 -16.197 1.00 62.42 20 LYS A CA 6
ATOM 2818 C C . LYS A 1 20 ? 1.673 -5.641 -16.953 1.00 4.51 20 LYS A C 6
ATOM 2819 O O . LYS A 1 20 ? 0.529 -5.447 -17.364 1.00 60.45 20 LYS A O 6
ATOM 2838 N N . CYS A 1 21 ? 2.663 -4.772 -17.134 1.00 13.04 21 CYS A N 6
ATOM 2839 C CA . CYS A 1 21 ? 2.457 -3.514 -17.841 1.00 13.11 21 CYS A CA 6
ATOM 2840 C C . CYS A 1 21 ? 2.366 -3.745 -19.347 1.00 11.25 21 CYS A C 6
ATOM 2841 O O . CYS A 1 21 ? 3.383 -3.823 -20.037 1.00 15.53 21 CYS A O 6
ATOM 2848 N N . LYS A 1 22 ? 1.141 -3.854 -19.850 1.00 1.41 22 LYS A N 6
ATOM 2849 C CA . LYS A 1 22 ? 0.915 -4.074 -21.273 1.00 41.04 22 LYS A CA 6
ATOM 2850 C C . LYS A 1 22 ? 0.795 -2.748 -22.017 1.00 44.41 22 LYS A C 6
ATOM 2851 O O . LYS A 1 22 ? -0.231 -2.072 -21.941 1.00 10.34 22 LYS A O 6
ATOM 2870 N N . CYS A 1 23 ? 1.850 -2.381 -22.737 1.00 61.15 23 CYS A N 6
ATOM 2871 C CA . CYS A 1 23 ? 1.863 -1.136 -23.496 1.00 64.43 23 CYS A CA 6
ATOM 2872 C C . CYS A 1 23 ? 2.253 -1.389 -24.950 1.00 31.52 23 CYS A C 6
ATOM 2873 O O . CYS A 1 23 ? 3.077 -2.256 -25.240 1.00 53.34 23 CYS A O 6
ATOM 2880 N N . ASN A 1 24 ? 1.654 -0.626 -25.859 1.00 22.45 24 ASN A N 6
ATOM 2881 C CA . ASN A 1 24 ? 1.938 -0.768 -27.282 1.00 50.21 24 ASN A CA 6
ATOM 2882 C C . ASN A 1 24 ? 3.346 -0.278 -27.607 1.00 52.04 24 ASN A C 6
ATOM 2883 O O . ASN A 1 24 ? 4.039 0.264 -26.748 1.00 5.24 24 ASN A O 6
ATOM 2894 N N . ALA A 1 25 ? 3.761 -0.473 -28.855 1.00 14.31 25 ALA A N 6
ATOM 2895 C CA . ALA A 1 25 ? 5.084 -0.049 -29.295 1.00 10.31 25 ALA A CA 6
ATOM 2896 C C . ALA A 1 25 ? 5.109 1.446 -29.597 1.00 63.35 25 ALA A C 6
ATOM 2897 O O . ALA A 1 25 ? 6.163 2.081 -29.549 1.00 34.24 25 ALA A O 6
ATOM 2904 N N . SER A 1 26 ? 3.943 2.001 -29.911 1.00 1.22 26 SER A N 6
ATOM 2905 C CA . SER A 1 26 ? 3.833 3.421 -30.226 1.00 34.41 26 SER A CA 6
ATOM 2906 C C . SER A 1 26 ? 4.053 4.273 -28.980 1.00 25.43 26 SER A C 6
ATOM 2907 O O . SER A 1 26 ? 4.497 5.417 -29.067 1.00 31.22 26 SER A O 6
ATOM 2915 N N . GLY A 1 27 ? 3.740 3.705 -27.819 1.00 21.31 27 GLY A N 6
ATOM 2916 C CA . GLY A 1 27 ? 3.910 4.425 -26.571 1.00 4.13 27 GLY A CA 6
ATOM 2917 C C . GLY A 1 27 ? 2.589 4.747 -25.902 1.00 54.33 27 GLY A C 6
ATOM 2918 O O . GLY A 1 27 ? 2.510 5.651 -25.069 1.00 62.43 27 GLY A O 6
ATOM 2922 N N . TYR A 1 28 ? 1.547 4.009 -26.268 1.00 60.24 28 TYR A N 6
ATOM 2923 C CA . TYR A 1 28 ? 0.221 4.223 -25.701 1.00 51.34 28 TYR A CA 6
ATOM 2924 C C . TYR A 1 28 ? -0.387 2.908 -25.225 1.00 32.22 28 TYR A C 6
ATOM 2925 O O . TYR A 1 28 ? 0.259 1.862 -25.266 1.00 31.32 28 TYR A O 6
ATOM 2943 N N . ASN A 1 29 ? -1.636 2.970 -24.773 1.00 63.12 29 ASN A N 6
ATOM 2944 C CA . ASN A 1 29 ? -2.333 1.784 -24.288 1.00 41.25 29 ASN A CA 6
ATOM 2945 C C . ASN A 1 29 ? -1.517 1.076 -23.211 1.00 73.22 29 ASN A C 6
ATOM 2946 O O . ASN A 1 29 ? -1.624 -0.138 -23.034 1.00 22.11 29 ASN A O 6
ATOM 2957 N N . CYS A 1 30 ? -0.703 1.842 -22.494 1.00 0.44 30 CYS A N 6
ATOM 2958 C CA . CYS A 1 30 ? 0.131 1.290 -21.433 1.00 43.03 30 CYS A CA 6
ATOM 2959 C C . CYS A 1 30 ? -0.684 1.061 -20.164 1.00 24.24 30 CYS A C 6
ATOM 2960 O O . CYS A 1 30 ? -0.744 1.924 -19.288 1.00 34.45 30 CYS A O 6
ATOM 2967 N N . VAL A 1 31 ? -1.309 -0.109 -20.071 1.00 41.34 31 VAL A N 6
ATOM 2968 C CA . VAL A 1 31 ? -2.119 -0.453 -18.909 1.00 50.11 31 VAL A CA 6
ATOM 2969 C C . VAL A 1 31 ? -1.751 -1.831 -18.371 1.00 61.13 31 VAL A C 6
ATOM 2970 O O . VAL A 1 31 ? -1.242 -2.680 -19.104 1.00 30.02 31 VAL A O 6
ATOM 2983 N N . CYS A 1 32 ? -2.012 -2.048 -17.086 1.00 42.35 32 CYS A N 6
ATOM 2984 C CA . CYS A 1 32 ? -1.709 -3.323 -16.449 1.00 25.04 32 CYS A CA 6
ATOM 2985 C C . CYS A 1 32 ? -2.710 -4.394 -16.871 1.00 21.22 32 CYS A C 6
ATOM 2986 O O . CYS A 1 32 ? -3.864 -4.094 -17.175 1.00 54.21 32 CYS A O 6
ATOM 2993 N N . ARG A 1 33 ? -2.259 -5.644 -16.886 1.00 73.44 33 ARG A N 6
ATOM 2994 C CA . ARG A 1 33 ? -3.115 -6.760 -17.272 1.00 22.21 33 ARG A CA 6
ATOM 2995 C C . ARG A 1 33 ? -2.699 -8.039 -16.550 1.00 14.43 33 ARG A C 6
ATOM 2996 O O . ARG A 1 33 ? -1.538 -8.204 -16.175 1.00 72.14 33 ARG A O 6
ATOM 3017 N N . LYS A 1 34 ? -3.656 -8.940 -16.357 1.00 31.25 34 LYS A N 6
ATOM 3018 C CA . LYS A 1 34 ? -3.391 -10.204 -15.680 1.00 73.41 34 LYS A CA 6
ATOM 3019 C C . LYS A 1 34 ? -2.750 -11.208 -16.633 1.00 43.43 34 LYS A C 6
ATOM 3020 O O . LYS A 1 34 ? -3.265 -12.308 -16.832 1.00 61.12 34 LYS A O 6
ATOM 3039 N N . LYS A 1 35 ? -1.622 -10.822 -17.220 1.00 3.41 35 LYS A N 6
ATOM 3040 C CA . LYS A 1 35 ? -0.907 -11.688 -18.150 1.00 54.43 35 LYS A CA 6
ATOM 3041 C C . LYS A 1 35 ? 0.433 -12.123 -17.568 1.00 24.40 35 LYS A C 6
ATOM 3042 O O . LYS A 1 35 ? 1.102 -11.353 -16.879 1.00 12.53 35 LYS A O 6
ATOM 3061 N N . GLY A 1 1 ? 6.121 3.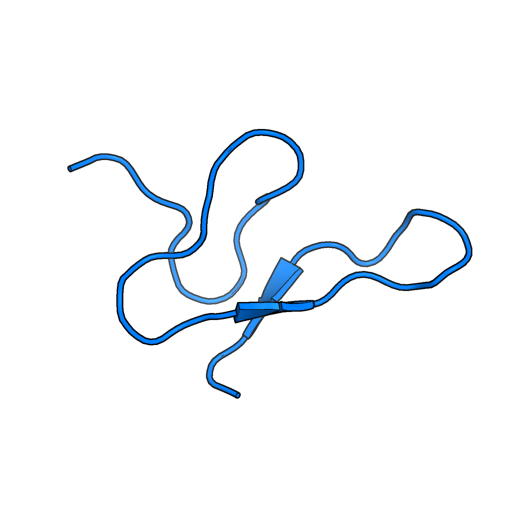128 -1.680 1.00 71.22 1 GLY A N 7
ATOM 3062 C CA . GLY A 1 1 ? 5.560 3.202 -3.017 1.00 12.35 1 GLY A CA 7
ATOM 3063 C C . GLY A 1 1 ? 4.601 2.065 -3.307 1.00 33.01 1 GLY A C 7
ATOM 3064 O O . GLY A 1 1 ? 4.998 0.900 -3.334 1.00 22.04 1 GLY A O 7
ATOM 3068 N N . TYR A 1 2 ? 3.334 2.402 -3.523 1.00 43.13 2 TYR A N 7
ATOM 3069 C CA . TYR A 1 2 ? 2.315 1.400 -3.809 1.00 34.31 2 TYR A CA 7
ATOM 3070 C C . TYR A 1 2 ? 2.475 0.847 -5.222 1.00 14.10 2 TYR A C 7
ATOM 3071 O O . TYR A 1 2 ? 3.467 1.118 -5.899 1.00 21.43 2 TYR A O 7
ATOM 3089 N N . CYS A 1 3 ? 1.489 0.071 -5.662 1.00 4.42 3 CYS A N 7
ATOM 3090 C CA . CYS A 1 3 ? 1.518 -0.520 -6.994 1.00 30.42 3 CYS A CA 7
ATOM 3091 C C . CYS A 1 3 ? 0.208 -0.262 -7.732 1.00 51.32 3 CYS A C 7
ATOM 3092 O O . CYS A 1 3 ? -0.808 0.065 -7.119 1.00 71.42 3 CYS A O 7
ATOM 3099 N N . ALA A 1 4 ? 0.240 -0.410 -9.053 1.00 30.05 4 ALA A N 7
ATOM 3100 C CA . ALA A 1 4 ? -0.944 -0.195 -9.874 1.00 54.14 4 ALA A CA 7
ATOM 3101 C C . ALA A 1 4 ? -1.867 -1.408 -9.836 1.00 31.40 4 ALA A C 7
ATOM 3102 O O . ALA A 1 4 ? -1.406 -2.547 -9.772 1.00 32.53 4 ALA A O 7
ATOM 3109 N N . GLU A 1 5 ? -3.172 -1.156 -9.875 1.00 43.40 5 GLU A N 7
ATOM 3110 C CA . GLU A 1 5 ? -4.158 -2.229 -9.843 1.00 13.11 5 GLU A CA 7
ATOM 3111 C C . GLU A 1 5 ? -4.414 -2.775 -11.245 1.00 24.43 5 GLU A C 7
ATOM 3112 O O . GLU A 1 5 ? -3.697 -2.449 -12.191 1.00 40.11 5 GLU A O 7
ATOM 3124 N N . LYS A 1 6 ? -5.440 -3.610 -11.370 1.00 22.00 6 LYS A N 7
ATOM 3125 C CA . LYS A 1 6 ? -5.792 -4.203 -12.655 1.00 11.33 6 LYS A CA 7
ATOM 3126 C C . LYS A 1 6 ? -6.208 -3.128 -13.654 1.00 10.10 6 LYS A C 7
ATOM 3127 O O . LYS A 1 6 ? -7.288 -2.549 -13.544 1.00 2.31 6 LYS A O 7
ATOM 3146 N N . GLY A 1 7 ? -5.344 -2.867 -14.630 1.00 63.32 7 GLY A N 7
ATOM 3147 C CA . GLY A 1 7 ? -5.641 -1.864 -15.635 1.00 45.54 7 GLY A CA 7
ATOM 3148 C C . GLY A 1 7 ? -5.509 -0.451 -15.101 1.00 61.21 7 GLY A C 7
ATOM 3149 O O . GLY A 1 7 ? -6.476 0.311 -15.099 1.00 1.23 7 GLY A O 7
ATOM 3153 N N . ILE A 1 8 ? -4.310 -0.102 -14.646 1.00 14.12 8 ILE A N 7
ATOM 3154 C CA . ILE A 1 8 ? -4.057 1.228 -14.106 1.00 3.10 8 ILE A CA 7
ATOM 3155 C C . ILE A 1 8 ? -2.784 1.827 -14.695 1.00 70.11 8 ILE A C 7
ATOM 3156 O O . ILE A 1 8 ? -1.852 1.105 -15.048 1.00 24.41 8 ILE A O 7
ATOM 3172 N N . ARG A 1 9 ? -2.752 3.152 -14.797 1.00 31.40 9 ARG A N 7
ATOM 3173 C CA . ARG A 1 9 ? -1.593 3.848 -15.343 1.00 14.14 9 ARG A CA 7
ATOM 3174 C C . ARG A 1 9 ? -0.309 3.380 -14.665 1.00 1.54 9 ARG A C 7
ATOM 3175 O O . ARG A 1 9 ? -0.113 3.593 -13.467 1.00 73.45 9 ARG A O 7
ATOM 3196 N N . CYS A 1 10 ? 0.564 2.743 -15.438 1.00 33.33 10 CYS A N 7
ATOM 3197 C CA . CYS A 1 10 ? 1.829 2.244 -14.913 1.00 60.30 10 CYS A CA 7
ATOM 3198 C C . CYS A 1 10 ? 3.006 2.801 -15.709 1.00 54.10 10 CYS A C 7
ATOM 3199 O O . CYS A 1 10 ? 4.104 2.246 -15.683 1.00 43.15 10 CYS A O 7
ATOM 3206 N N . ASP A 1 11 ? 2.767 3.901 -16.415 1.00 0.04 11 ASP A N 7
ATOM 3207 C CA . ASP A 1 11 ? 3.806 4.535 -17.217 1.00 45.12 11 ASP A CA 7
ATOM 3208 C C . ASP A 1 11 ? 5.064 4.774 -16.387 1.00 61.33 11 ASP A C 7
ATOM 3209 O O . ASP A 1 11 ? 6.182 4.601 -16.873 1.00 2.40 11 ASP A O 7
ATOM 3218 N N . ASP A 1 12 ? 4.873 5.172 -15.135 1.00 21.15 12 ASP A N 7
ATOM 3219 C CA . ASP A 1 12 ? 5.992 5.435 -14.237 1.00 31.53 12 ASP A CA 7
ATOM 3220 C C . ASP A 1 12 ? 6.072 4.374 -13.143 1.00 74.11 12 ASP A C 7
ATOM 3221 O O . ASP A 1 12 ? 7.146 3.846 -12.854 1.00 72.34 12 ASP A O 7
ATOM 3230 N N . ILE A 1 13 ? 4.929 4.068 -12.538 1.00 52.40 13 ILE A N 7
ATOM 3231 C CA . ILE A 1 13 ? 4.870 3.071 -11.477 1.00 12.25 13 ILE A CA 7
ATOM 3232 C C . ILE A 1 13 ? 4.589 1.683 -12.041 1.00 60.15 13 ILE A C 7
ATOM 3233 O O . ILE A 1 13 ? 3.987 1.544 -13.107 1.00 11.33 13 ILE A O 7
ATOM 3249 N N . HIS A 1 14 ? 5.028 0.656 -11.320 1.00 12.43 14 HIS A N 7
ATOM 3250 C CA . HIS A 1 14 ? 4.822 -0.723 -11.748 1.00 14.43 14 HIS A CA 7
ATOM 3251 C C . HIS A 1 14 ? 3.504 -1.268 -11.206 1.00 73.21 14 HIS A C 7
ATOM 3252 O O . HIS A 1 14 ? 2.927 -0.712 -10.271 1.00 31.10 14 HIS A O 7
ATOM 3266 N N . CYS A 1 15 ? 3.032 -2.359 -11.800 1.00 71.30 15 CYS A N 7
ATOM 3267 C CA . CYS A 1 15 ? 1.782 -2.980 -11.379 1.00 13.11 15 CYS A CA 7
ATOM 3268 C C . CYS A 1 15 ? 1.993 -3.840 -10.136 1.00 11.51 15 CYS A C 7
ATOM 3269 O O . CYS A 1 15 ? 3.126 -4.141 -9.761 1.00 65.54 15 CYS A O 7
ATOM 3276 N N . CYS A 1 16 ? 0.894 -4.231 -9.500 1.00 55.13 16 CYS A N 7
ATOM 3277 C CA . CYS A 1 16 ? 0.956 -5.055 -8.300 1.00 23.43 16 CYS A CA 7
ATOM 3278 C C . CYS A 1 16 ? 1.367 -6.485 -8.642 1.00 50.42 16 CYS A C 7
ATOM 3279 O O . CYS A 1 16 ? 1.379 -6.877 -9.810 1.00 5.25 16 CYS A O 7
ATOM 3286 N N . THR A 1 17 ? 1.703 -7.260 -7.616 1.00 33.22 17 THR A N 7
ATOM 3287 C CA . THR A 1 17 ? 2.115 -8.645 -7.807 1.00 13.01 17 THR A CA 7
ATOM 3288 C C . THR A 1 17 ? 1.018 -9.456 -8.488 1.00 10.05 17 THR A C 7
ATOM 3289 O O . THR A 1 17 ? 0.059 -9.883 -7.846 1.00 1.22 17 THR A O 7
ATOM 3300 N N . GLY A 1 18 ? 1.166 -9.666 -9.792 1.00 43.22 18 GLY A N 7
ATOM 3301 C CA . GLY A 1 18 ? 0.181 -10.426 -10.538 1.00 35.10 18 GLY A CA 7
ATOM 3302 C C . GLY A 1 18 ? -0.206 -9.754 -11.841 1.00 24.13 18 GLY A C 7
ATOM 3303 O O . GLY A 1 18 ? -0.720 -10.402 -12.753 1.00 50.25 18 GLY A O 7
ATOM 3307 N N . LEU A 1 19 ? 0.041 -8.452 -11.928 1.00 54.33 19 LEU A N 7
ATOM 3308 C CA . LEU A 1 19 ? -0.286 -7.690 -13.129 1.00 34.31 19 LEU A CA 7
ATOM 3309 C C . LEU A 1 19 ? 0.980 -7.217 -13.835 1.00 40.12 19 LEU A C 7
ATOM 3310 O O . LEU A 1 19 ? 2.020 -7.024 -13.206 1.00 24.55 19 LEU A O 7
ATOM 3326 N N . LYS A 1 20 ? 0.884 -7.029 -15.147 1.00 44.20 20 LYS A N 7
ATOM 3327 C CA . LYS A 1 20 ? 2.020 -6.574 -15.940 1.00 64.31 20 LYS A CA 7
ATOM 3328 C C . LYS A 1 20 ? 1.661 -5.326 -16.740 1.00 71.31 20 LYS A C 7
ATOM 3329 O O . LYS A 1 20 ? 0.540 -5.194 -17.232 1.00 40.45 20 LYS A O 7
ATOM 3348 N N . CYS A 1 21 ? 2.619 -4.414 -16.867 1.00 72.33 21 CYS A N 7
ATOM 3349 C CA . CYS A 1 21 ? 2.404 -3.177 -17.608 1.00 62.35 21 CYS A CA 7
ATOM 3350 C C . CYS A 1 21 ? 2.392 -3.439 -19.112 1.00 25.12 21 CYS A C 7
ATOM 3351 O O . CYS A 1 21 ? 3.441 -3.467 -19.757 1.00 12.21 21 CYS A O 7
ATOM 3358 N N . LYS A 1 22 ? 1.199 -3.630 -19.664 1.00 62.40 22 LYS A N 7
ATOM 3359 C CA . LYS A 1 22 ? 1.049 -3.888 -21.091 1.00 74.42 22 LYS A CA 7
ATOM 3360 C C . LYS A 1 22 ? 0.882 -2.585 -21.865 1.00 52.41 22 LYS A C 7
ATOM 3361 O O . LYS A 1 22 ? -0.154 -1.925 -21.775 1.00 34.40 22 LYS A O 7
ATOM 3380 N N . CYS A 1 23 ? 1.907 -2.219 -22.627 1.00 3.43 23 CYS A N 7
ATOM 3381 C CA . CYS A 1 23 ? 1.875 -0.994 -23.418 1.00 35.44 23 CYS A CA 7
ATOM 3382 C C . CYS A 1 23 ? 2.271 -1.271 -24.865 1.00 73.21 23 CYS A C 7
ATOM 3383 O O . CYS A 1 23 ? 3.136 -2.103 -25.134 1.00 72.32 23 CYS A O 7
ATOM 3390 N N . ASN A 1 24 ? 1.631 -0.567 -25.793 1.00 12.31 24 ASN A N 7
ATOM 3391 C CA . ASN A 1 24 ? 1.916 -0.736 -27.213 1.00 72.41 24 ASN A CA 7
ATOM 3392 C C . ASN A 1 24 ? 3.295 -0.184 -27.561 1.00 31.41 24 ASN A C 7
ATOM 3393 O O . ASN A 1 24 ? 3.959 0.427 -26.725 1.00 12.34 24 ASN A O 7
ATOM 3404 N N . ALA A 1 25 ? 3.719 -0.405 -28.801 1.00 51.41 25 ALA A N 7
ATOM 3405 C CA . ALA A 1 25 ? 5.017 0.073 -29.261 1.00 22.23 25 ALA A CA 7
ATOM 3406 C C . ALA A 1 25 ? 4.961 1.553 -29.624 1.00 32.23 25 ALA A C 7
ATOM 3407 O O . ALA A 1 25 ? 5.982 2.241 -29.625 1.00 34.34 25 ALA A O 7
ATOM 3414 N N . SER A 1 26 ? 3.762 2.036 -29.932 1.00 52.43 26 SER A N 7
ATOM 3415 C CA . SER A 1 26 ? 3.573 3.434 -30.302 1.00 5.42 26 SER A CA 7
ATOM 3416 C C . SER A 1 26 ? 3.777 4.347 -29.096 1.00 50.13 26 SER A C 7
ATOM 3417 O O . SER A 1 26 ? 4.140 5.514 -29.241 1.00 34.31 26 SER A O 7
ATOM 3425 N N . GLY A 1 27 ? 3.540 3.806 -27.905 1.00 62.41 27 GLY A N 7
ATOM 3426 C CA . GLY A 1 27 ? 3.702 4.584 -26.691 1.00 62.10 27 GLY A CA 7
ATOM 3427 C C . GLY A 1 27 ? 2.381 4.868 -26.004 1.00 43.10 27 GLY A C 7
ATOM 3428 O O . GLY A 1 27 ? 2.283 5.785 -25.188 1.00 55.24 27 GLY A O 7
ATOM 3432 N N . TYR A 1 28 ? 1.363 4.082 -26.335 1.00 22.33 28 TYR A N 7
ATOM 3433 C CA . TYR A 1 28 ? 0.040 4.256 -25.747 1.00 3.13 28 TYR A CA 7
ATOM 3434 C C . TYR A 1 28 ? -0.510 2.927 -25.239 1.00 62.31 28 TYR A C 7
ATOM 3435 O O . TYR A 1 28 ? 0.175 1.905 -25.274 1.00 54.15 28 TYR A O 7
ATOM 3453 N N . ASN A 1 29 ? -1.752 2.949 -24.767 1.00 52.44 29 ASN A N 7
ATOM 3454 C CA . ASN A 1 29 ? -2.396 1.747 -24.252 1.00 72.42 29 ASN A CA 7
ATOM 3455 C C . ASN A 1 29 ? -1.559 1.113 -23.146 1.00 22.34 29 ASN A C 7
ATOM 3456 O O . ASN A 1 29 ? -1.638 -0.092 -22.905 1.00 65.41 29 ASN A O 7
ATOM 3467 N N . CYS A 1 30 ? -0.757 1.933 -22.474 1.00 73.22 30 CYS A N 7
ATOM 3468 C CA . CYS A 1 30 ? 0.095 1.454 -21.393 1.00 2.23 30 CYS A CA 7
ATOM 3469 C C . CYS A 1 30 ? -0.711 1.256 -20.112 1.00 4.41 30 CYS A C 7
ATOM 3470 O O . CYS A 1 30 ? -0.805 2.158 -19.279 1.00 51.44 30 CYS A O 7
ATOM 3477 N N . VAL A 1 31 ? -1.290 0.069 -19.961 1.00 43.41 31 VAL A N 7
ATOM 3478 C CA . VAL A 1 31 ? -2.086 -0.248 -18.782 1.00 32.21 31 VAL A CA 7
ATOM 3479 C C . VAL A 1 31 ? -1.726 -1.623 -18.229 1.00 40.34 31 VAL A C 7
ATOM 3480 O O . VAL A 1 31 ? -1.186 -2.469 -18.943 1.00 12.12 31 VAL A O 7
ATOM 3493 N N . CYS A 1 32 ? -2.029 -1.839 -16.954 1.00 24.43 32 CYS A N 7
ATOM 3494 C CA . CYS A 1 32 ? -1.737 -3.111 -16.304 1.00 33.34 32 CYS A CA 7
ATOM 3495 C C . CYS A 1 32 ? -2.713 -4.192 -16.761 1.00 65.14 32 CYS A C 7
ATOM 3496 O O . CYS A 1 32 ? -3.866 -3.906 -17.084 1.00 2.15 32 CYS A O 7
ATOM 3503 N N . ARG A 1 33 ? -2.241 -5.434 -16.787 1.00 60.30 33 ARG A N 7
ATOM 3504 C CA . ARG A 1 33 ? -3.070 -6.558 -17.206 1.00 13.21 33 ARG A CA 7
ATOM 3505 C C . ARG A 1 33 ? -2.652 -7.839 -16.491 1.00 24.03 33 ARG A C 7
ATOM 3506 O O . ARG A 1 33 ? -1.488 -8.008 -16.127 1.00 24.20 33 ARG A O 7
ATOM 3527 N N . LYS A 1 34 ? -3.609 -8.739 -16.291 1.00 64.05 34 LYS A N 7
ATOM 3528 C CA . LYS A 1 34 ? -3.341 -10.006 -15.621 1.00 2.44 34 LYS A CA 7
ATOM 3529 C C . LYS A 1 34 ? -2.708 -11.007 -16.582 1.00 33.24 34 LYS A C 7
ATOM 3530 O O . LYS A 1 34 ? -3.229 -12.105 -16.783 1.00 0.43 34 LYS A O 7
ATOM 3549 N N . LYS A 1 35 ? -1.582 -10.623 -17.172 1.00 63.22 35 LYS A N 7
ATOM 3550 C CA . LYS A 1 35 ? -0.876 -11.488 -18.110 1.00 44.11 35 LYS A CA 7
ATOM 3551 C C . LYS A 1 35 ? 0.439 -11.980 -17.513 1.00 32.13 35 LYS A C 7
ATOM 3552 O O . LYS A 1 35 ? 0.781 -11.644 -16.378 1.00 75.54 35 LYS A O 7
ATOM 3571 N N . GLY A 1 1 ? 2.255 -1.150 -1.058 1.00 71.20 1 GLY A N 8
ATOM 3572 C CA . GLY A 1 1 ? 1.673 0.171 -0.915 1.00 54.45 1 GLY A CA 8
ATOM 3573 C C . GLY A 1 1 ? 0.830 0.566 -2.112 1.00 61.02 1 GLY A C 8
ATOM 3574 O O . GLY A 1 1 ? 0.037 -0.232 -2.612 1.00 63.33 1 GLY A O 8
ATOM 3578 N N . TYR A 1 2 ? 1.000 1.801 -2.572 1.00 30.42 2 TYR A N 8
ATOM 3579 C CA . TYR A 1 2 ? 0.246 2.301 -3.715 1.00 13.11 2 TYR A CA 8
ATOM 3580 C C . TYR A 1 2 ? 0.859 1.819 -5.026 1.00 21.42 2 TYR A C 8
ATOM 3581 O O . TYR A 1 2 ? 1.906 2.306 -5.452 1.00 4.51 2 TYR A O 8
ATOM 3599 N N . CYS A 1 3 ? 0.199 0.857 -5.662 1.00 35.01 3 CYS A N 8
ATOM 3600 C CA . CYS A 1 3 ? 0.676 0.307 -6.925 1.00 22.45 3 CYS A CA 8
ATOM 3601 C C . CYS A 1 3 ? -0.428 0.323 -7.977 1.00 73.24 3 CYS A C 8
ATOM 3602 O O . CYS A 1 3 ? -1.607 0.465 -7.653 1.00 41.23 3 CYS A O 8
ATOM 3609 N N . ALA A 1 4 ? -0.038 0.176 -9.239 1.00 65.31 4 ALA A N 8
ATOM 3610 C CA . ALA A 1 4 ? -0.994 0.171 -10.339 1.00 63.03 4 ALA A CA 8
ATOM 3611 C C . ALA A 1 4 ? -1.849 -1.091 -10.318 1.00 33.13 4 ALA A C 8
ATOM 3612 O O . ALA A 1 4 ? -1.349 -2.194 -10.533 1.00 22.43 4 ALA A O 8
ATOM 3619 N N . GLU A 1 5 ? -3.141 -0.920 -10.056 1.00 34.10 5 GLU A N 8
ATOM 3620 C CA . GLU A 1 5 ? -4.065 -2.047 -10.005 1.00 34.11 5 GLU A CA 8
ATOM 3621 C C . GLU A 1 5 ? -4.284 -2.635 -11.396 1.00 51.21 5 GLU A C 8
ATOM 3622 O O . GLU A 1 5 ? -3.549 -2.328 -12.335 1.00 61.40 5 GLU A O 8
ATOM 3634 N N . LYS A 1 6 ? -5.300 -3.482 -11.521 1.00 12.20 6 LYS A N 8
ATOM 3635 C CA . LYS A 1 6 ? -5.618 -4.113 -12.796 1.00 72.32 6 LYS A CA 8
ATOM 3636 C C . LYS A 1 6 ? -5.947 -3.066 -13.855 1.00 40.20 6 LYS A C 8
ATOM 3637 O O . LYS A 1 6 ? -6.829 -2.230 -13.662 1.00 70.15 6 LYS A O 8
ATOM 3656 N N . GLY A 1 7 ? -5.232 -3.118 -14.975 1.00 11.10 7 GLY A N 8
ATOM 3657 C CA . GLY A 1 7 ? -5.464 -2.169 -16.048 1.00 52.11 7 GLY A CA 8
ATOM 3658 C C . GLY A 1 7 ? -5.369 -0.730 -15.580 1.00 62.25 7 GLY A C 8
ATOM 3659 O O . GLY A 1 7 ? -6.361 -0.001 -15.589 1.00 41.24 7 GLY A O 8
ATOM 3663 N N . ILE A 1 8 ? -4.173 -0.321 -15.169 1.00 73.44 8 ILE A N 8
ATOM 3664 C CA . ILE A 1 8 ? -3.953 1.039 -14.696 1.00 11.34 8 ILE A CA 8
ATOM 3665 C C . ILE A 1 8 ? -2.708 1.648 -15.331 1.00 40.25 8 ILE A C 8
ATOM 3666 O O . ILE A 1 8 ? -1.760 0.938 -15.669 1.00 15.22 8 ILE A O 8
ATOM 3682 N N . ARG A 1 9 ? -2.716 2.968 -15.491 1.00 34.45 9 ARG A N 8
ATOM 3683 C CA . ARG A 1 9 ? -1.587 3.673 -16.085 1.00 74.33 9 ARG A CA 8
ATOM 3684 C C . ARG A 1 9 ? -0.280 3.276 -15.406 1.00 1.53 9 ARG A C 8
ATOM 3685 O O . ARG A 1 9 ? -0.038 3.624 -14.249 1.00 54.54 9 ARG A O 8
ATOM 3706 N N . CYS A 1 10 ? 0.560 2.546 -16.131 1.00 44.32 10 CYS A N 8
ATOM 3707 C CA . CYS A 1 10 ? 1.843 2.101 -15.599 1.00 52.35 10 CYS A CA 8
ATOM 3708 C C . CYS A 1 10 ? 2.991 2.901 -16.209 1.00 21.43 10 CYS A C 8
ATOM 3709 O O . CYS A 1 10 ? 4.132 2.439 -16.244 1.00 1.41 10 CYS A O 8
ATOM 3716 N N . ASP A 1 11 ? 2.681 4.100 -16.687 1.00 12.52 11 ASP A N 8
ATOM 3717 C CA . ASP A 1 11 ? 3.686 4.965 -17.293 1.00 42.34 11 ASP A CA 8
ATOM 3718 C C . ASP A 1 11 ? 4.866 5.172 -16.349 1.00 65.23 11 ASP A C 8
ATOM 3719 O O . ASP A 1 11 ? 6.019 4.957 -16.724 1.00 62.23 11 ASP A O 8
ATOM 3728 N N . ASP A 1 12 ? 4.571 5.591 -15.124 1.00 32.21 12 ASP A N 8
ATOM 3729 C CA . ASP A 1 12 ? 5.607 5.827 -14.126 1.00 23.35 12 ASP A CA 8
ATOM 3730 C C . ASP A 1 12 ? 5.543 4.780 -13.018 1.00 23.31 12 ASP A C 8
ATOM 3731 O O . ASP A 1 12 ? 6.570 4.257 -12.585 1.00 65.40 12 ASP A O 8
ATOM 3740 N N . ILE A 1 13 ? 4.331 4.480 -12.563 1.00 42.14 13 ILE A N 8
ATOM 3741 C CA . ILE A 1 13 ? 4.134 3.496 -11.506 1.00 70.15 13 ILE A CA 8
ATOM 3742 C C . ILE A 1 13 ? 4.095 2.081 -12.073 1.00 64.22 13 ILE A C 8
ATOM 3743 O O . ILE A 1 13 ? 3.644 1.863 -13.198 1.00 70.01 13 ILE A O 8
ATOM 3759 N N . HIS A 1 14 ? 4.570 1.121 -11.286 1.00 64.31 14 HIS A N 8
ATOM 3760 C CA . HIS A 1 14 ? 4.588 -0.275 -11.708 1.00 61.34 14 HIS A CA 8
ATOM 3761 C C . HIS A 1 14 ? 3.294 -0.980 -11.311 1.00 4.34 14 HIS A C 8
ATOM 3762 O O . HIS A 1 14 ? 2.579 -0.528 -10.416 1.00 50.10 14 HIS A O 8
ATOM 3776 N N . CYS A 1 15 ? 3.000 -2.088 -11.981 1.00 73.24 15 CYS A N 8
ATOM 3777 C CA . CYS A 1 15 ? 1.792 -2.855 -11.700 1.00 1.23 15 CYS A CA 8
ATOM 3778 C C . CYS A 1 15 ? 1.984 -3.740 -10.472 1.00 20.42 15 CYS A C 8
ATOM 3779 O O . CYS A 1 15 ? 3.081 -4.240 -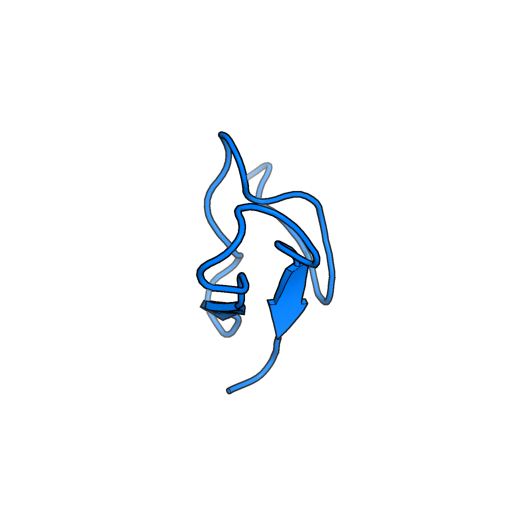10.218 1.00 13.41 15 CYS A O 8
ATOM 3786 N N . CYS A 1 16 ? 0.910 -3.931 -9.713 1.00 71.11 16 CYS A N 8
ATOM 3787 C CA . CYS A 1 16 ? 0.958 -4.756 -8.512 1.00 3.32 16 CYS A CA 8
ATOM 3788 C C . CYS A 1 16 ? 1.341 -6.193 -8.853 1.00 40.25 16 CYS A C 8
ATOM 3789 O O . CYS A 1 16 ? 1.126 -6.655 -9.975 1.00 25.24 16 CYS A O 8
ATOM 3796 N N . THR A 1 17 ? 1.909 -6.896 -7.879 1.00 4.14 17 THR A N 8
ATOM 3797 C CA . THR A 1 17 ? 2.323 -8.279 -8.075 1.00 60.42 17 THR A CA 8
ATOM 3798 C C . THR A 1 17 ? 1.189 -9.115 -8.657 1.00 73.03 17 THR A C 8
ATOM 3799 O O . THR A 1 17 ? 0.205 -9.403 -7.977 1.00 71.42 17 THR A O 8
ATOM 3810 N N . GLY A 1 18 ? 1.333 -9.502 -9.921 1.00 60.21 18 GLY A N 8
ATOM 3811 C CA . GLY A 1 18 ? 0.313 -10.302 -10.573 1.00 75.01 18 GLY A CA 8
ATOM 3812 C C . GLY A 1 18 ? -0.049 -9.773 -11.947 1.00 14.44 18 GLY A C 8
ATOM 3813 O O . GLY A 1 18 ? -0.531 -10.518 -12.801 1.00 22.44 18 GLY A O 8
ATOM 3817 N N . LEU A 1 19 ? 0.181 -8.482 -12.161 1.00 14.03 19 LEU A N 8
ATOM 3818 C CA . LEU A 1 19 ? -0.126 -7.852 -13.440 1.00 60.24 19 LEU A CA 8
ATOM 3819 C C . LEU A 1 19 ? 1.147 -7.369 -14.128 1.00 52.51 19 LEU A C 8
ATOM 3820 O O . LEU A 1 19 ? 2.165 -7.132 -13.478 1.00 65.42 19 LEU A O 8
ATOM 3836 N N . LYS A 1 20 ? 1.081 -7.221 -15.447 1.00 11.11 20 LYS A N 8
ATOM 3837 C CA . LYS A 1 20 ? 2.226 -6.762 -16.224 1.00 0.30 20 LYS A CA 8
ATOM 3838 C C . LYS A 1 20 ? 1.887 -5.487 -16.991 1.00 25.33 20 LYS A C 8
ATOM 3839 O O . LYS A 1 20 ? 0.766 -5.319 -17.471 1.00 0.44 20 LYS A O 8
ATOM 3858 N N . CYS A 1 21 ? 2.864 -4.593 -17.104 1.00 31.14 21 CYS A N 8
ATOM 3859 C CA . CYS A 1 21 ? 2.670 -3.334 -17.813 1.00 24.21 21 CYS A CA 8
ATOM 3860 C C . CYS A 1 21 ? 2.677 -3.554 -19.323 1.00 24.01 21 CYS A C 8
ATOM 3861 O O . CYS A 1 21 ? 3.733 -3.555 -19.957 1.00 31.32 21 CYS A O 8
ATOM 3868 N N . LYS A 1 22 ? 1.492 -3.739 -19.894 1.00 31.54 22 LYS A N 8
ATOM 3869 C CA . LYS A 1 22 ? 1.359 -3.959 -21.329 1.00 0.20 22 LYS A CA 8
ATOM 3870 C C . LYS A 1 22 ? 1.189 -2.635 -22.068 1.00 64.32 22 LYS A C 8
ATOM 3871 O O . LYS A 1 22 ? 0.127 -2.015 -22.015 1.00 41.33 22 LYS A O 8
ATOM 3890 N N . CYS A 1 23 ? 2.242 -2.209 -22.758 1.00 71.12 23 CYS A N 8
ATOM 3891 C CA . CYS A 1 23 ? 2.210 -0.960 -23.509 1.00 73.14 23 CYS A CA 8
ATOM 3892 C C . CYS A 1 23 ? 2.721 -1.168 -24.932 1.00 52.32 23 CYS A C 8
ATOM 3893 O O . CYS A 1 23 ? 3.642 -1.949 -25.164 1.00 23.03 23 CYS A O 8
ATOM 3900 N N . ASN A 1 24 ? 2.115 -0.462 -25.881 1.00 50.35 24 ASN A N 8
ATOM 3901 C CA . ASN A 1 24 ? 2.508 -0.568 -27.282 1.00 21.52 24 ASN A CA 8
ATOM 3902 C C . ASN A 1 24 ? 3.878 0.063 -27.512 1.00 54.30 24 ASN A C 8
ATOM 3903 O O . ASN A 1 24 ? 4.451 0.673 -26.610 1.00 32.13 24 ASN A O 8
ATOM 3914 N N . ALA A 1 25 ? 4.396 -0.087 -28.727 1.00 13.33 25 ALA A N 8
ATOM 3915 C CA . ALA A 1 25 ? 5.696 0.471 -29.077 1.00 1.13 25 ALA A CA 8
ATOM 3916 C C . ALA A 1 25 ? 5.588 1.959 -29.393 1.00 2.04 25 ALA A C 8
ATOM 3917 O O . ALA A 1 25 ? 6.562 2.702 -29.269 1.00 31.14 25 ALA A O 8
ATOM 3924 N N . SER A 1 26 ? 4.398 2.388 -29.802 1.00 24.40 26 SER A N 8
ATOM 3925 C CA . SER A 1 26 ? 4.165 3.787 -30.140 1.00 72.32 26 SER A CA 8
ATOM 3926 C C . SER A 1 26 ? 4.195 4.660 -28.890 1.00 4.32 26 SER A C 8
ATOM 3927 O O . SER A 1 26 ? 4.497 5.851 -28.958 1.00 11.10 26 SER A O 8
ATOM 3935 N N . GLY A 1 27 ? 3.880 4.058 -27.747 1.00 5.22 27 GLY A N 8
ATOM 3936 C CA . GLY A 1 27 ? 3.877 4.795 -26.497 1.00 4.05 27 GLY A CA 8
ATOM 3937 C C . GLY A 1 27 ? 2.481 4.985 -25.939 1.00 53.21 27 GLY A C 8
ATOM 3938 O O . GLY A 1 27 ? 2.245 5.880 -25.127 1.00 4.20 27 GLY A O 8
ATOM 3942 N N . TYR A 1 28 ? 1.551 4.143 -26.377 1.00 2.14 28 TYR A N 8
ATOM 3943 C CA . TYR A 1 28 ? 0.169 4.225 -25.919 1.00 42.21 28 TYR A CA 8
ATOM 3944 C C . TYR A 1 28 ? -0.336 2.860 -25.463 1.00 62.33 28 TYR A C 8
ATOM 3945 O O . TYR A 1 28 ? 0.417 1.887 -25.428 1.00 11.41 28 TYR A O 8
ATOM 3963 N N . ASN A 1 29 ? -1.617 2.796 -25.116 1.00 31.24 29 ASN A N 8
ATOM 3964 C CA . ASN A 1 29 ? -2.225 1.550 -24.662 1.00 3.12 29 ASN A CA 8
ATOM 3965 C C . ASN A 1 29 ? -1.407 0.924 -23.536 1.00 41.50 29 ASN A C 8
ATOM 3966 O O . ASN A 1 29 ? -1.378 -0.297 -23.380 1.00 3.45 29 ASN A O 8
ATOM 3977 N N . CYS A 1 30 ? -0.744 1.769 -22.754 1.00 2.53 30 CYS A N 8
ATOM 3978 C CA . CYS A 1 30 ? 0.075 1.301 -21.642 1.00 13.21 30 CYS A CA 8
ATOM 3979 C C . CYS A 1 30 ? -0.786 1.019 -20.414 1.00 10.53 30 CYS A C 8
ATOM 3980 O O . CYS A 1 30 ? -0.950 1.878 -19.547 1.00 21.03 30 CYS A O 8
ATOM 3987 N N . VAL A 1 31 ? -1.334 -0.190 -20.347 1.00 3.15 31 VAL A N 8
ATOM 3988 C CA . VAL A 1 31 ? -2.176 -0.586 -19.225 1.00 34.33 31 VAL A CA 8
ATOM 3989 C C . VAL A 1 31 ? -1.716 -1.914 -18.634 1.00 2.14 31 VAL A C 8
ATOM 3990 O O . VAL A 1 31 ? -1.023 -2.692 -19.291 1.00 13.24 31 VAL A O 8
ATOM 4003 N N . CYS A 1 32 ? -2.105 -2.168 -17.389 1.00 0.34 32 CYS A N 8
ATOM 4004 C CA . CYS A 1 32 ? -1.733 -3.402 -16.707 1.00 43.51 32 CYS A CA 8
ATOM 4005 C C . CYS A 1 32 ? -2.635 -4.554 -17.137 1.00 73.34 32 CYS A C 8
ATOM 4006 O O . CYS A 1 32 ? -3.816 -4.358 -17.424 1.00 15.23 32 CYS A O 8
ATOM 4013 N N . ARG A 1 33 ? -2.071 -5.757 -17.180 1.00 45.51 33 ARG A N 8
ATOM 4014 C CA . ARG A 1 33 ? -2.823 -6.941 -17.576 1.00 53.40 33 ARG A CA 8
ATOM 4015 C C . ARG A 1 33 ? -2.339 -8.172 -16.816 1.00 11.00 33 ARG A C 8
ATOM 4016 O O . ARG A 1 33 ? -1.140 -8.349 -16.597 1.00 54.42 33 ARG A O 8
ATOM 4037 N N . LYS A 1 34 ? -3.279 -9.021 -16.415 1.00 53.11 34 LYS A N 8
ATOM 4038 C CA . LYS A 1 34 ? -2.950 -10.236 -15.680 1.00 73.41 34 LYS A CA 8
ATOM 4039 C C . LYS A 1 34 ? -2.416 -11.313 -16.620 1.00 1.43 34 LYS A C 8
ATOM 4040 O O . LYS A 1 34 ? -2.976 -12.405 -16.712 1.00 31.12 34 LYS A O 8
ATOM 4059 N N . LYS A 1 35 ? -1.328 -10.998 -17.315 1.00 12.31 35 LYS A N 8
ATOM 4060 C CA . LYS A 1 35 ? -0.716 -11.938 -18.246 1.00 24.14 35 LYS A CA 8
ATOM 4061 C C . LYS A 1 35 ? 0.799 -11.974 -18.065 1.00 34.11 35 LYS A C 8
ATOM 4062 O O . LYS A 1 35 ? 1.524 -12.481 -18.921 1.00 32.41 35 LYS A O 8
ATOM 4081 N N . GLY A 1 1 ? 6.530 2.533 -2.372 1.00 42.12 1 GLY A N 9
ATOM 4082 C CA . GLY A 1 1 ? 5.618 2.910 -3.436 1.00 14.33 1 GLY A CA 9
ATOM 4083 C C . GLY A 1 1 ? 4.544 1.867 -3.676 1.00 2.24 1 GLY A C 9
ATOM 4084 O O . GLY A 1 1 ? 4.820 0.667 -3.659 1.00 11.41 1 GLY A O 9
ATOM 4088 N N . TYR A 1 2 ? 3.317 2.324 -3.898 1.00 11.22 2 TYR A N 9
ATOM 4089 C CA . TYR A 1 2 ? 2.197 1.422 -4.138 1.00 22.30 2 TYR A CA 9
ATOM 4090 C C . TYR A 1 2 ? 2.288 0.799 -5.528 1.00 13.02 2 TYR A C 9
ATOM 4091 O O . TYR A 1 2 ? 3.298 0.937 -6.218 1.00 72.15 2 TYR A O 9
ATOM 4109 N N . CYS A 1 3 ? 1.224 0.113 -5.932 1.00 53.31 3 CYS A N 9
ATOM 4110 C CA . CYS A 1 3 ? 1.180 -0.531 -7.239 1.00 21.41 3 CYS A CA 9
ATOM 4111 C C . CYS A 1 3 ? -0.119 -0.198 -7.967 1.00 31.32 3 CYS A C 9
ATOM 4112 O O . CYS A 1 3 ? -1.070 0.300 -7.365 1.00 4.13 3 CYS A O 9
ATOM 4119 N N . ALA A 1 4 ? -0.152 -0.478 -9.266 1.00 5.23 4 ALA A N 9
ATOM 4120 C CA . ALA A 1 4 ? -1.334 -0.210 -10.075 1.00 62.43 4 ALA A CA 9
ATOM 4121 C C . ALA A 1 4 ? -2.280 -1.406 -10.076 1.00 72.15 4 ALA A C 9
ATOM 4122 O O . ALA A 1 4 ? -1.842 -2.556 -10.078 1.00 4.33 4 ALA A O 9
ATOM 4129 N N . GLU A 1 5 ? -3.580 -1.126 -10.075 1.00 62.33 5 GLU A N 9
ATOM 4130 C CA . GLU A 1 5 ? -4.587 -2.180 -10.075 1.00 34.43 5 GLU A CA 9
ATOM 4131 C C . GLU A 1 5 ? -4.813 -2.719 -11.485 1.00 3.43 5 GLU A C 9
ATOM 4132 O O . GLU A 1 5 ? -4.062 -2.406 -12.409 1.00 3.52 5 GLU A O 9
ATOM 4144 N N . LYS A 1 6 ? -5.852 -3.531 -11.642 1.00 52.04 6 LYS A N 9
ATOM 4145 C CA . LYS A 1 6 ? -6.179 -4.113 -12.939 1.00 20.55 6 LYS A CA 9
ATOM 4146 C C . LYS A 1 6 ? -6.534 -3.028 -13.949 1.00 51.41 6 LYS A C 9
ATOM 4147 O O . LYS A 1 6 ? -7.581 -2.389 -13.847 1.00 22.22 6 LYS A O 9
ATOM 4166 N N . GLY A 1 7 ? -5.655 -2.824 -14.926 1.00 75.43 7 GLY A N 9
ATOM 4167 C CA . GLY A 1 7 ? -5.896 -1.816 -15.942 1.00 4.01 7 GLY A CA 9
ATOM 4168 C C . GLY A 1 7 ? -5.781 -0.406 -15.398 1.00 11.05 7 GLY A C 9
ATOM 4169 O O . GLY A 1 7 ? -6.755 0.348 -15.399 1.00 22.11 7 GLY A O 9
ATOM 4173 N N . ILE A 1 8 ? -4.590 -0.049 -14.929 1.00 61.15 8 ILE A N 9
ATOM 4174 C CA . ILE A 1 8 ? -4.353 1.280 -14.379 1.00 64.50 8 ILE A CA 9
ATOM 4175 C C . ILE A 1 8 ? -3.080 1.893 -14.953 1.00 52.21 8 ILE A C 9
ATOM 4176 O O . ILE A 1 8 ? -2.141 1.181 -15.307 1.00 45.13 8 ILE A O 9
ATOM 4192 N N . ARG A 1 9 ? -3.056 3.219 -15.040 1.00 55.15 9 ARG A N 9
ATOM 4193 C CA . ARG A 1 9 ? -1.899 3.929 -15.571 1.00 0.32 9 ARG A CA 9
ATOM 4194 C C . ARG A 1 9 ? -0.616 3.461 -14.891 1.00 45.11 9 ARG A C 9
ATOM 4195 O O . ARG A 1 9 ? -0.400 3.715 -13.706 1.00 3.23 9 ARG A O 9
ATOM 4216 N N . CYS A 1 10 ? 0.233 2.775 -15.650 1.00 2.55 10 CYS A N 9
ATOM 4217 C CA . CYS A 1 10 ? 1.495 2.270 -15.122 1.00 12.34 10 CYS A CA 9
ATOM 4218 C C . CYS A 1 10 ? 2.680 2.899 -15.849 1.00 54.31 10 CYS A C 9
ATOM 4219 O O . CYS A 1 10 ? 3.773 2.334 -15.882 1.00 74.41 10 CYS A O 9
ATOM 4226 N N . ASP A 1 11 ? 2.455 4.072 -16.430 1.00 54.44 11 ASP A N 9
ATOM 4227 C CA . ASP A 1 11 ? 3.503 4.780 -17.156 1.00 61.33 11 ASP A CA 9
ATOM 4228 C C . ASP A 1 11 ? 4.761 4.912 -16.303 1.00 73.30 11 ASP A C 9
ATOM 4229 O O . ASP A 1 11 ? 5.869 4.646 -16.768 1.00 61.12 11 ASP A O 9
ATOM 4238 N N . ASP A 1 12 ? 4.581 5.325 -15.053 1.00 73.53 12 ASP A N 9
ATOM 4239 C CA . ASP A 1 12 ? 5.701 5.492 -14.135 1.00 32.04 12 ASP A CA 9
ATOM 4240 C C . ASP A 1 12 ? 5.671 4.428 -13.041 1.00 53.44 12 ASP A C 9
ATOM 4241 O O . ASP A 1 12 ? 6.704 3.864 -12.683 1.00 25.32 12 ASP A O 9
ATOM 4250 N N . ILE A 1 13 ? 4.480 4.161 -12.515 1.00 40.45 13 ILE A N 9
ATOM 4251 C CA . ILE A 1 13 ? 4.316 3.166 -11.463 1.00 60.05 13 ILE A CA 9
ATOM 4252 C C . ILE A 1 13 ? 4.085 1.778 -12.051 1.00 65.12 13 ILE A C 9
ATOM 4253 O O . ILE A 1 13 ? 3.492 1.635 -13.121 1.00 12.43 13 ILE A O 9
ATOM 4269 N N . HIS A 1 14 ? 4.557 0.756 -11.344 1.00 64.01 14 HIS A N 9
ATOM 4270 C CA . HIS A 1 14 ? 4.401 -0.622 -11.794 1.00 75.55 14 HIS A CA 9
ATOM 4271 C C . HIS A 1 14 ? 3.099 -1.221 -11.269 1.00 50.24 14 HIS A C 9
ATOM 4272 O O . HIS A 1 14 ? 2.555 -0.765 -10.263 1.00 41.52 14 HIS A O 9
ATOM 4286 N N . CYS A 1 15 ? 2.604 -2.244 -11.957 1.00 71.24 15 CYS A N 9
ATOM 4287 C CA . CYS A 1 15 ? 1.366 -2.905 -11.562 1.00 51.31 15 CYS A CA 9
ATOM 4288 C C . CYS A 1 15 ? 1.574 -3.742 -10.304 1.00 20.15 15 CYS A C 9
ATOM 4289 O O . CYS A 1 15 ? 2.707 -3.985 -9.886 1.00 12.51 15 CYS A O 9
ATOM 4296 N N . CYS A 1 16 ? 0.473 -4.182 -9.703 1.00 50.24 16 CYS A N 9
ATOM 4297 C CA . CYS A 1 16 ? 0.533 -4.992 -8.493 1.00 12.12 16 CYS A CA 9
ATOM 4298 C C . CYS A 1 16 ? 0.986 -6.414 -8.812 1.00 14.23 16 CYS A C 9
ATOM 4299 O O . CYS A 1 16 ? 1.066 -6.806 -9.976 1.00 75.23 16 CYS A O 9
ATOM 4306 N N . THR A 1 17 ? 1.281 -7.183 -7.768 1.00 40.03 17 THR A N 9
ATOM 4307 C CA . THR A 1 17 ? 1.726 -8.560 -7.936 1.00 25.51 17 THR A CA 9
ATOM 4308 C C . THR A 1 17 ? 0.664 -9.401 -8.635 1.00 50.31 17 THR A C 9
ATOM 4309 O O . THR A 1 17 ? -0.261 -9.904 -7.999 1.00 63.51 17 THR A O 9
ATOM 4320 N N . GLY A 1 18 ? 0.803 -9.548 -9.949 1.00 71.53 18 GLY A N 9
ATOM 4321 C CA . GLY A 1 18 ? -0.153 -10.329 -10.713 1.00 65.40 18 GLY A CA 9
ATOM 4322 C C . GLY A 1 18 ? -0.524 -9.669 -12.026 1.00 10.44 18 GLY A C 9
ATOM 4323 O O . GLY A 1 18 ? -1.026 -10.325 -12.939 1.00 52.44 18 GLY A O 9
ATOM 4327 N N . LEU A 1 19 ? -0.279 -8.367 -12.121 1.00 0.53 19 LEU A N 9
ATOM 4328 C CA . LEU A 1 19 ? -0.593 -7.615 -13.331 1.00 64.33 19 LEU A CA 9
ATOM 4329 C C . LEU A 1 19 ? 0.681 -7.140 -14.022 1.00 42.25 19 LEU A C 9
ATOM 4330 O O . LEU A 1 19 ? 1.701 -6.904 -13.375 1.00 3.04 19 LEU A O 9
ATOM 4346 N N . LYS A 1 20 ? 0.615 -6.999 -15.342 1.00 12.30 20 LYS A N 9
ATOM 4347 C CA . LYS A 1 20 ? 1.761 -6.548 -16.122 1.00 51.34 20 LYS A CA 9
ATOM 4348 C C . LYS A 1 20 ? 1.426 -5.276 -16.896 1.00 22.32 20 LYS A C 9
ATOM 4349 O O . LYS A 1 20 ? 0.308 -5.110 -17.383 1.00 74.21 20 LYS A O 9
ATOM 4368 N N . CYS A 1 21 ? 2.403 -4.382 -17.006 1.00 13.10 21 CYS A N 9
ATOM 4369 C CA . CYS A 1 21 ? 2.213 -3.126 -17.721 1.00 54.30 21 CYS A CA 9
ATOM 4370 C C . CYS A 1 21 ? 2.222 -3.352 -19.230 1.00 75.01 21 CYS A C 9
ATOM 4371 O O . CYS A 1 21 ? 3.279 -3.369 -19.861 1.00 31.24 21 CYS A O 9
ATOM 4378 N N . LYS A 1 22 ? 1.036 -3.525 -19.804 1.00 34.23 22 LYS A N 9
ATOM 4379 C CA . LYS A 1 22 ? 0.905 -3.749 -21.239 1.00 35.05 22 LYS A CA 9
ATOM 4380 C C . LYS A 1 22 ? 0.753 -2.427 -21.984 1.00 11.22 22 LYS A C 9
ATOM 4381 O O . LYS A 1 22 ? -0.290 -1.777 -21.910 1.00 14.22 22 LYS A O 9
ATOM 4400 N N . CYS A 1 23 ? 1.799 -2.035 -22.703 1.00 3.32 23 CYS A N 9
ATOM 4401 C CA . CYS A 1 23 ? 1.783 -0.791 -23.463 1.00 13.21 23 CYS A CA 9
ATOM 4402 C C . CYS A 1 23 ? 2.223 -1.028 -24.904 1.00 63.24 23 CYS A C 9
ATOM 4403 O O . CYS A 1 23 ? 3.093 -1.857 -25.170 1.00 11.21 23 CYS A O 9
ATOM 4410 N N . ASN A 1 24 ? 1.616 -0.294 -25.831 1.00 62.24 24 ASN A N 9
ATOM 4411 C CA . ASN A 1 24 ? 1.945 -0.425 -27.246 1.00 43.32 24 ASN A CA 9
ATOM 4412 C C . ASN A 1 24 ? 3.338 0.127 -27.534 1.00 2.32 24 ASN A C 9
ATOM 4413 O O . ASN A 1 24 ? 3.980 0.708 -26.659 1.00 15.41 24 ASN A O 9
ATOM 4424 N N . ALA A 1 25 ? 3.799 -0.058 -28.766 1.00 64.53 25 ALA A N 9
ATOM 4425 C CA . ALA A 1 25 ? 5.115 0.423 -29.170 1.00 74.14 25 ALA A CA 9
ATOM 4426 C C . ALA A 1 25 ? 5.079 1.913 -29.492 1.00 11.13 25 ALA A C 9
ATOM 4427 O O . ALA A 1 25 ? 6.102 2.595 -29.435 1.00 22.21 25 ALA A O 9
ATOM 4434 N N . SER A 1 26 ? 3.894 2.413 -29.830 1.00 65.41 26 SER A N 9
ATOM 4435 C CA . SER A 1 26 ? 3.727 3.822 -30.165 1.00 74.11 26 SER A CA 9
ATOM 4436 C C . SER A 1 26 ? 3.890 4.698 -28.927 1.00 32.23 26 SER A C 9
ATOM 4437 O O . SER A 1 26 ? 4.258 5.868 -29.024 1.00 74.30 26 SER A O 9
ATOM 4445 N N . GLY A 1 27 ? 3.613 4.121 -27.761 1.00 12.41 27 GLY A N 9
ATOM 4446 C CA . GLY A 1 27 ? 3.734 4.863 -26.519 1.00 61.23 27 GLY A CA 9
ATOM 4447 C C . GLY A 1 27 ? 2.390 5.139 -25.875 1.00 61.31 27 GLY A C 9
ATOM 4448 O O . GLY A 1 27 ? 2.266 6.035 -25.040 1.00 25.23 27 GLY A O 9
ATOM 4452 N N . TYR A 1 28 ? 1.380 4.369 -26.264 1.00 62.34 28 TYR A N 9
ATOM 4453 C CA . TYR A 1 28 ? 0.037 4.537 -25.722 1.00 42.41 28 TYR A CA 9
ATOM 4454 C C . TYR A 1 28 ? -0.541 3.199 -25.274 1.00 33.14 28 TYR A C 9
ATOM 4455 O O . TYR A 1 28 ? 0.136 2.173 -25.314 1.00 71.42 28 TYR A O 9
ATOM 4473 N N . ASN A 1 29 ? -1.800 3.219 -24.846 1.00 44.02 29 ASN A N 9
ATOM 4474 C CA . ASN A 1 29 ? -2.471 2.008 -24.390 1.00 32.44 29 ASN A CA 9
ATOM 4475 C C . ASN A 1 29 ? -1.677 1.332 -23.276 1.00 64.23 29 ASN A C 9
ATOM 4476 O O . ASN A 1 29 ? -1.771 0.120 -23.078 1.00 51.15 29 ASN A O 9
ATOM 4487 N N . CYS A 1 30 ? -0.894 2.124 -22.551 1.00 62.41 30 CYS A N 9
ATOM 4488 C CA . CYS A 1 30 ? -0.082 1.604 -21.457 1.00 73.32 30 CYS A CA 9
ATOM 4489 C C . CYS A 1 30 ? -0.936 1.357 -20.216 1.00 43.24 30 CYS A C 9
ATOM 4490 O O . CYS A 1 30 ? -1.051 2.221 -19.347 1.00 52.32 30 CYS A O 9
ATOM 4497 N N . VAL A 1 31 ? -1.532 0.171 -20.141 1.00 1.50 31 VAL A N 9
ATOM 4498 C CA . VAL A 1 31 ? -2.374 -0.190 -19.007 1.00 24.33 31 VAL A CA 9
ATOM 4499 C C . VAL A 1 31 ? -1.991 -1.558 -18.453 1.00 21.04 31 VAL A C 9
ATOM 4500 O O . VAL A 1 31 ? -1.366 -2.366 -19.140 1.00 43.00 31 VAL A O 9
ATOM 4513 N N . CYS A 1 32 ? -2.371 -1.812 -17.205 1.00 23.02 32 CYS A N 9
ATOM 4514 C CA . CYS A 1 32 ? -2.068 -3.082 -16.556 1.00 71.24 32 CYS A CA 9
ATOM 4515 C C . CYS A 1 32 ? -3.016 -4.177 -17.036 1.00 74.31 32 CYS A C 9
ATOM 4516 O O . CYS A 1 32 ? -4.175 -3.913 -17.357 1.00 51.41 32 CYS A O 9
ATOM 4523 N N . ARG A 1 33 ? -2.516 -5.408 -17.082 1.00 1.43 33 ARG A N 9
ATOM 4524 C CA . ARG A 1 33 ? -3.317 -6.543 -17.523 1.00 15.33 33 ARG A CA 9
ATOM 4525 C C . ARG A 1 33 ? -2.904 -7.817 -16.792 1.00 43.03 33 ARG A C 9
ATOM 4526 O O . ARG A 1 33 ? -1.759 -7.954 -16.360 1.00 71.33 33 ARG A O 9
ATOM 4547 N N . LYS A 1 34 ? -3.843 -8.747 -16.657 1.00 52.23 34 LYS A N 9
ATOM 4548 C CA . LYS A 1 34 ? -3.578 -10.011 -15.980 1.00 42.43 34 LYS A CA 9
ATOM 4549 C C . LYS A 1 34 ? -2.857 -10.984 -16.908 1.00 13.13 34 LYS A C 9
ATOM 4550 O O . LYS A 1 34 ? -3.333 -12.093 -17.152 1.00 54.33 34 LYS A O 9
ATOM 4569 N N . LYS A 1 35 ? -1.706 -10.563 -17.421 1.00 31.14 35 LYS A N 9
ATOM 4570 C CA . LYS A 1 35 ? -0.917 -11.398 -18.319 1.00 55.10 35 LYS A CA 9
ATOM 4571 C C . LYS A 1 35 ? -1.733 -11.800 -19.544 1.00 22.22 35 LYS A C 9
ATOM 4572 O O . LYS A 1 35 ? -1.727 -12.962 -19.951 1.00 34.32 35 LYS A O 9
ATOM 4591 N N . GLY A 1 1 ? 6.801 2.996 -3.661 1.00 41.31 1 GLY A N 10
ATOM 4592 C CA . GLY A 1 1 ? 5.478 3.426 -3.247 1.00 4.21 1 GLY A CA 10
ATOM 4593 C C . GLY A 1 1 ? 4.425 2.360 -3.473 1.00 51.13 1 GLY A C 10
ATOM 4594 O O . GLY A 1 1 ? 4.716 1.166 -3.406 1.00 30.44 1 GLY A O 10
ATOM 4598 N N . TYR A 1 2 ? 3.197 2.791 -3.741 1.00 44.20 2 TYR A N 10
ATOM 4599 C CA . TYR A 1 2 ? 2.096 1.865 -3.974 1.00 32.11 2 TYR A CA 10
ATOM 4600 C C . TYR A 1 2 ? 2.222 1.201 -5.341 1.00 64.45 2 TYR A C 10
ATOM 4601 O O . TYR A 1 2 ? 3.242 1.335 -6.019 1.00 0.44 2 TYR A O 10
ATOM 4619 N N . CYS A 1 3 ? 1.178 0.483 -5.742 1.00 63.12 3 CYS A N 10
ATOM 4620 C CA . CYS A 1 3 ? 1.170 -0.203 -7.028 1.00 73.24 3 CYS A CA 10
ATOM 4621 C C . CYS A 1 3 ? -0.120 0.087 -7.791 1.00 62.12 3 CYS A C 10
ATOM 4622 O O . CYS A 1 3 ? -1.078 0.618 -7.231 1.00 51.11 3 CYS A O 10
ATOM 4629 N N . ALA A 1 4 ? -0.135 -0.266 -9.072 1.00 71.23 4 ALA A N 10
ATOM 4630 C CA . ALA A 1 4 ? -1.306 -0.046 -9.911 1.00 75.34 4 ALA A CA 10
ATOM 4631 C C . ALA A 1 4 ? -2.234 -1.256 -9.887 1.00 34.12 4 ALA A C 10
ATOM 4632 O O . ALA A 1 4 ? -1.778 -2.398 -9.857 1.00 31.50 4 ALA A O 10
ATOM 4639 N N . GLU A 1 5 ? -3.538 -0.997 -9.899 1.00 11.31 5 GLU A N 10
ATOM 4640 C CA . GLU A 1 5 ? -4.529 -2.066 -9.876 1.00 53.03 5 GLU A CA 10
ATOM 4641 C C . GLU A 1 5 ? -4.721 -2.659 -11.269 1.00 72.50 5 GLU A C 10
ATOM 4642 O O . GLU A 1 5 ? -3.958 -2.369 -12.191 1.00 33.32 5 GLU A O 10
ATOM 4654 N N . LYS A 1 6 ? -5.745 -3.493 -11.414 1.00 75.14 6 LYS A N 10
ATOM 4655 C CA . LYS A 1 6 ? -6.040 -4.128 -12.693 1.00 71.33 6 LYS A CA 10
ATOM 4656 C C . LYS A 1 6 ? -6.397 -3.087 -13.749 1.00 11.52 6 LYS A C 10
ATOM 4657 O O . LYS A 1 6 ? -7.456 -2.463 -13.686 1.00 42.03 6 LYS A O 10
ATOM 4676 N N . GLY A 1 7 ? -5.506 -2.904 -14.719 1.00 74.21 7 GLY A N 10
ATOM 4677 C CA . GLY A 1 7 ? -5.747 -1.938 -15.775 1.00 30.11 7 GLY A CA 10
ATOM 4678 C C . GLY A 1 7 ? -5.662 -0.507 -15.282 1.00 64.20 7 GLY A C 10
ATOM 4679 O O . GLY A 1 7 ? -6.648 0.229 -15.321 1.00 3.42 7 GLY A O 10
ATOM 4683 N N . ILE A 1 8 ? -4.481 -0.113 -14.816 1.00 34.11 8 ILE A N 10
ATOM 4684 C CA . ILE A 1 8 ? -4.272 1.239 -14.313 1.00 31.22 8 ILE A CA 10
ATOM 4685 C C . ILE A 1 8 ? -3.004 1.852 -14.896 1.00 5.01 8 ILE A C 10
ATOM 4686 O O . ILE A 1 8 ? -2.049 1.143 -15.215 1.00 71.11 8 ILE A O 10
ATOM 4702 N N . ARG A 1 9 ? -3.000 3.174 -15.030 1.00 41.25 9 ARG A N 10
ATOM 4703 C CA . ARG A 1 9 ? -1.848 3.884 -15.574 1.00 72.45 9 ARG A CA 10
ATOM 4704 C C . ARG A 1 9 ? -0.564 3.459 -14.868 1.00 33.42 9 ARG A C 10
ATOM 4705 O O . ARG A 1 9 ? -0.363 3.756 -13.690 1.00 53.51 9 ARG A O 10
ATOM 4726 N N . CYS A 1 10 ? 0.302 2.760 -15.595 1.00 15.23 10 CYS A N 10
ATOM 4727 C CA . CYS A 1 10 ? 1.566 2.293 -15.039 1.00 35.24 10 CYS A CA 10
ATOM 4728 C C . CYS A 1 10 ? 2.747 2.931 -15.763 1.00 5.24 10 CYS A C 10
ATOM 4729 O O . CYS A 1 10 ? 3.853 2.390 -15.765 1.00 3.04 10 CYS A O 10
ATOM 4736 N N . ASP A 1 11 ? 2.505 4.084 -16.376 1.00 4.42 11 ASP A N 10
ATOM 4737 C CA . ASP A 1 11 ? 3.549 4.798 -17.102 1.00 63.03 11 ASP A CA 10
ATOM 4738 C C . ASP A 1 11 ? 4.789 4.980 -16.232 1.00 41.55 11 ASP A C 10
ATOM 4739 O O . ASP A 1 11 ? 5.909 4.713 -16.667 1.00 64.31 11 ASP A O 10
ATOM 4748 N N . ASP A 1 12 ? 4.581 5.439 -15.003 1.00 74.51 12 ASP A N 10
ATOM 4749 C CA . ASP A 1 12 ? 5.681 5.657 -14.072 1.00 2.13 12 ASP A CA 10
ATOM 4750 C C . ASP A 1 12 ? 5.645 4.637 -12.938 1.00 72.33 12 ASP A C 10
ATOM 4751 O O . ASP A 1 12 ? 6.681 4.113 -12.528 1.00 70.13 12 ASP A O 10
ATOM 4760 N N . ILE A 1 13 ? 4.446 4.360 -12.436 1.00 40.42 13 ILE A N 10
ATOM 4761 C CA . ILE A 1 13 ? 4.275 3.403 -11.350 1.00 43.04 13 ILE A CA 10
ATOM 4762 C C . ILE A 1 13 ? 4.089 1.989 -11.889 1.00 22.51 13 ILE A C 10
ATOM 4763 O O . ILE A 1 13 ? 3.524 1.792 -12.965 1.00 71.31 13 ILE A O 10
ATOM 4779 N N . HIS A 1 14 ? 4.567 1.005 -11.132 1.00 50.53 14 HIS A N 10
ATOM 4780 C CA . HIS A 1 14 ? 4.451 -0.392 -11.532 1.00 61.43 14 HIS A CA 10
ATOM 4781 C C . HIS A 1 14 ? 3.152 -1.001 -11.012 1.00 2.42 14 HIS A C 10
ATOM 4782 O O . HIS A 1 14 ? 2.571 -0.513 -10.041 1.00 64.35 14 HIS A O 10
ATOM 4796 N N . CYS A 1 15 ? 2.701 -2.067 -11.663 1.00 62.25 15 CYS A N 10
ATOM 4797 C CA . CYS A 1 15 ? 1.471 -2.742 -11.268 1.00 53.41 15 CYS A CA 10
ATOM 4798 C C . CYS A 1 15 ? 1.673 -3.529 -9.977 1.00 31.40 15 CYS A C 10
ATOM 4799 O O . CYS A 1 15 ? 2.803 -3.745 -9.538 1.00 42.34 15 CYS A O 10
ATOM 4806 N N . CYS A 1 16 ? 0.570 -3.958 -9.373 1.00 15.53 16 CYS A N 10
ATOM 4807 C CA . CYS A 1 16 ? 0.624 -4.721 -8.132 1.00 73.21 16 CYS A CA 10
ATOM 4808 C C . CYS A 1 16 ? 1.106 -6.146 -8.391 1.00 3.42 16 CYS A C 10
ATOM 4809 O O . CYS A 1 16 ? 1.212 -6.579 -9.539 1.00 3.03 16 CYS A O 10
ATOM 4816 N N . THR A 1 17 ? 1.398 -6.870 -7.315 1.00 72.41 17 THR A N 10
ATOM 4817 C CA . THR A 1 17 ? 1.870 -8.245 -7.424 1.00 52.15 17 THR A CA 10
ATOM 4818 C C . THR A 1 17 ? 0.834 -9.129 -8.108 1.00 75.32 17 THR A C 10
ATOM 4819 O O . THR A 1 17 ? -0.097 -9.620 -7.470 1.00 4.13 17 THR A O 10
ATOM 4830 N N . GLY A 1 18 ? 1.001 -9.330 -9.412 1.00 51.20 18 GLY A N 10
ATOM 4831 C CA . GLY A 1 18 ? 0.072 -10.156 -10.161 1.00 21.23 18 GLY A CA 10
ATOM 4832 C C . GLY A 1 18 ? -0.292 -9.550 -11.501 1.00 73.24 18 GLY A C 10
ATOM 4833 O O . GLY A 1 18 ? -0.764 -10.249 -12.399 1.00 51.05 18 GLY A O 10
ATOM 4837 N N . LEU A 1 19 ? -0.075 -8.247 -11.638 1.00 53.22 19 LEU A N 10
ATOM 4838 C CA . LEU A 1 19 ? -0.386 -7.546 -12.879 1.00 43.42 19 LEU A CA 10
ATOM 4839 C C . LEU A 1 19 ? 0.889 -7.076 -13.573 1.00 1.45 19 LEU A C 10
ATOM 4840 O O . LEU A 1 19 ? 1.896 -6.797 -12.922 1.00 3.33 19 LEU A O 10
ATOM 4856 N N . LYS A 1 20 ? 0.838 -6.988 -14.897 1.00 51.23 20 LYS A N 10
ATOM 4857 C CA . LYS A 1 20 ? 1.987 -6.548 -15.680 1.00 74.14 20 LYS A CA 10
ATOM 4858 C C . LYS A 1 20 ? 1.642 -5.311 -16.503 1.00 44.25 20 LYS A C 10
ATOM 4859 O O . LYS A 1 20 ? 0.528 -5.180 -17.010 1.00 15.34 20 LYS A O 10
ATOM 4878 N N . CYS A 1 21 ? 2.607 -4.406 -16.635 1.00 33.03 21 CYS A N 10
ATOM 4879 C CA . CYS A 1 21 ? 2.407 -3.180 -17.397 1.00 53.32 21 CYS A CA 10
ATOM 4880 C C . CYS A 1 21 ? 2.439 -3.460 -18.897 1.00 23.12 21 CYS A C 10
ATOM 4881 O O . CYS A 1 21 ? 3.505 -3.482 -19.513 1.00 20.31 21 CYS A O 10
ATOM 4888 N N . LYS A 1 22 ? 1.264 -3.674 -19.479 1.00 0.23 22 LYS A N 10
ATOM 4889 C CA . LYS A 1 22 ? 1.156 -3.951 -20.906 1.00 74.30 22 LYS A CA 10
ATOM 4890 C C . LYS A 1 22 ? 0.993 -2.660 -21.701 1.00 14.43 22 LYS A C 10
ATOM 4891 O O . LYS A 1 22 ? -0.062 -2.026 -21.665 1.00 55.31 22 LYS A O 10
ATOM 4910 N N . CYS A 1 23 ? 2.043 -2.275 -22.418 1.00 72.33 23 CYS A N 10
ATOM 4911 C CA . CYS A 1 23 ? 2.016 -1.060 -23.223 1.00 4.10 23 CYS A CA 10
ATOM 4912 C C . CYS A 1 23 ? 2.484 -1.341 -24.648 1.00 54.13 23 CYS A C 10
ATOM 4913 O O . CYS A 1 23 ? 3.371 -2.163 -24.871 1.00 4.15 23 CYS A O 10
ATOM 4920 N N . ASN A 1 24 ? 1.879 -0.651 -25.610 1.00 75.41 24 ASN A N 10
ATOM 4921 C CA . ASN A 1 24 ? 2.232 -0.827 -27.014 1.00 50.41 24 ASN A CA 10
ATOM 4922 C C . ASN A 1 24 ? 3.620 -0.261 -27.301 1.00 15.45 24 ASN A C 10
ATOM 4923 O O . ASN A 1 24 ? 4.236 0.364 -26.438 1.00 43.01 24 ASN A O 10
ATOM 4934 N N . ALA A 1 25 ? 4.104 -0.483 -28.518 1.00 32.51 25 ALA A N 10
ATOM 4935 C CA . ALA A 1 25 ? 5.417 0.006 -28.919 1.00 53.33 25 ALA A CA 10
ATOM 4936 C C . ALA A 1 25 ? 5.361 1.483 -29.294 1.00 55.34 25 ALA A C 10
ATOM 4937 O O . ALA A 1 25 ? 6.371 2.185 -29.246 1.00 31.34 25 ALA A O 10
ATOM 4944 N N . SER A 1 26 ? 4.173 1.949 -29.669 1.00 45.23 26 SER A N 10
ATOM 4945 C CA . SER A 1 26 ? 3.987 3.342 -30.057 1.00 51.42 26 SER A CA 10
ATOM 4946 C C . SER A 1 26 ? 4.114 4.265 -28.849 1.00 24.44 26 SER A C 10
ATOM 4947 O O . SER A 1 26 ? 4.461 5.437 -28.982 1.00 44.32 26 SER A O 10
ATOM 4955 N N . GLY A 1 27 ? 3.831 3.724 -27.667 1.00 54.51 27 GLY A N 10
ATOM 4956 C CA . GLY A 1 27 ? 3.919 4.512 -26.451 1.00 72.41 27 GLY A CA 10
ATOM 4957 C C . GLY A 1 27 ? 2.560 4.788 -25.839 1.00 73.43 27 GLY A C 10
ATOM 4958 O O . GLY A 1 27 ? 2.407 5.711 -25.039 1.00 42.14 27 GLY A O 10
ATOM 4962 N N . TYR A 1 28 ? 1.569 3.987 -26.216 1.00 64.34 28 TYR A N 10
ATOM 4963 C CA . TYR A 1 28 ? 0.215 4.152 -25.703 1.00 31.25 28 TYR A CA 10
ATOM 4964 C C . TYR A 1 28 ? -0.348 2.821 -25.213 1.00 1.12 28 TYR A C 10
ATOM 4965 O O . TYR A 1 28 ? 0.347 1.806 -25.204 1.00 3.25 28 TYR A O 10
ATOM 4983 N N . ASN A 1 29 ? -1.613 2.835 -24.807 1.00 34.12 29 ASN A N 10
ATOM 4984 C CA . ASN A 1 29 ? -2.272 1.630 -24.315 1.00 63.24 29 ASN A CA 10
ATOM 4985 C C . ASN A 1 29 ? -1.482 1.008 -23.168 1.00 65.31 29 ASN A C 10
ATOM 4986 O O . ASN A 1 29 ? -1.555 -0.198 -22.931 1.00 72.41 29 ASN A O 10
ATOM 4997 N N . CYS A 1 30 ? -0.726 1.839 -22.458 1.00 71.01 30 CYS A N 10
ATOM 4998 C CA . CYS A 1 30 ? 0.078 1.372 -21.335 1.00 41.42 30 CYS A CA 10
ATOM 4999 C C . CYS A 1 30 ? -0.789 1.155 -20.098 1.00 42.33 30 CYS A C 10
ATOM 5000 O O . CYS A 1 30 ? -0.931 2.048 -19.262 1.00 74.33 30 CYS A O 10
ATOM 5007 N N . VAL A 1 31 ? -1.366 -0.037 -19.989 1.00 21.13 31 VAL A N 10
ATOM 5008 C CA . VAL A 1 31 ? -2.218 -0.373 -18.854 1.00 43.10 31 VAL A CA 10
ATOM 5009 C C . VAL A 1 31 ? -1.817 -1.711 -18.243 1.00 73.24 31 VAL A C 10
ATOM 5010 O O . VAL A 1 31 ? -1.164 -2.531 -18.890 1.00 1.51 31 VAL A O 10
ATOM 5023 N N . CYS A 1 32 ? -2.214 -1.927 -16.994 1.00 21.33 32 CYS A N 10
ATOM 5024 C CA . CYS A 1 32 ? -1.897 -3.166 -16.294 1.00 32.32 32 CYS A CA 10
ATOM 5025 C C . CYS A 1 32 ? -2.821 -4.295 -16.742 1.00 21.43 32 CYS A C 10
ATOM 5026 O O . CYS A 1 32 ? -3.981 -4.064 -17.082 1.00 51.11 32 CYS A O 10
ATOM 5033 N N . ARG A 1 33 ? -2.298 -5.517 -16.738 1.00 63.03 33 ARG A N 10
ATOM 5034 C CA . ARG A 1 33 ? -3.074 -6.682 -17.145 1.00 13.02 33 ARG A CA 10
ATOM 5035 C C . ARG A 1 33 ? -2.649 -7.920 -16.360 1.00 51.32 33 ARG A C 10
ATOM 5036 O O . ARG A 1 33 ? -1.509 -8.019 -15.907 1.00 21.54 33 ARG A O 10
ATOM 5057 N N . LYS A 1 34 ? -3.574 -8.861 -16.203 1.00 42.23 34 LYS A N 10
ATOM 5058 C CA . LYS A 1 34 ? -3.296 -10.093 -15.474 1.00 53.25 34 LYS A CA 10
ATOM 5059 C C . LYS A 1 34 ? -2.545 -11.088 -16.354 1.00 14.33 34 LYS A C 10
ATOM 5060 O O . LYS A 1 34 ? -2.998 -12.214 -16.562 1.00 13.52 34 LYS A O 10
ATOM 5079 N N . LYS A 1 35 ? -1.394 -10.666 -16.867 1.00 15.15 35 LYS A N 10
ATOM 5080 C CA . LYS A 1 35 ? -0.578 -11.520 -17.721 1.00 74.11 35 LYS A CA 10
ATOM 5081 C C . LYS A 1 35 ? 0.844 -11.631 -17.181 1.00 13.04 35 LYS A C 10
ATOM 5082 O O . LYS A 1 35 ? 1.064 -11.579 -15.970 1.00 71.03 35 LYS A O 10
ATOM 5101 N N . GLY A 1 1 ? 6.057 2.931 -1.874 1.00 11.01 1 GLY A N 11
ATOM 5102 C CA . GLY A 1 1 ? 5.828 2.722 -3.292 1.00 31.34 1 GLY A CA 11
ATOM 5103 C C . GLY A 1 1 ? 4.747 1.693 -3.559 1.00 22.13 1 GLY A C 11
ATOM 5104 O O . GLY A 1 1 ? 5.013 0.491 -3.566 1.00 21.31 1 GLY A O 11
ATOM 5108 N N . TYR A 1 2 ? 3.525 2.164 -3.777 1.00 52.41 2 TYR A N 11
ATOM 5109 C CA . TYR A 1 2 ? 2.399 1.276 -4.042 1.00 0.44 2 TYR A CA 11
ATOM 5110 C C . TYR A 1 2 ? 2.489 0.687 -5.446 1.00 35.32 2 TYR A C 11
ATOM 5111 O O . TYR A 1 2 ? 3.500 0.836 -6.132 1.00 23.03 2 TYR A O 11
ATOM 5129 N N . CYS A 1 3 ? 1.422 0.016 -5.868 1.00 12.12 3 CYS A N 11
ATOM 5130 C CA . CYS A 1 3 ? 1.377 -0.597 -7.190 1.00 30.13 3 CYS A CA 11
ATOM 5131 C C . CYS A 1 3 ? 0.058 -0.284 -7.890 1.00 50.22 3 CYS A C 11
ATOM 5132 O O . CYS A 1 3 ? -0.896 0.175 -7.263 1.00 11.11 3 CYS A O 11
ATOM 5139 N N . ALA A 1 4 ? 0.013 -0.536 -9.194 1.00 53.54 4 ALA A N 11
ATOM 5140 C CA . ALA A 1 4 ? -1.189 -0.283 -9.980 1.00 1.12 4 ALA A CA 11
ATOM 5141 C C . ALA A 1 4 ? -2.121 -1.490 -9.961 1.00 10.32 4 ALA A C 11
ATOM 5142 O O . ALA A 1 4 ? -1.672 -2.629 -9.844 1.00 73.41 4 ALA A O 11
ATOM 5149 N N . GLU A 1 5 ? -3.420 -1.230 -10.076 1.00 22.44 5 GLU A N 11
ATOM 5150 C CA . GLU A 1 5 ? -4.414 -2.297 -10.070 1.00 14.22 5 GLU A CA 11
ATOM 5151 C C . GLU A 1 5 ? -4.666 -2.814 -11.483 1.00 65.22 5 GLU A C 11
ATOM 5152 O O . GLU A 1 5 ? -3.941 -2.475 -12.419 1.00 60.01 5 GLU A O 11
ATOM 5164 N N . LYS A 1 6 ? -5.697 -3.638 -11.630 1.00 73.45 6 LYS A N 11
ATOM 5165 C CA . LYS A 1 6 ? -6.047 -4.203 -12.928 1.00 64.54 6 LYS A CA 11
ATOM 5166 C C . LYS A 1 6 ? -6.429 -3.105 -13.915 1.00 12.10 6 LYS A C 11
ATOM 5167 O O . LYS A 1 6 ? -7.499 -2.507 -13.809 1.00 74.31 6 LYS A O 11
ATOM 5186 N N . GLY A 1 7 ? -5.548 -2.845 -14.876 1.00 5.23 7 GLY A N 11
ATOM 5187 C CA . GLY A 1 7 ? -5.812 -1.819 -15.868 1.00 34.41 7 GLY A CA 11
ATOM 5188 C C . GLY A 1 7 ? -5.702 -0.419 -15.298 1.00 74.11 7 GLY A C 11
ATOM 5189 O O . GLY A 1 7 ? -6.675 0.337 -15.300 1.00 24.35 7 GLY A O 11
ATOM 5193 N N . ILE A 1 8 ? -4.517 -0.073 -14.808 1.00 42.23 8 ILE A N 11
ATOM 5194 C CA . ILE A 1 8 ? -4.284 1.246 -14.232 1.00 74.23 8 ILE A CA 11
ATOM 5195 C C . ILE A 1 8 ? -3.002 1.866 -14.777 1.00 70.52 8 ILE A C 11
ATOM 5196 O O . ILE A 1 8 ? -2.058 1.157 -15.126 1.00 63.10 8 ILE A O 11
ATOM 5212 N N . ARG A 1 9 ? -2.975 3.192 -14.846 1.00 13.51 9 ARG A N 11
ATOM 5213 C CA . ARG A 1 9 ? -1.809 3.908 -15.348 1.00 5.23 9 ARG A CA 11
ATOM 5214 C C . ARG A 1 9 ? -0.536 3.424 -14.659 1.00 20.02 9 ARG A C 11
ATOM 5215 O O . ARG A 1 9 ? -0.358 3.613 -13.455 1.00 52.41 9 ARG A O 11
ATOM 5236 N N . CYS A 1 10 ? 0.346 2.798 -15.430 1.00 24.40 10 CYS A N 11
ATOM 5237 C CA . CYS A 1 10 ? 1.602 2.285 -14.895 1.00 61.13 10 CYS A CA 11
ATOM 5238 C C . CYS A 1 10 ? 2.793 2.873 -15.646 1.00 44.00 10 CYS A C 11
ATOM 5239 O O . CYS A 1 10 ? 3.878 2.291 -15.664 1.00 30.31 10 CYS A O 11
ATOM 5246 N N . ASP A 1 11 ? 2.583 4.030 -16.264 1.00 3.00 11 ASP A N 11
ATOM 5247 C CA . ASP A 1 11 ? 3.639 4.698 -17.015 1.00 45.43 11 ASP A CA 11
ATOM 5248 C C . ASP A 1 11 ? 4.903 4.835 -16.172 1.00 23.11 11 ASP A C 11
ATOM 5249 O O . ASP A 1 11 ? 6.008 4.561 -16.642 1.00 13.01 11 ASP A O 11
ATOM 5258 N N . ASP A 1 12 ? 4.733 5.261 -14.925 1.00 61.12 12 ASP A N 11
ATOM 5259 C CA . ASP A 1 12 ? 5.860 5.434 -14.016 1.00 11.12 12 ASP A CA 11
ATOM 5260 C C . ASP A 1 12 ? 5.833 4.383 -12.911 1.00 31.14 12 ASP A C 11
ATOM 5261 O O . ASP A 1 12 ? 6.875 3.862 -12.510 1.00 55.42 12 ASP A O 11
ATOM 5270 N N . ILE A 1 13 ? 4.636 4.077 -12.422 1.00 30.34 13 ILE A N 11
ATOM 5271 C CA . ILE A 1 13 ? 4.474 3.088 -11.363 1.00 10.01 13 ILE A CA 11
ATOM 5272 C C . ILE A 1 13 ? 4.258 1.694 -11.941 1.00 74.22 13 ILE A C 11
ATOM 5273 O O . ILE A 1 13 ? 3.675 1.539 -13.015 1.00 35.32 13 ILE A O 11
ATOM 5289 N N . HIS A 1 14 ? 4.730 0.681 -11.222 1.00 33.34 14 HIS A N 11
ATOM 5290 C CA . HIS A 1 14 ? 4.586 -0.702 -11.662 1.00 73.40 14 HIS A CA 11
ATOM 5291 C C . HIS A 1 14 ? 3.283 -1.305 -11.144 1.00 1.30 14 HIS A C 11
ATOM 5292 O O . HIS A 1 14 ? 2.751 -0.873 -10.120 1.00 63.55 14 HIS A O 11
ATOM 5306 N N . CYS A 1 15 ? 2.774 -2.303 -11.858 1.00 34.14 15 CYS A N 11
ATOM 5307 C CA . CYS A 1 15 ? 1.533 -2.964 -11.472 1.00 30.34 15 CYS A CA 11
ATOM 5308 C C . CYS A 1 15 ? 1.743 -3.838 -10.239 1.00 22.44 15 CYS A C 11
ATOM 5309 O O . CYS A 1 15 ? 2.877 -4.114 -9.845 1.00 61.35 15 CYS A O 11
ATOM 5316 N N . CYS A 1 16 ? 0.643 -4.271 -9.633 1.00 32.44 16 CYS A N 11
ATOM 5317 C CA . CYS A 1 16 ? 0.705 -5.114 -8.444 1.00 54.14 16 CYS A CA 11
ATOM 5318 C C . CYS A 1 16 ? 1.116 -6.538 -8.808 1.00 53.30 16 CYS A C 11
ATOM 5319 O O . CYS A 1 16 ? 1.126 -6.913 -9.981 1.00 25.11 16 CYS A O 11
ATOM 5326 N N . THR A 1 17 ? 1.454 -7.328 -7.793 1.00 53.44 17 THR A N 11
ATOM 5327 C CA . THR A 1 17 ? 1.866 -8.709 -8.005 1.00 63.31 17 THR A CA 11
ATOM 5328 C C . THR A 1 17 ? 0.766 -9.513 -8.688 1.00 61.15 17 THR A C 11
ATOM 5329 O O . THR A 1 17 ? -0.161 -9.994 -8.038 1.00 4.14 17 THR A O 11
ATOM 5340 N N . GLY A 1 18 ? 0.875 -9.656 -10.006 1.00 20.10 18 GLY A N 11
ATOM 5341 C CA . GLY A 1 18 ? -0.118 -10.403 -10.756 1.00 23.54 18 GLY A CA 11
ATOM 5342 C C . GLY A 1 18 ? -0.484 -9.731 -12.064 1.00 0.34 18 GLY A C 11
ATOM 5343 O O . GLY A 1 18 ? -1.023 -10.369 -12.969 1.00 14.51 18 GLY A O 11
ATOM 5347 N N . LEU A 1 19 ? -0.193 -8.439 -12.164 1.00 43.52 19 LEU A N 11
ATOM 5348 C CA . LEU A 1 19 ? -0.496 -7.677 -13.371 1.00 73.52 19 LEU A CA 11
ATOM 5349 C C . LEU A 1 19 ? 0.783 -7.187 -14.042 1.00 12.54 19 LEU A C 11
ATOM 5350 O O . LEU A 1 19 ? 1.806 -6.991 -13.385 1.00 15.23 19 LEU A O 11
ATOM 5366 N N . LYS A 1 20 ? 0.718 -6.987 -15.354 1.00 31.13 20 LYS A N 11
ATOM 5367 C CA . LYS A 1 20 ? 1.869 -6.515 -16.114 1.00 71.32 20 LYS A CA 11
ATOM 5368 C C . LYS A 1 20 ? 1.531 -5.237 -16.875 1.00 64.23 20 LYS A C 11
ATOM 5369 O O . LYS A 1 20 ? 0.418 -5.077 -17.377 1.00 2.33 20 LYS A O 11
ATOM 5388 N N . CYS A 1 21 ? 2.499 -4.331 -16.959 1.00 44.22 21 CYS A N 11
ATOM 5389 C CA . CYS A 1 21 ? 2.306 -3.067 -17.660 1.00 31.20 21 CYS A CA 11
ATOM 5390 C C . CYS A 1 21 ? 2.329 -3.274 -19.172 1.00 22.53 21 CYS A C 11
ATOM 5391 O O . CYS A 1 21 ? 3.392 -3.278 -19.793 1.00 41.10 21 CYS A O 11
ATOM 5398 N N . LYS A 1 22 ? 1.149 -3.447 -19.758 1.00 3.22 22 LYS A N 11
ATOM 5399 C CA . LYS A 1 22 ? 1.032 -3.653 -21.196 1.00 70.24 22 LYS A CA 11
ATOM 5400 C C . LYS A 1 22 ? 0.880 -2.323 -21.926 1.00 50.54 22 LYS A C 11
ATOM 5401 O O . LYS A 1 22 ? -0.162 -1.672 -21.842 1.00 10.22 22 LYS A O 11
ATOM 5420 N N . CYS A 1 23 ? 1.925 -1.924 -22.644 1.00 53.03 23 CYS A N 11
ATOM 5421 C CA . CYS A 1 23 ? 1.908 -0.672 -23.390 1.00 54.43 23 CYS A CA 11
ATOM 5422 C C . CYS A 1 23 ? 2.349 -0.892 -24.834 1.00 60.42 23 CYS A C 11
ATOM 5423 O O . CYS A 1 23 ? 3.224 -1.713 -25.108 1.00 1.32 23 CYS A O 11
ATOM 5430 N N . ASN A 1 24 ? 1.737 -0.154 -25.754 1.00 14.20 24 ASN A N 11
ATOM 5431 C CA . ASN A 1 24 ? 2.066 -0.269 -27.170 1.00 51.21 24 ASN A CA 11
ATOM 5432 C C . ASN A 1 24 ? 3.454 0.296 -27.453 1.00 44.43 24 ASN A C 11
ATOM 5433 O O . ASN A 1 24 ? 4.091 0.875 -26.574 1.00 2.42 24 ASN A O 11
ATOM 5444 N N . ALA A 1 25 ? 3.917 0.124 -28.687 1.00 51.33 25 ALA A N 11
ATOM 5445 C CA . ALA A 1 25 ? 5.228 0.619 -29.088 1.00 1.34 25 ALA A CA 11
ATOM 5446 C C . ALA A 1 25 ? 5.181 2.112 -29.397 1.00 75.32 25 ALA A C 11
ATOM 5447 O O . ALA A 1 25 ? 6.199 2.800 -29.338 1.00 41.33 25 ALA A O 11
ATOM 5454 N N . SER A 1 26 ? 3.991 2.605 -29.728 1.00 4.11 26 SER A N 11
ATOM 5455 C CA . SER A 1 26 ? 3.812 4.016 -30.051 1.00 63.34 26 SER A CA 11
ATOM 5456 C C . SER A 1 26 ? 3.973 4.883 -28.807 1.00 3.23 26 SER A C 11
ATOM 5457 O O . SER A 1 26 ? 4.331 6.057 -28.896 1.00 71.13 26 SER A O 11
ATOM 5465 N N . GLY A 1 27 ? 3.706 4.295 -27.644 1.00 50.24 27 GLY A N 11
ATOM 5466 C CA . GLY A 1 27 ? 3.826 5.028 -26.397 1.00 63.25 27 GLY A CA 11
ATOM 5467 C C . GLY A 1 27 ? 2.483 5.288 -25.746 1.00 54.21 27 GLY A C 11
ATOM 5468 O O . GLY A 1 27 ? 2.355 6.179 -24.905 1.00 75.35 27 GLY A O 11
ATOM 5472 N N . TYR A 1 28 ? 1.478 4.511 -26.135 1.00 51.43 28 TYR A N 11
ATOM 5473 C CA . TYR A 1 28 ? 0.136 4.665 -25.587 1.00 12.15 28 TYR A CA 11
ATOM 5474 C C . TYR A 1 28 ? -0.431 3.318 -25.148 1.00 2.45 28 TYR A C 11
ATOM 5475 O O . TYR A 1 28 ? 0.254 2.298 -25.199 1.00 70.24 28 TYR A O 11
ATOM 5493 N N . ASN A 1 29 ? -1.688 3.325 -24.716 1.00 2.24 29 ASN A N 11
ATOM 5494 C CA . ASN A 1 29 ? -2.348 2.105 -24.267 1.00 74.21 29 ASN A CA 11
ATOM 5495 C C . ASN A 1 29 ? -1.547 1.427 -23.160 1.00 5.40 29 ASN A C 11
ATOM 5496 O O . ASN A 1 29 ? -1.632 0.214 -22.970 1.00 22.30 29 ASN A O 11
ATOM 5507 N N . CYS A 1 30 ? -0.768 2.220 -22.431 1.00 40.12 30 CYS A N 11
ATOM 5508 C CA . CYS A 1 30 ? 0.050 1.699 -21.342 1.00 74.15 30 CYS A CA 11
ATOM 5509 C C . CYS A 1 30 ? -0.797 1.448 -20.098 1.00 74.33 30 CYS A C 11
ATOM 5510 O O . CYS A 1 30 ? -0.920 2.314 -19.232 1.00 54.13 30 CYS A O 11
ATOM 5517 N N . VAL A 1 31 ? -1.380 0.256 -20.016 1.00 63.53 31 VAL A N 11
ATOM 5518 C CA . VAL A 1 31 ? -2.214 -0.111 -18.878 1.00 70.12 31 VAL A CA 11
ATOM 5519 C C . VAL A 1 31 ? -1.849 -1.495 -18.352 1.00 41.33 31 VAL A C 11
ATOM 5520 O O . VAL A 1 31 ? -1.253 -2.304 -19.064 1.00 31.23 31 VAL A O 11
ATOM 5533 N N . CYS A 1 32 ? -2.211 -1.761 -17.102 1.00 4.34 32 CYS A N 11
ATOM 5534 C CA . CYS A 1 32 ? -1.922 -3.047 -16.479 1.00 1.34 32 CYS A CA 11
ATOM 5535 C C . CYS A 1 32 ? -2.875 -4.124 -16.988 1.00 13.05 32 CYS A C 11
ATOM 5536 O O . CYS A 1 32 ? -4.025 -3.841 -17.324 1.00 33.12 32 CYS A O 11
ATOM 5543 N N . ARG A 1 33 ? -2.389 -5.360 -17.041 1.00 1.43 33 ARG A N 11
ATOM 5544 C CA . ARG A 1 33 ? -3.197 -6.479 -17.509 1.00 63.22 33 ARG A CA 11
ATOM 5545 C C . ARG A 1 33 ? -2.787 -7.774 -16.813 1.00 52.12 33 ARG A C 11
ATOM 5546 O O . ARG A 1 33 ? -1.636 -7.937 -16.408 1.00 40.31 33 ARG A O 11
ATOM 5567 N N . LYS A 1 34 ? -3.738 -8.692 -16.677 1.00 65.40 34 LYS A N 11
ATOM 5568 C CA . LYS A 1 34 ? -3.477 -9.973 -16.031 1.00 32.40 34 LYS A CA 11
ATOM 5569 C C . LYS A 1 34 ? -2.790 -10.938 -16.992 1.00 74.15 34 LYS A C 11
ATOM 5570 O O . LYS A 1 34 ? -3.288 -12.035 -17.249 1.00 4.12 34 LYS A O 11
ATOM 5589 N N . LYS A 1 35 ? -1.644 -10.523 -17.521 1.00 71.31 35 LYS A N 11
ATOM 5590 C CA . LYS A 1 35 ? -0.887 -11.351 -18.452 1.00 63.13 35 LYS A CA 11
ATOM 5591 C C . LYS A 1 35 ? -1.773 -11.835 -19.595 1.00 53.03 35 LYS A C 11
ATOM 5592 O O . LYS A 1 35 ? -1.317 -11.976 -20.730 1.00 75.04 35 LYS A O 11
ATOM 5611 N N . GLY A 1 1 ? 5.316 4.480 -4.099 1.00 31.41 1 GLY A N 12
ATOM 5612 C CA . GLY A 1 1 ? 5.560 3.317 -3.265 1.00 2.31 1 GLY A CA 12
ATOM 5613 C C . GLY A 1 1 ? 4.534 2.223 -3.481 1.00 30.22 1 GLY A C 12
ATOM 5614 O O . GLY A 1 1 ? 4.861 1.037 -3.430 1.00 31.11 1 GLY A O 12
ATOM 5618 N N . TYR A 1 2 ? 3.289 2.620 -3.721 1.00 4.11 2 TYR A N 12
ATOM 5619 C CA . TYR A 1 2 ? 2.211 1.664 -3.941 1.00 71.01 2 TYR A CA 12
ATOM 5620 C C . TYR A 1 2 ? 2.337 1.006 -5.312 1.00 2.41 2 TYR A C 12
ATOM 5621 O O . TYR A 1 2 ? 3.345 1.167 -6.000 1.00 65.14 2 TYR A O 12
ATOM 5639 N N . CYS A 1 3 ? 1.306 0.265 -5.703 1.00 12.34 3 CYS A N 12
ATOM 5640 C CA . CYS A 1 3 ? 1.298 -0.418 -6.991 1.00 4.34 3 CYS A CA 12
ATOM 5641 C C . CYS A 1 3 ? -0.012 -0.167 -7.732 1.00 22.24 3 CYS A C 12
ATOM 5642 O O . CYS A 1 3 ? -0.997 0.274 -7.140 1.00 63.12 3 CYS A O 12
ATOM 5649 N N . ALA A 1 4 ? -0.015 -0.452 -9.030 1.00 21.44 4 ALA A N 12
ATOM 5650 C CA . ALA A 1 4 ? -1.204 -0.261 -9.851 1.00 44.41 4 ALA A CA 12
ATOM 5651 C C . ALA A 1 4 ? -2.100 -1.494 -9.816 1.00 41.21 4 ALA A C 12
ATOM 5652 O O . ALA A 1 4 ? -1.619 -2.618 -9.678 1.00 45.23 4 ALA A O 12
ATOM 5659 N N . GLU A 1 5 ? -3.405 -1.275 -9.941 1.00 12.11 5 GLU A N 12
ATOM 5660 C CA . GLU A 1 5 ? -4.368 -2.370 -9.922 1.00 0.23 5 GLU A CA 12
ATOM 5661 C C . GLU A 1 5 ? -4.564 -2.946 -11.321 1.00 35.21 5 GLU A C 12
ATOM 5662 O O . GLU A 1 5 ? -3.824 -2.620 -12.249 1.00 52.01 5 GLU A O 12
ATOM 5674 N N . LYS A 1 6 ? -5.567 -3.806 -11.465 1.00 13.13 6 LYS A N 12
ATOM 5675 C CA . LYS A 1 6 ? -5.864 -4.429 -12.749 1.00 44.44 6 LYS A CA 12
ATOM 5676 C C . LYS A 1 6 ? -6.254 -3.379 -13.785 1.00 74.44 6 LYS A C 12
ATOM 5677 O O . LYS A 1 6 ? -7.338 -2.800 -13.718 1.00 44.11 6 LYS A O 12
ATOM 5696 N N . GLY A 1 7 ? -5.365 -3.141 -14.744 1.00 41.15 7 GLY A N 12
ATOM 5697 C CA . GLY A 1 7 ? -5.636 -2.163 -15.781 1.00 54.45 7 GLY A CA 12
ATOM 5698 C C . GLY A 1 7 ? -5.583 -0.739 -15.264 1.00 2.01 7 GLY A C 12
ATOM 5699 O O . GLY A 1 7 ? -6.577 -0.015 -15.316 1.00 14.11 7 GLY A O 12
ATOM 5703 N N . ILE A 1 8 ? -4.420 -0.337 -14.762 1.00 30.11 8 ILE A N 12
ATOM 5704 C CA . ILE A 1 8 ? -4.242 1.009 -14.232 1.00 44.12 8 ILE A CA 12
ATOM 5705 C C . ILE A 1 8 ? -2.968 1.649 -14.775 1.00 55.21 8 ILE A C 12
ATOM 5706 O O . ILE A 1 8 ? -1.996 0.959 -15.080 1.00 23.13 8 ILE A O 12
ATOM 5722 N N . ARG A 1 9 ? -2.982 2.973 -14.892 1.00 24.02 9 ARG A N 12
ATOM 5723 C CA . ARG A 1 9 ? -1.828 3.707 -15.397 1.00 63.12 9 ARG A CA 12
ATOM 5724 C C . ARG A 1 9 ? -0.555 3.288 -14.668 1.00 23.32 9 ARG A C 12
ATOM 5725 O O . ARG A 1 9 ? -0.406 3.526 -13.469 1.00 11.11 9 ARG A O 12
ATOM 5746 N N . CYS A 1 10 ? 0.361 2.661 -15.399 1.00 41.51 10 CYS A N 12
ATOM 5747 C CA . CYS A 1 10 ? 1.621 2.208 -14.823 1.00 61.31 10 CYS A CA 12
ATOM 5748 C C . CYS A 1 10 ? 2.808 2.805 -15.573 1.00 4.01 10 CYS A C 12
ATOM 5749 O O . CYS A 1 10 ? 3.908 2.252 -15.556 1.00 4.32 10 CYS A O 12
ATOM 5756 N N . ASP A 1 11 ? 2.577 3.936 -16.230 1.00 5.55 11 ASP A N 12
ATOM 5757 C CA . ASP A 1 11 ? 3.628 4.610 -16.985 1.00 14.34 11 ASP A CA 12
ATOM 5758 C C . ASP A 1 11 ? 4.872 4.809 -16.125 1.00 64.05 11 ASP A C 12
ATOM 5759 O O . ASP A 1 11 ? 5.990 4.535 -16.562 1.00 44.34 11 ASP A O 12
ATOM 5768 N N . ASP A 1 12 ? 4.671 5.287 -14.903 1.00 12.43 12 ASP A N 12
ATOM 5769 C CA . ASP A 1 12 ? 5.777 5.523 -13.982 1.00 12.01 12 ASP A CA 12
ATOM 5770 C C . ASP A 1 12 ? 5.749 4.522 -12.831 1.00 74.02 12 ASP A C 12
ATOM 5771 O O . ASP A 1 12 ? 6.794 4.061 -12.371 1.00 14.43 12 ASP A O 12
ATOM 5780 N N . ILE A 1 13 ? 4.547 4.191 -12.371 1.00 72.23 13 ILE A N 12
ATOM 5781 C CA . ILE A 1 13 ? 4.383 3.245 -11.275 1.00 22.34 13 ILE A CA 12
ATOM 5782 C C . ILE A 1 13 ? 4.225 1.821 -11.796 1.00 72.42 13 ILE A C 12
ATOM 5783 O O . ILE A 1 13 ? 3.675 1.601 -12.876 1.00 33.21 13 ILE A O 12
ATOM 5799 N N . HIS A 1 14 ? 4.709 0.855 -11.021 1.00 42.15 14 HIS A N 12
ATOM 5800 C CA . HIS A 1 14 ? 4.619 -0.550 -11.404 1.00 43.40 14 HIS A CA 12
ATOM 5801 C C . HIS A 1 14 ? 3.324 -1.171 -10.891 1.00 13.43 14 HIS A C 12
ATOM 5802 O O . HIS A 1 14 ? 2.754 -0.714 -9.899 1.00 25.12 14 HIS A O 12
ATOM 5816 N N . CYS A 1 15 ? 2.862 -2.213 -11.573 1.00 23.52 15 CYS A N 12
ATOM 5817 C CA . CYS A 1 15 ? 1.633 -2.897 -11.188 1.00 5.25 15 CYS A CA 12
ATOM 5818 C C . CYS A 1 15 ? 1.843 -3.719 -9.919 1.00 10.30 15 CYS A C 12
ATOM 5819 O O . CYS A 1 15 ? 2.975 -3.938 -9.488 1.00 64.41 15 CYS A O 12
ATOM 5826 N N . CYS A 1 16 ? 0.743 -4.171 -9.325 1.00 45.23 16 CYS A N 12
ATOM 5827 C CA . CYS A 1 16 ? 0.805 -4.968 -8.106 1.00 73.24 16 CYS A CA 12
ATOM 5828 C C . CYS A 1 16 ? 1.305 -6.379 -8.404 1.00 11.22 16 CYS A C 12
ATOM 5829 O O . CYS A 1 16 ? 1.383 -6.791 -9.562 1.00 30.45 16 CYS A O 12
ATOM 5836 N N . THR A 1 17 ? 1.643 -7.115 -7.350 1.00 30.51 17 THR A N 12
ATOM 5837 C CA . THR A 1 17 ? 2.136 -8.479 -7.497 1.00 3.11 17 THR A CA 12
ATOM 5838 C C . THR A 1 17 ? 1.107 -9.364 -8.190 1.00 20.31 17 THR A C 12
ATOM 5839 O O . THR A 1 17 ? 0.181 -9.869 -7.556 1.00 63.54 17 THR A O 12
ATOM 5850 N N . GLY A 1 18 ? 1.275 -9.549 -9.496 1.00 24.21 18 GLY A N 12
ATOM 5851 C CA . GLY A 1 18 ? 0.353 -10.375 -10.253 1.00 61.02 18 GLY A CA 12
ATOM 5852 C C . GLY A 1 18 ? -0.022 -9.754 -11.584 1.00 62.54 18 GLY A C 12
ATOM 5853 O O . GLY A 1 18 ? -0.466 -10.450 -12.499 1.00 43.21 18 GLY A O 12
ATOM 5857 N N . LEU A 1 19 ? 0.155 -8.442 -11.694 1.00 71.42 19 LEU A N 12
ATOM 5858 C CA . LEU A 1 19 ? -0.170 -7.727 -12.923 1.00 64.05 19 LEU A CA 12
ATOM 5859 C C . LEU A 1 19 ? 1.095 -7.210 -13.603 1.00 34.33 19 LEU A C 12
ATOM 5860 O O . LEU A 1 19 ? 2.085 -6.897 -12.941 1.00 35.00 19 LEU A O 12
ATOM 5876 N N . LYS A 1 20 ? 1.054 -7.122 -14.928 1.00 10.42 20 LYS A N 12
ATOM 5877 C CA . LYS A 1 20 ? 2.194 -6.639 -15.698 1.00 62.42 20 LYS A CA 12
ATOM 5878 C C . LYS A 1 20 ? 1.821 -5.400 -16.505 1.00 13.11 20 LYS A C 12
ATOM 5879 O O . LYS A 1 20 ? 0.705 -5.291 -17.014 1.00 71.24 20 LYS A O 12
ATOM 5898 N N . CYS A 1 21 ? 2.761 -4.468 -16.618 1.00 40.05 21 CYS A N 12
ATOM 5899 C CA . CYS A 1 21 ? 2.532 -3.236 -17.364 1.00 73.42 21 CYS A CA 12
ATOM 5900 C C . CYS A 1 21 ? 2.601 -3.490 -18.867 1.00 53.24 21 CYS A C 12
ATOM 5901 O O . CYS A 1 21 ? 3.679 -3.477 -19.462 1.00 13.40 21 CYS A O 12
ATOM 5908 N N . LYS A 1 22 ? 1.443 -3.720 -19.477 1.00 34.34 22 LYS A N 12
ATOM 5909 C CA . LYS A 1 22 ? 1.369 -3.975 -20.910 1.00 61.33 22 LYS A CA 12
ATOM 5910 C C . LYS A 1 22 ? 1.193 -2.674 -21.686 1.00 41.21 22 LYS A C 12
ATOM 5911 O O . LYS A 1 22 ? 0.134 -2.048 -21.636 1.00 0.53 22 LYS A O 12
ATOM 5930 N N . CYS A 1 23 ? 2.237 -2.273 -22.404 1.00 54.34 23 CYS A N 12
ATOM 5931 C CA . CYS A 1 23 ? 2.197 -1.047 -23.192 1.00 45.40 23 CYS A CA 12
ATOM 5932 C C . CYS A 1 23 ? 2.673 -1.302 -24.619 1.00 42.44 23 CYS A C 12
ATOM 5933 O O . CYS A 1 23 ? 3.574 -2.107 -24.850 1.00 5.45 23 CYS A O 12
ATOM 5940 N N . ASN A 1 24 ? 2.060 -0.609 -25.574 1.00 62.20 24 ASN A N 12
ATOM 5941 C CA . ASN A 1 24 ? 2.420 -0.760 -26.979 1.00 65.51 24 ASN A CA 12
ATOM 5942 C C . ASN A 1 24 ? 3.797 -0.163 -27.255 1.00 71.12 24 ASN A C 12
ATOM 5943 O O . ASN A 1 24 ? 4.399 0.463 -26.384 1.00 1.24 24 ASN A O 12
ATOM 5954 N N . ALA A 1 25 ? 4.288 -0.361 -28.474 1.00 62.10 25 ALA A N 12
ATOM 5955 C CA . ALA A 1 25 ? 5.592 0.160 -28.866 1.00 72.01 25 ALA A CA 12
ATOM 5956 C C . ALA A 1 25 ? 5.506 1.639 -29.226 1.00 2.44 25 ALA A C 12
ATOM 5957 O O . ALA A 1 25 ? 6.503 2.360 -29.172 1.00 70.32 25 ALA A O 12
ATOM 5964 N N . SER A 1 26 ? 4.309 2.086 -29.592 1.00 43.34 26 SER A N 12
ATOM 5965 C CA . SER A 1 26 ? 4.095 3.480 -29.965 1.00 72.43 26 SER A CA 12
ATOM 5966 C C . SER A 1 26 ? 4.208 4.392 -28.747 1.00 63.55 26 SER A C 12
ATOM 5967 O O . SER A 1 26 ? 4.537 5.571 -28.869 1.00 61.33 26 SER A O 12
ATOM 5975 N N . GLY A 1 27 ? 3.933 3.835 -27.572 1.00 10.25 27 GLY A N 12
ATOM 5976 C CA . GLY A 1 27 ? 4.009 4.611 -26.348 1.00 2.43 27 GLY A CA 12
ATOM 5977 C C . GLY A 1 27 ? 2.647 4.851 -25.727 1.00 61.22 27 GLY A C 12
ATOM 5978 O O . GLY A 1 27 ? 2.479 5.760 -24.914 1.00 33.32 27 GLY A O 12
ATOM 5982 N N . TYR A 1 28 ? 1.672 4.035 -26.112 1.00 51.12 28 TYR A N 12
ATOM 5983 C CA . TYR A 1 28 ? 0.316 4.165 -25.591 1.00 44.12 28 TYR A CA 12
ATOM 5984 C C . TYR A 1 28 ? -0.219 2.816 -25.122 1.00 61.43 28 TYR A C 12
ATOM 5985 O O . TYR A 1 28 ? 0.496 1.814 -25.133 1.00 12.43 28 TYR A O 12
ATOM 6003 N N . ASN A 1 29 ? -1.483 2.798 -24.712 1.00 21.01 29 ASN A N 12
ATOM 6004 C CA . ASN A 1 29 ? -2.116 1.572 -24.239 1.00 0.20 29 ASN A CA 12
ATOM 6005 C C . ASN A 1 29 ? -1.320 0.956 -23.093 1.00 2.25 29 ASN A C 12
ATOM 6006 O O . ASN A 1 29 ? -1.379 -0.251 -22.859 1.00 72.53 29 ASN A O 12
ATOM 6017 N N . CYS A 1 30 ? -0.575 1.794 -22.379 1.00 53.31 30 CYS A N 12
ATOM 6018 C CA . CYS A 1 30 ? 0.233 1.334 -21.257 1.00 20.04 30 CYS A CA 12
ATOM 6019 C C . CYS A 1 30 ? -0.633 1.101 -20.022 1.00 30.00 30 CYS A C 12
ATOM 6020 O O . CYS A 1 30 ? -0.795 1.991 -19.187 1.00 30.12 30 CYS A O 12
ATOM 6027 N N . VAL A 1 31 ? -1.188 -0.102 -19.913 1.00 65.33 31 VAL A N 12
ATOM 6028 C CA . VAL A 1 31 ? -2.036 -0.454 -18.781 1.00 2.32 31 VAL A CA 12
ATOM 6029 C C . VAL A 1 31 ? -1.639 -1.804 -18.195 1.00 5.23 31 VAL A C 12
ATOM 6030 O O . VAL A 1 31 ? -1.000 -2.619 -18.861 1.00 75.04 31 VAL A O 12
ATOM 6043 N N . CYS A 1 32 ? -2.020 -2.035 -16.943 1.00 13.40 32 CYS A N 12
ATOM 6044 C CA . CYS A 1 32 ? -1.705 -3.286 -16.265 1.00 63.01 32 CYS A CA 12
ATOM 6045 C C . CYS A 1 32 ? -2.612 -4.412 -16.752 1.00 63.33 32 CYS A C 12
ATOM 6046 O O . CYS A 1 32 ? -3.757 -4.178 -17.138 1.00 12.12 32 CYS A O 12
ATOM 6053 N N . ARG A 1 33 ? -2.091 -5.635 -16.731 1.00 40.14 33 ARG A N 12
ATOM 6054 C CA . ARG A 1 33 ? -2.853 -6.797 -17.172 1.00 22.45 33 ARG A CA 12
ATOM 6055 C C . ARG A 1 33 ? -2.429 -8.047 -16.406 1.00 24.23 33 ARG A C 12
ATOM 6056 O O . ARG A 1 33 ? -1.286 -8.158 -15.960 1.00 51.11 33 ARG A O 12
ATOM 6077 N N . LYS A 1 34 ? -3.356 -8.986 -16.256 1.00 34.32 34 LYS A N 12
ATOM 6078 C CA . LYS A 1 34 ? -3.080 -10.229 -15.545 1.00 32.01 34 LYS A CA 12
ATOM 6079 C C . LYS A 1 34 ? -2.338 -11.215 -16.441 1.00 74.34 34 LYS A C 12
ATOM 6080 O O . LYS A 1 34 ? -2.795 -12.338 -16.659 1.00 14.33 34 LYS A O 12
ATOM 6099 N N . LYS A 1 35 ? -1.191 -10.790 -16.959 1.00 23.15 35 LYS A N 12
ATOM 6100 C CA . LYS A 1 35 ? -0.383 -11.636 -17.829 1.00 73.13 35 LYS A CA 12
ATOM 6101 C C . LYS A 1 35 ? 1.102 -11.466 -17.528 1.00 23.31 35 LYS A C 12
ATOM 6102 O O . LYS A 1 35 ? 1.884 -12.409 -17.658 1.00 52.34 35 LYS A O 12
ATOM 6121 N N . GLY A 1 1 ? 5.489 3.976 -3.961 1.00 42.34 1 GLY A N 13
ATOM 6122 C CA . GLY A 1 1 ? 5.707 2.748 -3.220 1.00 13.25 1 GLY A CA 13
ATOM 6123 C C . GLY A 1 1 ? 4.642 1.706 -3.498 1.00 53.21 1 GLY A C 13
ATOM 6124 O O . GLY A 1 1 ? 4.923 0.508 -3.507 1.00 22.42 1 GLY A O 13
ATOM 6128 N N . TYR A 1 2 ? 3.415 2.163 -3.725 1.00 30.52 2 TYR A N 13
ATOM 6129 C CA . TYR A 1 2 ? 2.303 1.261 -4.001 1.00 31.22 2 TYR A CA 13
ATOM 6130 C C . TYR A 1 2 ? 2.411 0.677 -5.406 1.00 72.11 2 TYR A C 13
ATOM 6131 O O . TYR A 1 2 ? 3.426 0.841 -6.083 1.00 40.14 2 TYR A O 13
ATOM 6149 N N . CYS A 1 3 ? 1.356 -0.006 -5.839 1.00 11.44 3 CYS A N 13
ATOM 6150 C CA . CYS A 1 3 ? 1.329 -0.615 -7.163 1.00 2.12 3 CYS A CA 13
ATOM 6151 C C . CYS A 1 3 ? 0.034 -0.273 -7.893 1.00 13.30 3 CYS A C 13
ATOM 6152 O O . CYS A 1 3 ? -0.914 0.234 -7.293 1.00 43.11 3 CYS A O 13
ATOM 6159 N N . ALA A 1 4 ? 0.001 -0.554 -9.191 1.00 51.15 4 ALA A N 13
ATOM 6160 C CA . ALA A 1 4 ? -1.178 -0.278 -10.003 1.00 71.42 4 ALA A CA 13
ATOM 6161 C C . ALA A 1 4 ? -2.116 -1.480 -10.034 1.00 71.35 4 ALA A C 13
ATOM 6162 O O . ALA A 1 4 ? -1.669 -2.627 -10.056 1.00 14.33 4 ALA A O 13
ATOM 6169 N N . GLU A 1 5 ? -3.418 -1.210 -10.036 1.00 44.44 5 GLU A N 13
ATOM 6170 C CA . GLU A 1 5 ? -4.418 -2.270 -10.063 1.00 63.45 5 GLU A CA 13
ATOM 6171 C C . GLU A 1 5 ? -4.632 -2.780 -11.486 1.00 22.32 5 GLU A C 13
ATOM 6172 O O . GLU A 1 5 ? -3.881 -2.438 -12.400 1.00 33.41 5 GLU A O 13
ATOM 6184 N N . LYS A 1 6 ? -5.661 -3.601 -11.665 1.00 71.10 6 LYS A N 13
ATOM 6185 C CA . LYS A 1 6 ? -5.976 -4.159 -12.975 1.00 15.13 6 LYS A CA 13
ATOM 6186 C C . LYS A 1 6 ? -6.334 -3.055 -13.965 1.00 4.23 6 LYS A C 13
ATOM 6187 O O . LYS A 1 6 ? -7.398 -2.445 -13.872 1.00 31.10 6 LYS A O 13
ATOM 6206 N N . GLY A 1 7 ? -5.437 -2.804 -14.914 1.00 5.24 7 GLY A N 13
ATOM 6207 C CA . GLY A 1 7 ? -5.677 -1.774 -15.908 1.00 23.22 7 GLY A CA 13
ATOM 6208 C C . GLY A 1 7 ? -5.582 -0.376 -15.329 1.00 61.33 7 GLY A C 13
ATOM 6209 O O . GLY A 1 7 ? -6.562 0.369 -15.326 1.00 72.13 7 GLY A O 13
ATOM 6213 N N . ILE A 1 8 ? -4.400 -0.020 -14.837 1.00 71.23 8 ILE A N 13
ATOM 6214 C CA . ILE A 1 8 ? -4.182 1.297 -14.253 1.00 50.31 8 ILE A CA 13
ATOM 6215 C C . ILE A 1 8 ? -2.907 1.934 -14.794 1.00 44.33 8 ILE A C 13
ATOM 6216 O O . ILE A 1 8 ? -1.955 1.238 -15.147 1.00 44.25 8 ILE A O 13
ATOM 6232 N N . ARG A 1 9 ? -2.895 3.262 -14.855 1.00 25.11 9 ARG A N 13
ATOM 6233 C CA . ARG A 1 9 ? -1.736 3.993 -15.352 1.00 44.43 9 ARG A CA 13
ATOM 6234 C C . ARG A 1 9 ? -0.459 3.523 -14.662 1.00 65.25 9 ARG A C 13
ATOM 6235 O O . ARG A 1 9 ? -0.263 3.756 -13.469 1.00 65.13 9 ARG A O 13
ATOM 6256 N N . CYS A 1 10 ? 0.407 2.859 -15.421 1.00 23.10 10 CYS A N 13
ATOM 6257 C CA . CYS A 1 10 ? 1.665 2.354 -14.884 1.00 1.21 10 CYS A CA 13
ATOM 6258 C C . CYS A 1 10 ? 2.855 2.988 -15.599 1.00 61.52 10 CYS A C 13
ATOM 6259 O O . CYS A 1 10 ? 3.940 2.409 -15.653 1.00 23.43 10 CYS A O 13
ATOM 6266 N N . ASP A 1 11 ? 2.643 4.179 -16.147 1.00 1.01 11 ASP A N 13
ATOM 6267 C CA . ASP A 1 11 ? 3.698 4.892 -16.858 1.00 13.31 11 ASP A CA 13
ATOM 6268 C C . ASP A 1 11 ? 4.960 4.986 -16.006 1.00 71.13 11 ASP A C 13
ATOM 6269 O O . ASP A 1 11 ? 6.060 4.694 -16.475 1.00 62.12 11 ASP A O 13
ATOM 6278 N N . ASP A 1 12 ? 4.793 5.396 -14.754 1.00 22.53 12 ASP A N 13
ATOM 6279 C CA . ASP A 1 12 ? 5.919 5.528 -13.836 1.00 71.21 12 ASP A CA 13
ATOM 6280 C C . ASP A 1 12 ? 5.862 4.459 -12.749 1.00 4.10 12 ASP A C 13
ATOM 6281 O O . ASP A 1 12 ? 6.893 3.932 -12.330 1.00 31.45 12 ASP A O 13
ATOM 6290 N N . ILE A 1 13 ? 4.653 4.146 -12.297 1.00 11.03 13 ILE A N 13
ATOM 6291 C CA . ILE A 1 13 ? 4.463 3.141 -11.259 1.00 33.34 13 ILE A CA 13
ATOM 6292 C C . ILE A 1 13 ? 4.258 1.756 -11.865 1.00 2.43 13 ILE A C 13
ATOM 6293 O O . ILE A 1 13 ? 3.691 1.619 -12.949 1.00 45.34 13 ILE A O 13
ATOM 6309 N N . HIS A 1 14 ? 4.722 0.732 -11.156 1.00 60.33 14 HIS A N 13
ATOM 6310 C CA . HIS A 1 14 ? 4.588 -0.644 -11.623 1.00 51.42 14 HIS A CA 13
ATOM 6311 C C . HIS A 1 14 ? 3.281 -1.259 -11.132 1.00 23.34 14 HIS A C 13
ATOM 6312 O O . HIS A 1 14 ? 2.725 -0.834 -10.119 1.00 21.35 14 HIS A O 13
ATOM 6326 N N . CYS A 1 15 ? 2.796 -2.262 -11.856 1.00 40.00 15 CYS A N 13
ATOM 6327 C CA . CYS A 1 15 ? 1.555 -2.936 -11.495 1.00 54.23 15 CYS A CA 13
ATOM 6328 C C . CYS A 1 15 ? 1.744 -3.793 -10.247 1.00 72.01 15 CYS A C 13
ATOM 6329 O O . CYS A 1 15 ? 2.870 -4.034 -9.811 1.00 32.41 15 CYS A O 13
ATOM 6336 N N . CYS A 1 16 ? 0.634 -4.251 -9.677 1.00 3.33 16 CYS A N 13
ATOM 6337 C CA . CYS A 1 16 ? 0.676 -5.081 -8.479 1.00 50.20 16 CYS A CA 13
ATOM 6338 C C . CYS A 1 16 ? 1.100 -6.506 -8.820 1.00 22.52 16 CYS A C 13
ATOM 6339 O O . CYS A 1 16 ? 1.183 -6.879 -9.991 1.00 22.13 16 CYS A O 13
ATOM 6346 N N . THR A 1 17 ? 1.368 -7.301 -7.788 1.00 71.10 17 THR A N 13
ATOM 6347 C CA . THR A 1 17 ? 1.784 -8.685 -7.977 1.00 3.11 17 THR A CA 13
ATOM 6348 C C . THR A 1 17 ? 0.715 -9.486 -8.711 1.00 14.43 17 THR A C 13
ATOM 6349 O O . THR A 1 17 ? -0.258 -9.938 -8.109 1.00 20.43 17 THR A O 13
ATOM 6360 N N . GLY A 1 18 ? 0.902 -9.657 -10.016 1.00 34.40 18 GLY A N 13
ATOM 6361 C CA . GLY A 1 18 ? -0.056 -10.405 -10.810 1.00 42.34 18 GLY A CA 13
ATOM 6362 C C . GLY A 1 18 ? -0.395 -9.710 -12.114 1.00 51.12 18 GLY A C 13
ATOM 6363 O O . GLY A 1 18 ? -0.876 -10.341 -13.056 1.00 71.41 18 GLY A O 13
ATOM 6367 N N . LEU A 1 19 ? -0.146 -8.406 -12.170 1.00 34.20 19 LEU A N 13
ATOM 6368 C CA . LEU A 1 19 ? -0.430 -7.624 -13.368 1.00 52.21 19 LEU A CA 13
ATOM 6369 C C . LEU A 1 19 ? 0.861 -7.138 -14.019 1.00 55.44 19 LEU A C 13
ATOM 6370 O O . LEU A 1 19 ? 1.888 -6.993 -13.356 1.00 74.2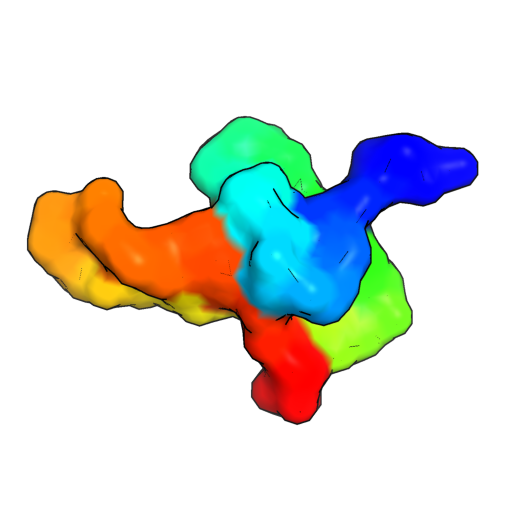0 19 LEU A O 13
ATOM 6386 N N . LYS A 1 20 ? 0.801 -6.884 -15.322 1.00 74.44 20 LYS A N 13
ATOM 6387 C CA . LYS A 1 20 ? 1.963 -6.411 -16.064 1.00 51.44 20 LYS A CA 13
ATOM 6388 C C . LYS A 1 20 ? 1.625 -5.154 -16.860 1.00 4.54 20 LYS A C 13
ATOM 6389 O O . LYS A 1 20 ? 0.520 -5.018 -17.386 1.00 45.51 20 LYS A O 13
ATOM 6408 N N . CYS A 1 21 ? 2.584 -4.237 -16.944 1.00 60.33 21 CYS A N 13
ATOM 6409 C CA . CYS A 1 21 ? 2.389 -2.992 -17.676 1.00 44.52 21 CYS A CA 13
ATOM 6410 C C . CYS A 1 21 ? 2.448 -3.231 -19.182 1.00 41.42 21 CYS A C 13
ATOM 6411 O O . CYS A 1 21 ? 3.524 -3.236 -19.780 1.00 43.11 21 CYS A O 13
ATOM 6418 N N . LYS A 1 22 ? 1.283 -3.428 -19.790 1.00 41.21 22 LYS A N 13
ATOM 6419 C CA . LYS A 1 22 ? 1.200 -3.666 -21.226 1.00 55.11 22 LYS A CA 13
ATOM 6420 C C . LYS A 1 22 ? 1.052 -2.353 -21.988 1.00 14.43 22 LYS A C 13
ATOM 6421 O O . LYS A 1 22 ? 0.185 -1.536 -21.675 1.00 13.02 22 LYS A O 13
ATOM 6440 N N . CYS A 1 23 ? 1.902 -2.156 -22.990 1.00 11.14 23 CYS A N 13
ATOM 6441 C CA . CYS A 1 23 ? 1.866 -0.943 -23.797 1.00 54.41 23 CYS A CA 13
ATOM 6442 C C . CYS A 1 23 ? 2.023 -1.271 -25.279 1.00 52.41 23 CYS A C 13
ATOM 6443 O O . CYS A 1 23 ? 2.710 -2.223 -25.645 1.00 35.51 23 CYS A O 13
ATOM 6450 N N . ASN A 1 24 ? 1.381 -0.473 -26.127 1.00 61.41 24 ASN A N 13
ATOM 6451 C CA . ASN A 1 24 ? 1.449 -0.679 -27.569 1.00 42.44 24 ASN A CA 13
ATOM 6452 C C . ASN A 1 24 ? 2.839 -0.344 -28.102 1.00 3.14 24 ASN A C 13
ATOM 6453 O O . ASN A 1 24 ? 3.703 0.124 -27.360 1.00 71.30 24 ASN A O 13
ATOM 6464 N N . ALA A 1 25 ? 3.047 -0.586 -29.392 1.00 22.44 25 ALA A N 13
ATOM 6465 C CA . ALA A 1 25 ? 4.331 -0.308 -30.024 1.00 32.41 25 ALA A CA 13
ATOM 6466 C C . ALA A 1 25 ? 4.473 1.175 -30.348 1.00 62.23 25 ALA A C 13
ATOM 6467 O O . ALA A 1 25 ? 5.583 1.705 -30.400 1.00 30.11 25 ALA A O 13
ATOM 6474 N N . SER A 1 26 ? 3.343 1.839 -30.567 1.00 10.21 26 SER A N 13
ATOM 6475 C CA . SER A 1 26 ? 3.342 3.261 -30.891 1.00 65.10 26 SER A CA 13
ATOM 6476 C C . SER A 1 26 ? 3.752 4.094 -29.680 1.00 51.24 26 SER A C 13
ATOM 6477 O O . SER A 1 26 ? 4.273 5.200 -29.821 1.00 74.11 26 SER A O 13
ATOM 6485 N N . GLY A 1 27 ? 3.512 3.554 -28.489 1.00 40.03 27 GLY A N 13
ATOM 6486 C CA . GLY A 1 27 ? 3.861 4.260 -27.271 1.00 2.25 27 GLY A CA 13
ATOM 6487 C C . GLY A 1 27 ? 2.643 4.775 -26.529 1.00 63.23 27 GLY A C 13
ATOM 6488 O O . GLY A 1 27 ? 2.692 5.831 -25.898 1.00 62.13 27 GLY A O 13
ATOM 6492 N N . TYR A 1 28 ? 1.547 4.029 -26.606 1.00 60.44 28 TYR A N 13
ATOM 6493 C CA . TYR A 1 28 ? 0.309 4.418 -25.941 1.00 24.52 28 TYR A CA 13
ATOM 6494 C C . TYR A 1 28 ? -0.410 3.198 -25.372 1.00 4.23 28 TYR A C 13
ATOM 6495 O O . TYR A 1 28 ? 0.099 2.080 -25.432 1.00 60.32 28 TYR A O 13
ATOM 6513 N N . ASN A 1 29 ? -1.597 3.424 -24.819 1.00 51.13 29 ASN A N 13
ATOM 6514 C CA . ASN A 1 29 ? -2.388 2.345 -24.239 1.00 22.22 29 ASN A CA 13
ATOM 6515 C C . ASN A 1 29 ? -1.627 1.661 -23.107 1.00 64.55 29 ASN A C 13
ATOM 6516 O O . ASN A 1 29 ? -1.822 0.474 -22.841 1.00 54.31 29 ASN A O 13
ATOM 6527 N N . CYS A 1 30 ? -0.758 2.416 -22.444 1.00 40.43 30 CYS A N 13
ATOM 6528 C CA . CYS A 1 30 ? 0.033 1.885 -21.341 1.00 62.43 30 CYS A CA 13
ATOM 6529 C C . CYS A 1 30 ? -0.847 1.601 -20.128 1.00 32.33 30 CYS A C 13
ATOM 6530 O O . CYS A 1 30 ? -1.111 2.489 -19.317 1.00 74.12 30 CYS A O 13
ATOM 6537 N N . VAL A 1 31 ? -1.298 0.356 -20.009 1.00 74.00 31 VAL A N 13
ATOM 6538 C CA . VAL A 1 31 ? -2.148 -0.046 -18.894 1.00 62.33 31 VAL A CA 13
ATOM 6539 C C . VAL A 1 31 ? -1.751 -1.422 -18.370 1.00 0.44 31 VAL A C 13
ATOM 6540 O O . VAL A 1 31 ? -1.094 -2.198 -19.064 1.00 51.43 31 VAL A O 13
ATOM 6553 N N . CYS A 1 32 ? -2.154 -1.718 -17.139 1.00 34.13 32 CYS A N 13
ATOM 6554 C CA . CYS A 1 32 ? -1.842 -3.000 -16.519 1.00 22.01 32 CYS A CA 13
ATOM 6555 C C . CYS A 1 32 ? -2.781 -4.092 -17.023 1.00 53.43 32 CYS A C 13
ATOM 6556 O O . CYS A 1 32 ? -3.934 -3.824 -17.364 1.00 21.34 32 CYS A O 13
ATOM 6563 N N . ARG A 1 33 ? -2.280 -5.322 -17.068 1.00 52.31 33 ARG A N 13
ATOM 6564 C CA . ARG A 1 33 ? -3.074 -6.454 -17.531 1.00 43.55 33 ARG A CA 13
ATOM 6565 C C . ARG A 1 33 ? -2.654 -7.738 -16.823 1.00 62.21 33 ARG A C 13
ATOM 6566 O O . ARG A 1 33 ? -1.496 -7.897 -16.436 1.00 63.05 33 ARG A O 13
ATOM 6587 N N . LYS A 1 34 ? -3.603 -8.653 -16.656 1.00 10.33 34 LYS A N 13
ATOM 6588 C CA . LYS A 1 34 ? -3.333 -9.924 -15.995 1.00 32.11 34 LYS A CA 13
ATOM 6589 C C . LYS A 1 34 ? -2.664 -10.904 -16.953 1.00 45.01 34 LYS A C 13
ATOM 6590 O O . LYS A 1 34 ? -3.169 -12.001 -17.189 1.00 72.43 34 LYS A O 13
ATOM 6609 N N . LYS A 1 35 ? -1.522 -10.501 -17.502 1.00 32.54 35 LYS A N 13
ATOM 6610 C CA . LYS A 1 35 ? -0.781 -11.344 -18.432 1.00 62.41 35 LYS A CA 13
ATOM 6611 C C . LYS A 1 35 ? -1.641 -11.713 -19.636 1.00 74.13 35 LYS A C 13
ATOM 6612 O O . LYS A 1 35 ? -1.524 -12.810 -20.183 1.00 34.45 35 LYS A O 13
ATOM 6631 N N . GLY A 1 1 ? 1.650 -1.279 -0.370 1.00 42.24 1 GLY A N 14
ATOM 6632 C CA . GLY A 1 1 ? 2.278 -0.234 -1.158 1.00 72.24 1 GLY A CA 14
ATOM 6633 C C . GLY A 1 1 ? 1.410 0.219 -2.316 1.00 4.10 1 GLY A C 14
ATOM 6634 O O . GLY A 1 1 ? 0.539 -0.520 -2.774 1.00 54.21 1 GLY A O 14
ATOM 6638 N N . TYR A 1 2 ? 1.648 1.437 -2.789 1.00 52.32 2 TYR A N 14
ATOM 6639 C CA . TYR A 1 2 ? 0.879 1.990 -3.898 1.00 33.12 2 TYR A CA 14
ATOM 6640 C C . TYR A 1 2 ? 1.392 1.462 -5.234 1.00 20.42 2 TYR A C 14
ATOM 6641 O O . TYR A 1 2 ? 2.439 1.888 -5.723 1.00 54.00 2 TYR A O 14
ATOM 6659 N N . CYS A 1 3 ? 0.647 0.530 -5.820 1.00 1.31 3 CYS A N 14
ATOM 6660 C CA . CYS A 1 3 ? 1.024 -0.058 -7.099 1.00 41.04 3 CYS A CA 14
ATOM 6661 C C . CYS A 1 3 ? -0.131 0.016 -8.094 1.00 32.04 3 CYS A C 14
ATOM 6662 O O . CYS A 1 3 ? -1.294 0.114 -7.703 1.00 71.33 3 CYS A O 14
ATOM 6669 N N . ALA A 1 4 ? 0.199 -0.032 -9.380 1.00 53.31 4 ALA A N 14
ATOM 6670 C CA . ALA A 1 4 ? -0.810 0.027 -10.430 1.00 54.42 4 ALA A CA 14
ATOM 6671 C C . ALA A 1 4 ? -1.647 -1.247 -10.460 1.00 14.14 4 ALA A C 14
ATOM 6672 O O . ALA A 1 4 ? -1.149 -2.319 -10.800 1.00 31.32 4 ALA A O 14
ATOM 6679 N N . GLU A 1 5 ? -2.921 -1.121 -10.100 1.00 71.42 5 GLU A N 14
ATOM 6680 C CA . GLU A 1 5 ? -3.826 -2.265 -10.084 1.00 41.24 5 GLU A CA 14
ATOM 6681 C C . GLU A 1 5 ? -4.128 -2.739 -11.503 1.00 72.10 5 GLU A C 14
ATOM 6682 O O . GLU A 1 5 ? -3.453 -2.352 -12.457 1.00 24.12 5 GLU A O 14
ATOM 6694 N N . LYS A 1 6 ? -5.148 -3.581 -11.634 1.00 50.55 6 LYS A N 14
ATOM 6695 C CA . LYS A 1 6 ? -5.542 -4.109 -12.935 1.00 52.42 6 LYS A CA 14
ATOM 6696 C C . LYS A 1 6 ? -5.956 -2.982 -13.877 1.00 20.31 6 LYS A C 14
ATOM 6697 O O . LYS A 1 6 ? -6.738 -2.108 -13.508 1.00 14.40 6 LYS A O 14
ATOM 6716 N N . GLY A 1 7 ? -5.426 -3.011 -15.096 1.00 72.41 7 GLY A N 14
ATOM 6717 C CA . GLY A 1 7 ? -5.754 -1.988 -16.072 1.00 23.41 7 GLY A CA 14
ATOM 6718 C C . GLY A 1 7 ? -5.562 -0.586 -15.529 1.00 30.35 7 GLY A C 14
ATOM 6719 O O . GLY A 1 7 ? -6.507 0.201 -15.477 1.00 35.13 7 GLY A O 14
ATOM 6723 N N . ILE A 1 8 ? -4.337 -0.274 -15.121 1.00 45.10 8 ILE A N 14
ATOM 6724 C CA . ILE A 1 8 ? -4.025 1.043 -14.578 1.00 60.43 8 ILE A CA 14
ATOM 6725 C C . ILE A 1 8 ? -2.791 1.636 -15.250 1.00 13.12 8 ILE A C 14
ATOM 6726 O O . ILE A 1 8 ? -1.905 0.908 -15.697 1.00 41.33 8 ILE A O 14
ATOM 6742 N N . ARG A 1 9 ? -2.740 2.963 -15.315 1.00 74.41 9 ARG A N 14
ATOM 6743 C CA . ARG A 1 9 ? -1.615 3.655 -15.931 1.00 62.54 9 ARG A CA 14
ATOM 6744 C C . ARG A 1 9 ? -0.296 3.215 -15.302 1.00 61.24 9 ARG A C 14
ATOM 6745 O O . ARG A 1 9 ? -0.023 3.507 -14.138 1.00 12.22 9 ARG A O 14
ATOM 6766 N N . CYS A 1 10 ? 0.519 2.510 -16.081 1.00 11.44 10 CYS A N 14
ATOM 6767 C CA . CYS A 1 10 ? 1.809 2.029 -15.601 1.00 34.10 10 CYS A CA 14
ATOM 6768 C C . CYS A 1 10 ? 2.954 2.795 -16.258 1.00 34.32 10 CYS A C 14
ATOM 6769 O O . CYS A 1 10 ? 4.039 2.252 -16.464 1.00 42.02 10 CYS A O 14
ATOM 6776 N N . ASP A 1 11 ? 2.703 4.058 -16.583 1.00 72.13 11 ASP A N 14
ATOM 6777 C CA . ASP A 1 11 ? 3.712 4.899 -17.215 1.00 43.54 11 ASP A CA 14
ATOM 6778 C C . ASP A 1 11 ? 4.850 5.205 -16.246 1.00 31.30 11 ASP A C 14
ATOM 6779 O O . ASP A 1 11 ? 6.022 5.190 -16.624 1.00 35.42 11 ASP A O 14
ATOM 6788 N N . ASP A 1 12 ? 4.496 5.482 -14.996 1.00 5.31 12 ASP A N 14
ATOM 6789 C CA . ASP A 1 12 ? 5.488 5.791 -13.972 1.00 13.42 12 ASP A CA 14
ATOM 6790 C C . ASP A 1 12 ? 5.579 4.666 -12.946 1.00 73.44 12 ASP A C 14
ATOM 6791 O O . ASP A 1 12 ? 6.667 4.179 -12.640 1.00 24.30 12 ASP A O 14
ATOM 6800 N N . ILE A 1 13 ? 4.429 4.258 -12.419 1.00 41.12 13 ILE A N 14
ATOM 6801 C CA . ILE A 1 13 ? 4.380 3.190 -11.428 1.00 53.24 13 ILE A CA 14
ATOM 6802 C C . ILE A 1 13 ? 4.212 1.829 -12.095 1.00 41.12 13 ILE A C 14
ATOM 6803 O O . ILE A 1 13 ? 3.610 1.719 -13.164 1.00 11.02 13 ILE A O 14
ATOM 6819 N N . HIS A 1 14 ? 4.747 0.793 -11.457 1.00 3.34 14 HIS A N 14
ATOM 6820 C CA . HIS A 1 14 ? 4.655 -0.562 -11.987 1.00 31.44 14 HIS A CA 14
ATOM 6821 C C . HIS A 1 14 ? 3.389 -1.254 -11.491 1.00 73.41 14 HIS A C 14
ATOM 6822 O O . HIS A 1 14 ? 2.808 -0.860 -10.479 1.00 43.33 14 HIS A O 14
ATOM 6836 N N . CYS A 1 15 ? 2.965 -2.288 -12.211 1.00 12.13 15 CYS A N 14
ATOM 6837 C CA . CYS A 1 15 ? 1.767 -3.034 -11.846 1.00 31.51 15 CYS A CA 14
ATOM 6838 C C . CYS A 1 15 ? 2.022 -3.908 -10.621 1.00 64.10 15 CYS A C 14
ATOM 6839 O O . CYS A 1 15 ? 3.125 -4.422 -10.430 1.00 60.24 15 CYS A O 14
ATOM 6846 N N . CYS A 1 16 ? 0.996 -4.072 -9.794 1.00 13.25 16 CYS A N 14
ATOM 6847 C CA . CYS A 1 16 ? 1.107 -4.882 -8.587 1.00 22.41 16 CYS A CA 14
ATOM 6848 C C . CYS A 1 16 ? 1.537 -6.307 -8.926 1.00 43.32 16 CYS A C 14
ATOM 6849 O O . CYS A 1 16 ? 1.386 -6.760 -10.061 1.00 42.33 16 CYS A O 14
ATOM 6856 N N . THR A 1 17 ? 2.074 -7.009 -7.933 1.00 63.24 17 THR A N 14
ATOM 6857 C CA . THR A 1 17 ? 2.527 -8.381 -8.126 1.00 22.04 17 THR A CA 14
ATOM 6858 C C . THR A 1 17 ? 1.412 -9.254 -8.689 1.00 31.44 17 THR A C 14
ATOM 6859 O O . THR A 1 17 ? 0.523 -9.690 -7.959 1.00 32.35 17 THR A O 14
ATOM 6870 N N . GLY A 1 18 ? 1.466 -9.507 -9.993 1.00 34.40 18 GLY A N 14
ATOM 6871 C CA . GLY A 1 18 ? 0.454 -10.329 -10.632 1.00 12.34 18 GLY A CA 14
ATOM 6872 C C . GLY A 1 18 ? 0.031 -9.783 -11.981 1.00 61.11 18 GLY A C 14
ATOM 6873 O O . GLY A 1 18 ? -0.368 -10.539 -12.868 1.00 32.34 18 GLY A O 14
ATOM 6877 N N . LEU A 1 19 ? 0.117 -8.467 -12.138 1.00 53.23 19 LEU A N 14
ATOM 6878 C CA . LEU A 1 19 ? -0.262 -7.819 -13.390 1.00 21.53 19 LEU A CA 14
ATOM 6879 C C . LEU A 1 19 ? 0.973 -7.386 -14.173 1.00 54.54 19 LEU A C 14
ATOM 6880 O O . LEU A 1 19 ? 2.041 -7.171 -13.601 1.00 65.41 19 LEU A O 14
ATOM 6896 N N . LYS A 1 20 ? 0.818 -7.255 -15.487 1.00 33.53 20 LYS A N 14
ATOM 6897 C CA . LYS A 1 20 ? 1.918 -6.843 -16.350 1.00 71.42 20 LYS A CA 14
ATOM 6898 C C . LYS A 1 20 ? 1.579 -5.549 -17.083 1.00 61.31 20 LYS A C 14
ATOM 6899 O O . LYS A 1 20 ? 0.436 -5.333 -17.486 1.00 33.11 20 LYS A O 14
ATOM 6918 N N . CYS A 1 21 ? 2.580 -4.692 -17.254 1.00 71.11 21 CYS A N 14
ATOM 6919 C CA . CYS A 1 21 ? 2.389 -3.420 -17.940 1.00 12.45 21 CYS A CA 14
ATOM 6920 C C . CYS A 1 21 ? 2.333 -3.619 -19.451 1.00 63.14 21 CYS A C 14
ATOM 6921 O O . CYS A 1 21 ? 3.365 -3.751 -20.110 1.00 21.40 21 CYS A O 14
ATOM 6928 N N . LYS A 1 22 ? 1.121 -3.639 -19.996 1.00 24.43 22 LYS A N 14
ATOM 6929 C CA . LYS A 1 22 ? 0.929 -3.821 -21.430 1.00 0.14 22 LYS A CA 14
ATOM 6930 C C . LYS A 1 22 ? 0.804 -2.475 -22.136 1.00 44.05 22 LYS A C 14
ATOM 6931 O O . LYS A 1 22 ? -0.243 -1.829 -22.083 1.00 45.22 22 LYS A O 14
ATOM 6950 N N . CYS A 1 23 ? 1.878 -2.058 -22.799 1.00 71.45 23 CYS A N 14
ATOM 6951 C CA . CYS A 1 23 ? 1.889 -0.790 -23.518 1.00 70.02 23 CYS A CA 14
ATOM 6952 C C . CYS A 1 23 ? 2.344 -0.987 -24.962 1.00 12.35 23 CYS A C 14
ATOM 6953 O O . CYS A 1 23 ? 3.204 -1.819 -25.244 1.00 21.51 23 CYS A O 14
ATOM 6960 N N . ASN A 1 24 ? 1.759 -0.213 -25.871 1.00 24.41 24 ASN A N 14
ATOM 6961 C CA . ASN A 1 24 ? 2.104 -0.302 -27.285 1.00 70.32 24 ASN A CA 14
ATOM 6962 C C . ASN A 1 24 ? 3.509 0.236 -27.538 1.00 11.43 24 ASN A C 14
ATOM 6963 O O . ASN A 1 24 ? 4.149 0.776 -26.636 1.00 23.53 24 ASN A O 14
ATOM 6974 N N . ALA A 1 25 ? 3.981 0.087 -28.771 1.00 22.21 25 ALA A N 14
ATOM 6975 C CA . ALA A 1 25 ? 5.309 0.560 -29.143 1.00 54.31 25 ALA A CA 14
ATOM 6976 C C . ALA A 1 25 ? 5.301 2.062 -29.409 1.00 22.11 25 ALA A C 14
ATOM 6977 O O . ALA A 1 25 ? 6.332 2.726 -29.300 1.00 13.20 25 ALA A O 14
ATOM 6984 N N . SER A 1 26 ? 4.133 2.591 -29.759 1.00 32.53 26 SER A N 14
ATOM 6985 C CA . SER A 1 26 ? 3.993 4.014 -30.045 1.00 33.54 26 SER A CA 14
ATOM 6986 C C . SER A 1 26 ? 4.135 4.840 -28.770 1.00 55.32 26 SER A C 14
ATOM 6987 O O . SER A 1 26 ? 4.511 6.011 -28.815 1.00 35.22 26 SER A O 14
ATOM 6995 N N . GLY A 1 27 ? 3.830 4.221 -27.634 1.00 1.15 27 GLY A N 14
ATOM 6996 C CA . GLY A 1 27 ? 3.929 4.914 -26.362 1.00 63.40 27 GLY A CA 14
ATOM 6997 C C . GLY A 1 27 ? 2.573 5.191 -25.745 1.00 74.24 27 GLY A C 14
ATOM 6998 O O . GLY A 1 27 ? 2.438 6.070 -24.894 1.00 30.11 27 GLY A O 14
ATOM 7002 N N . TYR A 1 28 ? 1.564 4.441 -26.177 1.00 4.15 28 TYR A N 14
ATOM 7003 C CA . TYR A 1 28 ? 0.210 4.613 -25.664 1.00 43.42 28 TYR A CA 14
ATOM 7004 C C . TYR A 1 28 ? -0.388 3.274 -25.245 1.00 11.11 28 TYR A C 14
ATOM 7005 O O . TYR A 1 28 ? 0.284 2.244 -25.276 1.00 4.53 28 TYR A O 14
ATOM 7023 N N . ASN A 1 29 ? -1.658 3.297 -24.854 1.00 10.45 29 ASN A N 14
ATOM 7024 C CA . ASN A 1 29 ? -2.349 2.086 -24.428 1.00 21.33 29 ASN A CA 14
ATOM 7025 C C . ASN A 1 29 ? -1.555 1.358 -23.347 1.00 12.33 29 ASN A C 14
ATOM 7026 O O . ASN A 1 29 ? -1.626 0.135 -23.226 1.00 64.25 29 ASN A O 14
ATOM 7037 N N . CYS A 1 30 ? -0.800 2.119 -22.561 1.00 54.55 30 CYS A N 14
ATOM 7038 C CA . CYS A 1 30 ? 0.007 1.549 -21.490 1.00 10.21 30 CYS A CA 14
ATOM 7039 C C . CYS A 1 30 ? -0.849 1.254 -20.262 1.00 13.33 30 CYS A C 14
ATOM 7040 O O . CYS A 1 30 ? -0.962 2.081 -19.357 1.00 0.33 30 CYS A O 14
ATOM 7047 N N . VAL A 1 31 ? -1.451 0.069 -20.237 1.00 51.33 31 VAL A N 14
ATOM 7048 C CA . VAL A 1 31 ? -2.296 -0.336 -19.120 1.00 70.35 31 VAL A CA 14
ATOM 7049 C C . VAL A 1 31 ? -1.888 -1.707 -18.592 1.00 73.14 31 VAL A C 14
ATOM 7050 O O . VAL A 1 31 ? -1.303 -2.514 -19.315 1.00 62.10 31 VAL A O 14
ATOM 7063 N N . CYS A 1 32 ? -2.202 -1.965 -17.327 1.00 40.21 32 CYS A N 14
ATOM 7064 C CA . CYS A 1 32 ? -1.869 -3.238 -16.700 1.00 60.23 32 CYS A CA 14
ATOM 7065 C C . CYS A 1 32 ? -2.846 -4.328 -17.131 1.00 33.34 32 CYS A C 14
ATOM 7066 O O . CYS A 1 32 ? -4.000 -4.049 -17.456 1.00 52.40 32 CYS A O 14
ATOM 7073 N N . ARG A 1 33 ? -2.376 -5.571 -17.129 1.00 63.21 33 ARG A N 14
ATOM 7074 C CA . ARG A 1 33 ? -3.207 -6.703 -17.520 1.00 30.31 33 ARG A CA 14
ATOM 7075 C C . ARG A 1 33 ? -2.807 -7.961 -16.754 1.00 73.34 33 ARG A C 14
ATOM 7076 O O . ARG A 1 33 ? -1.650 -8.124 -16.366 1.00 52.13 33 ARG A O 14
ATOM 7097 N N . LYS A 1 34 ? -3.773 -8.849 -16.540 1.00 4.22 34 LYS A N 14
ATOM 7098 C CA . LYS A 1 34 ? -3.523 -10.093 -15.822 1.00 1.14 34 LYS A CA 14
ATOM 7099 C C . LYS A 1 34 ? -2.882 -11.131 -16.737 1.00 51.35 34 LYS A C 14
ATOM 7100 O O . LYS A 1 34 ? -3.407 -12.231 -16.909 1.00 23.32 34 LYS A O 14
ATOM 7119 N N . LYS A 1 35 ? -1.744 -10.774 -17.323 1.00 51.02 35 LYS A N 14
ATOM 7120 C CA . LYS A 1 35 ? -1.029 -11.675 -18.220 1.00 12.33 35 LYS A CA 14
ATOM 7121 C C . LYS A 1 35 ? -1.936 -12.150 -19.350 1.00 73.30 35 LYS A C 14
ATOM 7122 O O . LYS A 1 35 ? -1.508 -12.897 -20.230 1.00 42.04 35 LYS A O 14
ATOM 7141 N N . GLY A 1 1 ? 2.143 -1.634 -0.749 1.00 74.55 1 GLY A N 15
ATOM 7142 C CA . GLY A 1 1 ? 2.346 -0.249 -1.129 1.00 42.33 1 GLY A CA 15
ATOM 7143 C C . GLY A 1 1 ? 1.461 0.171 -2.286 1.00 44.42 1 GLY A C 15
ATOM 7144 O O . GLY A 1 1 ? 0.619 -0.601 -2.745 1.00 0.33 1 GLY A O 15
ATOM 7148 N N . TYR A 1 2 ? 1.651 1.398 -2.758 1.00 52.44 2 TYR A N 15
ATOM 7149 C CA . TYR A 1 2 ? 0.860 1.921 -3.866 1.00 43.43 2 TYR A CA 15
ATOM 7150 C C . TYR A 1 2 ? 1.394 1.416 -5.203 1.00 21.40 2 TYR A C 15
ATOM 7151 O O . TYR A 1 2 ? 2.442 1.859 -5.675 1.00 34.12 2 TYR A O 15
ATOM 7169 N N . CYS A 1 3 ? 0.665 0.484 -5.809 1.00 45.33 3 CYS A N 15
ATOM 7170 C CA . CYS A 1 3 ? 1.063 -0.084 -7.092 1.00 10.42 3 CYS A CA 15
ATOM 7171 C C . CYS A 1 3 ? -0.085 -0.016 -8.095 1.00 65.55 3 CYS A C 15
ATOM 7172 O O . CYS A 1 3 ? -1.251 0.076 -7.715 1.00 11.42 3 CYS A O 15
ATOM 7179 N N . ALA A 1 4 ? 0.256 -0.064 -9.379 1.00 60.42 4 ALA A N 15
ATOM 7180 C CA . ALA A 1 4 ? -0.745 -0.012 -10.438 1.00 2.45 4 ALA A CA 15
ATOM 7181 C C . ALA A 1 4 ? -1.575 -1.291 -10.473 1.00 5.51 4 ALA A C 15
ATOM 7182 O O . ALA A 1 4 ? -1.073 -2.356 -10.830 1.00 53.02 4 ALA A O 15
ATOM 7189 N N . GLU A 1 5 ? -2.845 -1.177 -10.099 1.00 53.23 5 GLU A N 15
ATOM 7190 C CA . GLU A 1 5 ? -3.743 -2.326 -10.087 1.00 51.34 5 GLU A CA 15
ATOM 7191 C C . GLU A 1 5 ? -4.056 -2.786 -11.508 1.00 74.21 5 GLU A C 15
ATOM 7192 O O . GLU A 1 5 ? -3.393 -2.384 -12.464 1.00 50.12 5 GLU A O 15
ATOM 7204 N N . LYS A 1 6 ? -5.072 -3.633 -11.639 1.00 22.02 6 LYS A N 15
ATOM 7205 C CA . LYS A 1 6 ? -5.475 -4.149 -12.941 1.00 75.23 6 LYS A CA 15
ATOM 7206 C C . LYS A 1 6 ? -5.917 -3.016 -13.862 1.00 73.44 6 LYS A C 15
ATOM 7207 O O . LYS A 1 6 ? -6.684 -2.141 -13.462 1.00 70.55 6 LYS A O 15
ATOM 7226 N N . GLY A 1 7 ? -5.429 -3.040 -15.099 1.00 21.31 7 GLY A N 15
ATOM 7227 C CA . GLY A 1 7 ? -5.786 -2.011 -16.057 1.00 42.34 7 GLY A CA 15
ATOM 7228 C C . GLY A 1 7 ? -5.548 -0.613 -15.522 1.00 43.33 7 GLY A C 15
ATOM 7229 O O . GLY A 1 7 ? -6.476 0.191 -15.433 1.00 50.32 7 GLY A O 15
ATOM 7233 N N . ILE A 1 8 ? -4.302 -0.322 -15.164 1.00 24.42 8 ILE A N 15
ATOM 7234 C CA . ILE A 1 8 ? -3.945 0.988 -14.634 1.00 72.11 8 ILE A CA 15
ATOM 7235 C C . ILE A 1 8 ? -2.714 1.549 -15.338 1.00 12.02 8 ILE A C 15
ATOM 7236 O O . ILE A 1 8 ? -1.851 0.799 -15.794 1.00 34.30 8 ILE A O 15
ATOM 7252 N N . ARG A 1 9 ? -2.639 2.873 -15.420 1.00 40.35 9 ARG A N 15
ATOM 7253 C CA . ARG A 1 9 ? -1.513 3.536 -16.068 1.00 31.31 9 ARG A CA 15
ATOM 7254 C C . ARG A 1 9 ? -0.193 3.110 -15.432 1.00 0.01 9 ARG A C 15
ATOM 7255 O O . ARG A 1 9 ? 0.037 3.336 -14.243 1.00 63.35 9 ARG A O 15
ATOM 7276 N N . CYS A 1 10 ? 0.671 2.493 -16.231 1.00 32.31 10 CYS A N 15
ATOM 7277 C CA . CYS A 1 10 ? 1.967 2.034 -15.747 1.00 45.14 10 CYS A CA 15
ATOM 7278 C C . CYS A 1 10 ? 3.098 2.852 -16.364 1.00 44.12 10 CYS A C 15
ATOM 7279 O O . CYS A 1 10 ? 4.207 2.352 -16.556 1.00 1.35 10 CYS A O 15
ATOM 7286 N N . ASP A 1 11 ? 2.810 4.112 -16.673 1.00 33.43 11 ASP A N 15
ATOM 7287 C CA . ASP A 1 11 ? 3.802 5.000 -17.267 1.00 11.15 11 ASP A CA 15
ATOM 7288 C C . ASP A 1 11 ? 5.093 4.992 -16.455 1.00 4.24 11 ASP A C 15
ATOM 7289 O O . ASP A 1 11 ? 6.153 4.621 -16.959 1.00 44.33 11 ASP A O 15
ATOM 7298 N N . ASP A 1 12 ? 4.997 5.405 -15.196 1.00 21.34 12 ASP A N 15
ATOM 7299 C CA . ASP A 1 12 ? 6.158 5.445 -14.313 1.00 54.34 12 ASP A CA 15
ATOM 7300 C C . ASP A 1 12 ? 6.056 4.374 -13.232 1.00 12.32 12 ASP A C 15
ATOM 7301 O O . ASP A 1 12 ? 7.064 3.806 -12.811 1.00 12.14 12 ASP A O 15
ATOM 7310 N N . ILE A 1 13 ? 4.833 4.105 -12.786 1.00 63.14 13 ILE A N 15
ATOM 7311 C CA . ILE A 1 13 ? 4.601 3.102 -11.754 1.00 55.42 13 ILE A CA 15
ATOM 7312 C C . ILE A 1 13 ? 4.450 1.712 -12.362 1.00 41.12 13 ILE A C 15
ATOM 7313 O O . ILE A 1 13 ? 4.004 1.565 -13.500 1.00 53.34 13 ILE A O 15
ATOM 7329 N N . HIS A 1 14 ? 4.824 0.693 -11.595 1.00 20.01 14 HIS A N 15
ATOM 7330 C CA . HIS A 1 14 ? 4.728 -0.687 -12.057 1.00 24.21 14 HIS A CA 15
ATOM 7331 C C . HIS A 1 14 ? 3.431 -1.331 -11.579 1.00 33.52 14 HIS A C 15
ATOM 7332 O O . HIS A 1 14 ? 2.784 -0.838 -10.655 1.00 12.43 14 HIS A O 15
ATOM 7346 N N . CYS A 1 15 ? 3.055 -2.436 -12.214 1.00 61.34 15 CYS A N 15
ATOM 7347 C CA . CYS A 1 15 ? 1.834 -3.148 -11.856 1.00 24.13 15 CYS A CA 15
ATOM 7348 C C . CYS A 1 15 ? 2.057 -4.024 -10.626 1.00 60.55 15 CYS A C 15
ATOM 7349 O O . CYS A 1 15 ? 3.140 -4.577 -10.432 1.00 4.53 15 CYS A O 15
ATOM 7356 N N . CYS A 1 16 ? 1.024 -4.148 -9.800 1.00 10.12 16 CYS A N 15
ATOM 7357 C CA . CYS A 1 16 ? 1.105 -4.956 -8.589 1.00 71.34 16 CYS A CA 15
ATOM 7358 C C . CYS A 1 16 ? 1.491 -6.395 -8.921 1.00 2.12 16 CYS A C 15
ATOM 7359 O O . CYS A 1 16 ? 1.367 -6.836 -10.064 1.00 10.00 16 CYS A O 15
ATOM 7366 N N . THR A 1 17 ? 1.961 -7.123 -7.912 1.00 74.24 17 THR A N 15
ATOM 7367 C CA . THR A 1 17 ? 2.366 -8.511 -8.096 1.00 30.02 17 THR A CA 15
ATOM 7368 C C . THR A 1 17 ? 1.226 -9.346 -8.669 1.00 3.42 17 THR A C 15
ATOM 7369 O O . THR A 1 17 ? 0.322 -9.759 -7.945 1.00 31.43 17 THR A O 15
ATOM 7380 N N . GLY A 1 18 ? 1.276 -9.590 -9.975 1.00 25.32 18 GLY A N 15
ATOM 7381 C CA . GLY A 1 18 ? 0.242 -10.376 -10.623 1.00 2.53 18 GLY A CA 15
ATOM 7382 C C . GLY A 1 18 ? -0.163 -9.804 -11.967 1.00 62.31 18 GLY A C 15
ATOM 7383 O O . GLY A 1 18 ? -0.744 -10.504 -12.798 1.00 21.02 18 GLY A O 15
ATOM 7387 N N . LEU A 1 19 ? 0.142 -8.530 -12.182 1.00 42.54 19 LEU A N 15
ATOM 7388 C CA . LEU A 1 19 ? -0.195 -7.863 -13.436 1.00 33.24 19 LEU A CA 15
ATOM 7389 C C . LEU A 1 19 ? 1.064 -7.427 -14.177 1.00 4.23 19 LEU A C 15
ATOM 7390 O O . LEU A 1 19 ? 2.132 -7.287 -13.580 1.00 63.50 19 LEU A O 15
ATOM 7406 N N . LYS A 1 20 ? 0.932 -7.210 -15.481 1.00 21.11 20 LYS A N 15
ATOM 7407 C CA . LYS A 1 20 ? 2.058 -6.786 -16.305 1.00 11.34 20 LYS A CA 15
ATOM 7408 C C . LYS A 1 20 ? 1.722 -5.510 -17.070 1.00 13.32 20 LYS A C 15
ATOM 7409 O O . LYS A 1 20 ? 0.588 -5.319 -17.512 1.00 24.11 20 LYS A O 15
ATOM 7428 N N . CYS A 1 21 ? 2.714 -4.639 -17.224 1.00 14.01 21 CYS A N 15
ATOM 7429 C CA . CYS A 1 21 ? 2.524 -3.381 -17.937 1.00 30.44 21 CYS A CA 15
ATOM 7430 C C . CYS A 1 21 ? 2.422 -3.619 -19.441 1.00 12.55 21 CYS A C 15
ATOM 7431 O O . CYS A 1 21 ? 3.432 -3.784 -20.125 1.00 1.14 21 CYS A O 15
ATOM 7438 N N . LYS A 1 22 ? 1.195 -3.634 -19.949 1.00 55.54 22 LYS A N 15
ATOM 7439 C CA . LYS A 1 22 ? 0.958 -3.849 -21.372 1.00 41.50 22 LYS A CA 15
ATOM 7440 C C . LYS A 1 22 ? 0.844 -2.519 -22.112 1.00 24.43 22 LYS A C 15
ATOM 7441 O O . LYS A 1 22 ? -0.190 -1.854 -22.058 1.00 11.45 22 LYS A O 15
ATOM 7460 N N . CYS A 1 23 ? 1.913 -2.139 -22.803 1.00 63.04 23 CYS A N 15
ATOM 7461 C CA . CYS A 1 23 ? 1.934 -0.890 -23.555 1.00 74.12 23 CYS A CA 15
ATOM 7462 C C . CYS A 1 23 ? 2.343 -1.134 -25.005 1.00 25.43 23 CYS A C 15
ATOM 7463 O O . CYS A 1 23 ? 3.176 -1.994 -25.288 1.00 60.44 23 CYS A O 15
ATOM 7470 N N . ASN A 1 24 ? 1.752 -0.371 -25.918 1.00 0.33 24 ASN A N 15
ATOM 7471 C CA . ASN A 1 24 ? 2.055 -0.504 -27.338 1.00 60.01 24 ASN A CA 15
ATOM 7472 C C . ASN A 1 24 ? 3.464 -0.005 -27.643 1.00 23.32 24 ASN A C 15
ATOM 7473 O O . ASN A 1 24 ? 4.140 0.546 -26.774 1.00 71.24 24 ASN A O 15
ATOM 7484 N N . ALA A 1 25 ? 3.901 -0.202 -28.883 1.00 33.55 25 ALA A N 15
ATOM 7485 C CA . ALA A 1 25 ? 5.228 0.229 -29.303 1.00 11.31 25 ALA A CA 15
ATOM 7486 C C . ALA A 1 25 ? 5.247 1.722 -29.613 1.00 11.33 25 ALA A C 15
ATOM 7487 O O . ALA A 1 25 ? 6.294 2.366 -29.550 1.00 24.33 25 ALA A O 15
ATOM 7494 N N . SER A 1 26 ? 4.082 2.267 -29.948 1.00 50.33 26 SER A N 15
ATOM 7495 C CA . SER A 1 26 ? 3.966 3.684 -30.273 1.00 1.24 26 SER A CA 15
ATOM 7496 C C . SER A 1 26 ? 4.159 4.544 -29.027 1.00 43.12 26 SER A C 15
ATOM 7497 O O . SER A 1 26 ? 4.566 5.702 -29.115 1.00 73.14 26 SER A O 15
ATOM 7505 N N . GLY A 1 27 ? 3.864 3.968 -27.866 1.00 24.42 27 GLY A N 15
ATOM 7506 C CA . GLY A 1 27 ? 4.011 4.694 -26.618 1.00 44.44 27 GLY A CA 15
ATOM 7507 C C . GLY A 1 27 ? 2.677 5.023 -25.978 1.00 23.40 27 GLY A C 15
ATOM 7508 O O . GLY A 1 27 ? 2.581 5.940 -25.163 1.00 2.24 27 GLY A O 15
ATOM 7512 N N . TYR A 1 28 ? 1.645 4.273 -26.348 1.00 50.22 28 TYR A N 15
ATOM 7513 C CA . TYR A 1 28 ? 0.309 4.492 -25.807 1.00 53.03 28 TYR A CA 15
ATOM 7514 C C . TYR A 1 28 ? -0.308 3.180 -25.332 1.00 52.10 28 TYR A C 15
ATOM 7515 O O . TYR A 1 28 ? 0.338 2.134 -25.353 1.00 65.21 28 TYR A O 15
ATOM 7533 N N . ASN A 1 29 ? -1.565 3.246 -24.904 1.00 62.51 29 ASN A N 15
ATOM 7534 C CA . ASN A 1 29 ? -2.271 2.064 -24.423 1.00 60.42 29 ASN A CA 15
ATOM 7535 C C . ASN A 1 29 ? -1.455 1.339 -23.357 1.00 33.12 29 ASN A C 15
ATOM 7536 O O . ASN A 1 29 ? -1.531 0.117 -23.225 1.00 73.11 29 ASN A O 15
ATOM 7547 N N . CYS A 1 30 ? -0.676 2.101 -22.597 1.00 24.31 30 CYS A N 15
ATOM 7548 C CA . CYS A 1 30 ? 0.155 1.533 -21.541 1.00 75.05 30 CYS A CA 15
ATOM 7549 C C . CYS A 1 30 ? -0.668 1.276 -20.282 1.00 24.41 30 CYS A C 15
ATOM 7550 O O . CYS A 1 30 ? -0.729 2.116 -19.385 1.00 2.33 30 CYS A O 15
ATOM 7557 N N . VAL A 1 31 ? -1.298 0.107 -20.222 1.00 54.02 31 VAL A N 15
ATOM 7558 C CA . VAL A 1 31 ? -2.116 -0.263 -19.073 1.00 2.42 31 VAL A CA 15
ATOM 7559 C C . VAL A 1 31 ? -1.754 -1.654 -18.566 1.00 75.54 31 VAL A C 15
ATOM 7560 O O . VAL A 1 31 ? -1.310 -2.510 -19.332 1.00 42.14 31 VAL A O 15
ATOM 7573 N N . CYS A 1 32 ? -1.949 -1.875 -17.271 1.00 23.44 32 CYS A N 15
ATOM 7574 C CA . CYS A 1 32 ? -1.644 -3.164 -16.660 1.00 1.42 32 CYS A CA 15
ATOM 7575 C C . CYS A 1 32 ? -2.656 -4.222 -17.088 1.00 54.11 32 CYS A C 15
ATOM 7576 O O . CYS A 1 32 ? -3.809 -3.908 -17.387 1.00 22.23 32 CYS A O 15
ATOM 7583 N N . ARG A 1 33 ? -2.218 -5.476 -17.115 1.00 64.01 33 ARG A N 15
ATOM 7584 C CA . ARG A 1 33 ? -3.085 -6.581 -17.507 1.00 44.54 33 ARG A CA 15
ATOM 7585 C C . ARG A 1 33 ? -2.676 -7.870 -16.801 1.00 12.24 33 ARG A C 15
ATOM 7586 O O . ARG A 1 33 ? -1.520 -8.038 -16.412 1.00 32.31 33 ARG A O 15
ATOM 7607 N N . LYS A 1 34 ? -3.633 -8.777 -16.637 1.00 21.21 34 LYS A N 15
ATOM 7608 C CA . LYS A 1 34 ? -3.374 -10.052 -15.978 1.00 13.11 34 LYS A CA 15
ATOM 7609 C C . LYS A 1 34 ? -2.719 -11.038 -16.939 1.00 60.32 34 LYS A C 15
ATOM 7610 O O . LYS A 1 34 ? -3.227 -12.138 -17.159 1.00 55.24 34 LYS A O 15
ATOM 7629 N N . LYS A 1 35 ? -1.587 -10.639 -17.509 1.00 22.14 35 LYS A N 15
ATOM 7630 C CA . LYS A 1 35 ? -0.859 -11.488 -18.444 1.00 74.34 35 LYS A CA 15
ATOM 7631 C C . LYS A 1 35 ? -1.774 -11.969 -19.567 1.00 3.41 35 LYS A C 15
ATOM 7632 O O . LYS A 1 35 ? -2.732 -11.288 -19.934 1.00 71.40 35 LYS A O 15
ATOM 7651 N N . GLY A 1 1 ? 1.634 0.291 0.594 1.00 74.33 1 GLY A N 16
ATOM 7652 C CA . GLY A 1 1 ? 2.072 -0.289 -0.663 1.00 0.44 1 GLY A CA 16
ATOM 7653 C C . GLY A 1 1 ? 1.212 0.145 -1.833 1.00 13.33 1 GLY A C 16
ATOM 7654 O O . GLY A 1 1 ? 0.407 -0.634 -2.343 1.00 72.22 1 GLY A O 16
ATOM 7658 N N . TYR A 1 2 ? 1.380 1.392 -2.258 1.00 13.52 2 TYR A N 16
ATOM 7659 C CA . TYR A 1 2 ? 0.609 1.930 -3.373 1.00 11.34 2 TYR A CA 16
ATOM 7660 C C . TYR A 1 2 ? 1.198 1.485 -4.707 1.00 62.15 2 TYR A C 16
ATOM 7661 O O . TYR A 1 2 ? 2.238 1.985 -5.139 1.00 32.44 2 TYR A O 16
ATOM 7679 N N . CYS A 1 3 ? 0.526 0.541 -5.358 1.00 54.52 3 CYS A N 16
ATOM 7680 C CA . CYS A 1 3 ? 0.980 0.027 -6.644 1.00 70.13 3 CYS A CA 16
ATOM 7681 C C . CYS A 1 3 ? -0.143 0.074 -7.676 1.00 50.04 3 CYS A C 16
ATOM 7682 O O . CYS A 1 3 ? -1.321 0.136 -7.325 1.00 43.50 3 CYS A O 16
ATOM 7689 N N . ALA A 1 4 ? 0.231 0.043 -8.951 1.00 40.34 4 ALA A N 16
ATOM 7690 C CA . ALA A 1 4 ? -0.744 0.080 -10.034 1.00 43.15 4 ALA A CA 16
ATOM 7691 C C . ALA A 1 4 ? -1.543 -1.217 -10.098 1.00 62.12 4 ALA A C 16
ATOM 7692 O O . ALA A 1 4 ? -1.010 -2.267 -10.455 1.00 32.41 4 ALA A O 16
ATOM 7699 N N . GLU A 1 5 ? -2.823 -1.136 -9.749 1.00 51.13 5 GLU A N 16
ATOM 7700 C CA . GLU A 1 5 ? -3.694 -2.305 -9.766 1.00 32.21 5 GLU A CA 16
ATOM 7701 C C . GLU A 1 5 ? -3.972 -2.757 -11.197 1.00 2.41 5 GLU A C 16
ATOM 7702 O O . GLU A 1 5 ? -3.297 -2.334 -12.136 1.00 2.22 5 GLU A O 16
ATOM 7714 N N . LYS A 1 6 ? -4.970 -3.619 -11.356 1.00 20.12 6 LYS A N 16
ATOM 7715 C CA . LYS A 1 6 ? -5.339 -4.129 -12.671 1.00 12.11 6 LYS A CA 16
ATOM 7716 C C . LYS A 1 6 ? -5.783 -2.995 -13.589 1.00 52.32 6 LYS A C 16
ATOM 7717 O O . LYS A 1 6 ? -6.573 -2.137 -13.195 1.00 65.24 6 LYS A O 16
ATOM 7736 N N . GLY A 1 7 ? -5.271 -2.998 -14.816 1.00 53.34 7 GLY A N 16
ATOM 7737 C CA . GLY A 1 7 ? -5.628 -1.965 -15.771 1.00 51.14 7 GLY A CA 16
ATOM 7738 C C . GLY A 1 7 ? -5.417 -0.568 -15.221 1.00 62.42 7 GLY A C 16
ATOM 7739 O O . GLY A 1 7 ? -6.355 0.226 -15.151 1.00 4.43 7 GLY A O 16
ATOM 7743 N N . ILE A 1 8 ? -4.183 -0.269 -14.829 1.00 31.21 8 ILE A N 16
ATOM 7744 C CA . ILE A 1 8 ? -3.853 1.041 -14.282 1.00 24.34 8 ILE A CA 16
ATOM 7745 C C . ILE A 1 8 ? -2.611 1.619 -14.952 1.00 1.14 8 ILE A C 16
ATOM 7746 O O . ILE A 1 8 ? -1.730 0.881 -15.393 1.00 73.40 8 ILE A O 16
ATOM 7762 N N . ARG A 1 9 ? -2.547 2.945 -15.022 1.00 64.34 9 ARG A N 16
ATOM 7763 C CA . ARG A 1 9 ? -1.412 3.623 -15.638 1.00 33.21 9 ARG A CA 16
ATOM 7764 C C . ARG A 1 9 ? -0.096 3.123 -15.050 1.00 62.34 9 ARG A C 16
ATOM 7765 O O . ARG A 1 9 ? 0.184 3.322 -13.868 1.00 3.11 9 ARG A O 16
ATOM 7786 N N . CYS A 1 10 ? 0.709 2.472 -15.884 1.00 33.31 10 CYS A N 16
ATOM 7787 C CA . CYS A 1 10 ? 1.995 1.942 -15.448 1.00 61.23 10 CYS A CA 16
ATOM 7788 C C . CYS A 1 10 ? 3.145 2.680 -16.126 1.00 44.35 10 CYS A C 16
ATOM 7789 O O . CYS A 1 10 ? 4.267 2.177 -16.192 1.00 1.01 10 CYS A O 16
ATOM 7796 N N . ASP A 1 11 ? 2.859 3.876 -16.629 1.00 74.02 11 ASP A N 16
ATOM 7797 C CA . ASP A 1 11 ? 3.869 4.685 -17.301 1.00 54.13 11 ASP A CA 16
ATOM 7798 C C . ASP A 1 11 ? 4.996 5.054 -16.342 1.00 61.11 11 ASP A C 16
ATOM 7799 O O . ASP A 1 11 ? 6.172 5.001 -16.702 1.00 4.34 11 ASP A O 16
ATOM 7808 N N . ASP A 1 12 ? 4.629 5.428 -15.121 1.00 73.25 12 ASP A N 16
ATOM 7809 C CA . ASP A 1 12 ? 5.609 5.806 -14.110 1.00 70.31 12 ASP A CA 16
ATOM 7810 C C . ASP A 1 12 ? 5.676 4.761 -13.001 1.00 33.42 12 ASP A C 16
ATOM 7811 O O . ASP A 1 12 ? 6.756 4.292 -12.641 1.00 32.24 12 ASP A O 16
ATOM 7820 N N . ILE A 1 13 ? 4.515 4.401 -12.463 1.00 0.31 13 ILE A N 16
ATOM 7821 C CA . ILE A 1 13 ? 4.442 3.412 -11.395 1.00 2.11 13 ILE A CA 16
ATOM 7822 C C . ILE A 1 13 ? 4.368 1.998 -11.960 1.00 24.41 13 ILE A C 16
ATOM 7823 O O . ILE A 1 13 ? 3.936 1.792 -13.094 1.00 54.33 13 ILE A O 16
ATOM 7839 N N . HIS A 1 14 ? 4.792 1.024 -11.160 1.00 63.03 14 HIS A N 16
ATOM 7840 C CA . HIS A 1 14 ? 4.772 -0.373 -11.580 1.00 1.15 14 HIS A CA 16
ATOM 7841 C C . HIS A 1 14 ? 3.480 -1.054 -11.139 1.00 54.31 14 HIS A C 16
ATOM 7842 O O . HIS A 1 14 ? 2.816 -0.604 -10.205 1.00 13.52 14 HIS A O 16
ATOM 7856 N N . CYS A 1 15 ? 3.128 -2.140 -11.818 1.00 73.22 15 CYS A N 16
ATOM 7857 C CA . CYS A 1 15 ? 1.915 -2.883 -11.499 1.00 15.14 15 CYS A CA 16
ATOM 7858 C C . CYS A 1 15 ? 2.137 -3.797 -10.297 1.00 71.02 15 CYS A C 16
ATOM 7859 O O . CYS A 1 15 ? 3.236 -4.313 -10.091 1.00 33.33 15 CYS A O 16
ATOM 7866 N N . CYS A 1 16 ? 1.086 -3.993 -9.507 1.00 44.05 16 CYS A N 16
ATOM 7867 C CA . CYS A 1 16 ? 1.165 -4.844 -8.326 1.00 60.15 16 CYS A CA 16
ATOM 7868 C C . CYS A 1 16 ? 1.548 -6.271 -8.709 1.00 11.13 16 CYS A C 16
ATOM 7869 O O . CYS A 1 16 ? 1.286 -6.718 -9.826 1.00 23.41 16 CYS A O 16
ATOM 7876 N N . THR A 1 17 ? 2.170 -6.982 -7.773 1.00 15.10 17 THR A N 16
ATOM 7877 C CA . THR A 1 17 ? 2.589 -8.357 -8.011 1.00 25.11 17 THR A CA 16
ATOM 7878 C C . THR A 1 17 ? 1.437 -9.199 -8.546 1.00 60.14 17 THR A C 16
ATOM 7879 O O . THR A 1 17 ? 0.518 -9.551 -7.809 1.00 32.54 17 THR A O 16
ATOM 7890 N N . GLY A 1 18 ? 1.493 -9.519 -9.836 1.00 21.43 18 GLY A N 16
ATOM 7891 C CA . GLY A 1 18 ? 0.448 -10.319 -10.448 1.00 13.44 18 GLY A CA 16
ATOM 7892 C C . GLY A 1 18 ? 0.007 -9.768 -11.789 1.00 40.42 18 GLY A C 16
ATOM 7893 O O . GLY A 1 18 ? -0.531 -10.498 -12.623 1.00 21.15 18 GLY A O 16
ATOM 7897 N N . LEU A 1 19 ? 0.233 -8.476 -11.999 1.00 40.53 19 LEU A N 16
ATOM 7898 C CA . LEU A 1 19 ? -0.146 -7.826 -13.249 1.00 51.13 19 LEU A CA 16
ATOM 7899 C C . LEU A 1 19 ? 1.088 -7.405 -14.041 1.00 23.25 19 LEU A C 16
ATOM 7900 O O . LEU A 1 19 ? 2.174 -7.246 -13.481 1.00 75.42 19 LEU A O 16
ATOM 7916 N N . LYS A 1 20 ? 0.915 -7.224 -15.345 1.00 52.03 20 LYS A N 16
ATOM 7917 C CA . LYS A 1 20 ? 2.013 -6.818 -16.215 1.00 12.05 20 LYS A CA 16
ATOM 7918 C C . LYS A 1 20 ? 1.654 -5.554 -16.989 1.00 45.14 20 LYS A C 16
ATOM 7919 O O . LYS A 1 20 ? 0.503 -5.358 -17.380 1.00 62.31 20 LYS A O 16
ATOM 7938 N N . CYS A 1 21 ? 2.648 -4.699 -17.210 1.00 34.11 21 CYS A N 16
ATOM 7939 C CA . CYS A 1 21 ? 2.438 -3.454 -17.939 1.00 60.21 21 CYS A CA 16
ATOM 7940 C C . CYS A 1 21 ? 2.343 -3.712 -19.440 1.00 74.40 21 CYS A C 16
ATOM 7941 O O . CYS A 1 21 ? 3.357 -3.864 -20.121 1.00 71.13 21 CYS A O 16
ATOM 7948 N N . LYS A 1 22 ? 1.116 -3.761 -19.950 1.00 4.15 22 LYS A N 16
ATOM 7949 C CA . LYS A 1 22 ? 0.886 -3.999 -21.369 1.00 42.15 22 LYS A CA 16
ATOM 7950 C C . LYS A 1 22 ? 0.848 -2.684 -22.142 1.00 74.43 22 LYS A C 16
ATOM 7951 O O . LYS A 1 22 ? -0.112 -1.920 -22.039 1.00 1.41 22 LYS A O 16
ATOM 7970 N N . CYS A 1 23 ? 1.896 -2.428 -22.918 1.00 32.32 23 CYS A N 16
ATOM 7971 C CA . CYS A 1 23 ? 1.982 -1.207 -23.709 1.00 72.13 23 CYS A CA 16
ATOM 7972 C C . CYS A 1 23 ? 2.382 -1.519 -25.148 1.00 43.35 23 CYS A C 16
ATOM 7973 O O . CYS A 1 23 ? 3.125 -2.465 -25.406 1.00 0.03 23 CYS A O 16
ATOM 7980 N N . ASN A 1 24 ? 1.884 -0.715 -26.083 1.00 3.04 24 ASN A N 16
ATOM 7981 C CA . ASN A 1 24 ? 2.190 -0.905 -27.496 1.00 54.30 24 ASN A CA 16
ATOM 7982 C C . ASN A 1 24 ? 3.614 -0.458 -27.810 1.00 2.34 24 ASN A C 16
ATOM 7983 O O . ASN A 1 24 ? 4.362 -0.060 -26.916 1.00 73.54 24 ASN A O 16
ATOM 7994 N N . ALA A 1 25 ? 3.983 -0.525 -29.085 1.00 34.22 25 ALA A N 16
ATOM 7995 C CA . ALA A 1 25 ? 5.316 -0.125 -29.517 1.00 31.21 25 ALA A CA 16
ATOM 7996 C C . ALA A 1 25 ? 5.416 1.390 -29.656 1.00 43.02 25 ALA A C 16
ATOM 7997 O O . ALA A 1 25 ? 6.480 1.973 -29.448 1.00 64.11 25 ALA A O 16
ATOM 8004 N N . SER A 1 26 ? 4.302 2.022 -30.010 1.00 40.33 26 SER A N 16
ATOM 8005 C CA . SER A 1 26 ? 4.266 3.470 -30.182 1.00 21.11 26 SER A CA 16
ATOM 8006 C C . SER A 1 26 ? 4.404 4.180 -28.838 1.00 73.25 26 SER A C 16
ATOM 8007 O O . SER A 1 26 ? 4.833 5.331 -28.773 1.00 31.10 26 SER A O 16
ATOM 8015 N N . GLY A 1 27 ? 4.036 3.483 -27.767 1.00 55.15 27 GLY A N 16
ATOM 8016 C CA . GLY A 1 27 ? 4.125 4.062 -26.440 1.00 33.45 27 GLY A CA 16
ATOM 8017 C C . GLY A 1 27 ? 2.772 4.474 -25.895 1.00 14.31 27 GLY A C 16
ATOM 8018 O O . GLY A 1 27 ? 2.668 5.440 -25.138 1.00 55.14 27 GLY A O 16
ATOM 8022 N N . TYR A 1 28 ? 1.732 3.743 -26.281 1.00 23.20 28 TYR A N 16
ATOM 8023 C CA . TYR A 1 28 ? 0.378 4.041 -25.830 1.00 22.34 28 TYR A CA 16
ATOM 8024 C C . TYR A 1 28 ? -0.303 2.788 -25.287 1.00 0.35 28 TYR A C 16
ATOM 8025 O O . TYR A 1 28 ? 0.284 1.708 -25.268 1.00 24.43 28 TYR A O 16
ATOM 8043 N N . ASN A 1 29 ? -1.547 2.943 -24.846 1.00 12.42 29 ASN A N 16
ATOM 8044 C CA . ASN A 1 29 ? -2.310 1.826 -24.302 1.00 33.21 29 ASN A CA 16
ATOM 8045 C C . ASN A 1 29 ? -1.510 1.091 -23.230 1.00 54.32 29 ASN A C 16
ATOM 8046 O O . ASN A 1 29 ? -1.687 -0.109 -23.021 1.00 73.35 29 ASN A O 16
ATOM 8057 N N . CYS A 1 30 ? -0.630 1.821 -22.553 1.00 31.31 30 CYS A N 16
ATOM 8058 C CA . CYS A 1 30 ? 0.198 1.240 -21.502 1.00 54.34 30 CYS A CA 16
ATOM 8059 C C . CYS A 1 30 ? -0.604 1.059 -20.216 1.00 63.05 30 CYS A C 16
ATOM 8060 O O . CYS A 1 30 ? -0.631 1.942 -19.359 1.00 64.01 30 CYS A O 16
ATOM 8067 N N . VAL A 1 31 ? -1.255 -0.093 -20.089 1.00 55.43 31 VAL A N 16
ATOM 8068 C CA . VAL A 1 31 ? -2.056 -0.391 -18.908 1.00 73.31 31 VAL A CA 16
ATOM 8069 C C . VAL A 1 31 ? -1.720 -1.770 -18.350 1.00 52.24 31 VAL A C 16
ATOM 8070 O O . VAL A 1 31 ? -1.232 -2.641 -19.071 1.00 34.21 31 VAL A O 16
ATOM 8083 N N . CYS A 1 32 ? -1.985 -1.961 -17.062 1.00 65.44 32 CYS A N 16
ATOM 8084 C CA . CYS A 1 32 ? -1.711 -3.234 -16.406 1.00 64.01 32 CYS A CA 16
ATOM 8085 C C . CYS A 1 32 ? -2.709 -4.300 -16.848 1.00 12.00 32 CYS A C 16
ATOM 8086 O O . CYS A 1 32 ? -3.859 -3.995 -17.164 1.00 14.14 32 CYS A O 16
ATOM 8093 N N . ARG A 1 33 ? -2.261 -5.551 -16.867 1.00 41.15 33 ARG A N 16
ATOM 8094 C CA . ARG A 1 33 ? -3.114 -6.662 -17.271 1.00 71.03 33 ARG A CA 16
ATOM 8095 C C . ARG A 1 33 ? -2.706 -7.948 -16.558 1.00 15.32 33 ARG A C 16
ATOM 8096 O O . ARG A 1 33 ? -1.550 -8.115 -16.169 1.00 73.53 33 ARG A O 16
ATOM 8117 N N . LYS A 1 34 ? -3.664 -8.853 -16.388 1.00 70.10 34 LYS A N 16
ATOM 8118 C CA . LYS A 1 34 ? -3.406 -10.124 -15.722 1.00 73.42 34 LYS A CA 16
ATOM 8119 C C . LYS A 1 34 ? -2.749 -11.115 -16.677 1.00 61.54 34 LYS A C 16
ATOM 8120 O O . LYS A 1 34 ? -3.258 -12.215 -16.895 1.00 72.02 34 LYS A O 16
ATOM 8139 N N . LYS A 1 35 ? -1.614 -10.720 -17.244 1.00 71.02 35 LYS A N 16
ATOM 8140 C CA . LYS A 1 35 ? -0.885 -11.574 -18.174 1.00 43.12 35 LYS A CA 16
ATOM 8141 C C . LYS A 1 35 ? 0.315 -12.222 -17.491 1.00 44.20 35 LYS A C 16
ATOM 8142 O O . LYS A 1 35 ? 1.046 -11.568 -16.746 1.00 40.45 35 LYS A O 16
ATOM 8161 N N . GLY A 1 1 ? 2.573 -1.868 -1.403 1.00 71.32 1 GLY A N 17
ATOM 8162 C CA . GLY A 1 1 ? 2.443 -0.424 -1.337 1.00 73.44 1 GLY A CA 17
ATOM 8163 C C . GLY A 1 1 ? 1.561 0.129 -2.439 1.00 52.00 1 GLY A C 17
ATOM 8164 O O . GLY A 1 1 ? 0.665 -0.558 -2.931 1.00 10.24 1 GLY A O 17
ATOM 8168 N N . TYR A 1 2 ? 1.813 1.374 -2.827 1.00 12.22 2 TYR A N 17
ATOM 8169 C CA . TYR A 1 2 ? 1.032 2.021 -3.875 1.00 0.35 2 TYR A CA 17
ATOM 8170 C C . TYR A 1 2 ? 1.506 1.582 -5.257 1.00 12.32 2 TYR A C 17
ATOM 8171 O O . TYR A 1 2 ? 2.531 2.050 -5.752 1.00 43.24 2 TYR A O 17
ATOM 8189 N N . CYS A 1 3 ? 0.751 0.680 -5.875 1.00 13.32 3 CYS A N 17
ATOM 8190 C CA . CYS A 1 3 ? 1.091 0.177 -7.200 1.00 34.50 3 CYS A CA 17
ATOM 8191 C C . CYS A 1 3 ? -0.104 0.280 -8.144 1.00 62.11 3 CYS A C 17
ATOM 8192 O O . CYS A 1 3 ? -1.235 0.492 -7.709 1.00 72.02 3 CYS A O 17
ATOM 8199 N N . ALA A 1 4 ? 0.157 0.128 -9.438 1.00 43.13 4 ALA A N 17
ATOM 8200 C CA . ALA A 1 4 ? -0.895 0.202 -10.444 1.00 34.12 4 ALA A CA 17
ATOM 8201 C C . ALA A 1 4 ? -1.825 -1.004 -10.355 1.00 65.13 4 ALA A C 17
ATOM 8202 O O . ALA A 1 4 ? -1.401 -2.141 -10.562 1.00 13.13 4 ALA A O 17
ATOM 8209 N N . GLU A 1 5 ? -3.092 -0.748 -10.047 1.00 1.45 5 GLU A N 17
ATOM 8210 C CA . GLU A 1 5 ? -4.080 -1.814 -9.929 1.00 43.14 5 GLU A CA 17
ATOM 8211 C C . GLU A 1 5 ? -4.396 -2.415 -11.296 1.00 24.31 5 GLU A C 17
ATOM 8212 O O . GLU A 1 5 ? -3.702 -2.152 -12.278 1.00 60.15 5 GLU A O 17
ATOM 8224 N N . LYS A 1 6 ? -5.447 -3.225 -11.350 1.00 74.32 6 LYS A N 17
ATOM 8225 C CA . LYS A 1 6 ? -5.858 -3.865 -12.595 1.00 3.14 6 LYS A CA 17
ATOM 8226 C C . LYS A 1 6 ? -6.183 -2.823 -13.660 1.00 70.23 6 LYS A C 17
ATOM 8227 O O . LYS A 1 6 ? -7.218 -2.160 -13.599 1.00 24.42 6 LYS A O 17
ATOM 8246 N N . GLY A 1 7 ? -5.293 -2.685 -14.638 1.00 63.22 7 GLY A N 17
ATOM 8247 C CA . GLY A 1 7 ? -5.505 -1.723 -15.704 1.00 65.40 7 GLY A CA 17
ATOM 8248 C C . GLY A 1 7 ? -5.353 -0.291 -15.231 1.00 74.21 7 GLY A C 17
ATOM 8249 O O . GLY A 1 7 ? -6.307 0.486 -15.270 1.00 55.34 7 GLY A O 17
ATOM 8253 N N . ILE A 1 8 ? -4.153 0.058 -14.781 1.00 42.15 8 ILE A N 17
ATOM 8254 C CA . ILE A 1 8 ? -3.881 1.406 -14.298 1.00 51.25 8 ILE A CA 17
ATOM 8255 C C . ILE A 1 8 ? -2.605 1.965 -14.918 1.00 5.14 8 ILE A C 17
ATOM 8256 O O . ILE A 1 8 ? -1.685 1.217 -15.251 1.00 11.33 8 ILE A O 17
ATOM 8272 N N . ARG A 1 9 ? -2.555 3.285 -15.067 1.00 64.34 9 ARG A N 17
ATOM 8273 C CA . ARG A 1 9 ? -1.390 3.944 -15.646 1.00 13.51 9 ARG A CA 17
ATOM 8274 C C . ARG A 1 9 ? -0.105 3.465 -14.977 1.00 34.00 9 ARG A C 17
ATOM 8275 O O . ARG A 1 9 ? 0.149 3.765 -13.810 1.00 31.40 9 ARG A O 17
ATOM 8296 N N . CYS A 1 10 ? 0.701 2.718 -15.724 1.00 2.33 10 CYS A N 17
ATOM 8297 C CA . CYS A 1 10 ? 1.959 2.196 -15.204 1.00 61.11 10 CYS A CA 17
ATOM 8298 C C . CYS A 1 10 ? 3.149 2.838 -15.913 1.00 34.34 10 CYS A C 17
ATOM 8299 O O . CYS A 1 10 ? 4.266 2.324 -15.861 1.00 61.55 10 CYS A O 17
ATOM 8306 N N . ASP A 1 11 ? 2.900 3.963 -16.572 1.00 51.45 11 ASP A N 17
ATOM 8307 C CA . ASP A 1 11 ? 3.950 4.677 -17.290 1.00 72.13 11 ASP A CA 17
ATOM 8308 C C . ASP A 1 11 ? 5.157 4.917 -16.390 1.00 25.43 11 ASP A C 17
ATOM 8309 O O . ASP A 1 11 ? 6.300 4.700 -16.795 1.00 55.24 11 ASP A O 17
ATOM 8318 N N . ASP A 1 12 ? 4.897 5.365 -15.167 1.00 2.32 12 ASP A N 17
ATOM 8319 C CA . ASP A 1 12 ? 5.963 5.635 -14.208 1.00 73.33 12 ASP A CA 17
ATOM 8320 C C . ASP A 1 12 ? 5.942 4.616 -13.073 1.00 1.45 12 ASP A C 17
ATOM 8321 O O . ASP A 1 12 ? 6.987 4.260 -12.527 1.00 32.13 12 ASP A O 17
ATOM 8330 N N . ILE A 1 13 ? 4.747 4.153 -12.721 1.00 42.45 13 ILE A N 17
ATOM 8331 C CA . ILE A 1 13 ? 4.591 3.177 -11.651 1.00 24.41 13 ILE A CA 17
ATOM 8332 C C . ILE A 1 13 ? 4.499 1.760 -12.208 1.00 50.23 13 ILE A C 17
ATOM 8333 O O . ILE A 1 13 ? 4.099 1.558 -13.355 1.00 75.41 13 ILE A O 17
ATOM 8349 N N . HIS A 1 14 ? 4.870 0.782 -11.388 1.00 44.04 14 HIS A N 17
ATOM 8350 C CA . HIS A 1 14 ? 4.827 -0.617 -11.799 1.00 22.14 14 HIS A CA 17
ATOM 8351 C C . HIS A 1 14 ? 3.473 -1.238 -11.470 1.00 11.02 14 HIS A C 17
ATOM 8352 O O . HIS A 1 14 ? 2.730 -0.725 -10.632 1.00 70.31 14 HIS A O 17
ATOM 8366 N N . CYS A 1 15 ? 3.157 -2.344 -12.135 1.00 64.10 15 CYS A N 17
ATOM 8367 C CA . CYS A 1 15 ? 1.892 -3.035 -11.915 1.00 45.22 15 CYS A CA 17
ATOM 8368 C C . CYS A 1 15 ? 1.957 -3.902 -10.661 1.00 52.30 15 CYS A C 17
ATOM 8369 O O . CYS A 1 15 ? 3.006 -4.452 -10.326 1.00 63.24 15 CYS A O 17
ATOM 8376 N N . CYS A 1 16 ? 0.827 -4.019 -9.971 1.00 4.31 16 CYS A N 17
ATOM 8377 C CA . CYS A 1 16 ? 0.754 -4.818 -8.754 1.00 14.33 16 CYS A CA 17
ATOM 8378 C C . CYS A 1 16 ? 0.985 -6.295 -9.058 1.00 31.00 16 CYS A C 17
ATOM 8379 O O . CYS A 1 16 ? 0.801 -6.744 -10.190 1.00 31.22 16 CYS A O 17
ATOM 8386 N N . THR A 1 17 ? 1.389 -7.047 -8.039 1.00 65.21 17 THR A N 17
ATOM 8387 C CA . THR A 1 17 ? 1.647 -8.473 -8.197 1.00 32.04 17 THR A CA 17
ATOM 8388 C C . THR A 1 17 ? 0.463 -9.177 -8.850 1.00 13.43 17 THR A C 17
ATOM 8389 O O . THR A 1 17 ? -0.571 -9.390 -8.218 1.00 0.34 17 THR A O 17
ATOM 8400 N N . GLY A 1 18 ? 0.621 -9.536 -10.120 1.00 31.40 18 GLY A N 17
ATOM 8401 C CA . GLY A 1 18 ? -0.444 -10.213 -10.837 1.00 64.24 18 GLY A CA 17
ATOM 8402 C C . GLY A 1 18 ? -0.778 -9.537 -12.152 1.00 14.52 18 GLY A C 17
ATOM 8403 O O . GLY A 1 18 ? -1.555 -10.063 -12.950 1.00 14.14 18 GLY A O 17
ATOM 8407 N N . LEU A 1 19 ? -0.193 -8.366 -12.379 1.00 1.15 19 LEU A N 17
ATOM 8408 C CA . LEU A 1 19 ? -0.434 -7.614 -13.605 1.00 74.55 19 LEU A CA 17
ATOM 8409 C C . LEU A 1 19 ? 0.878 -7.140 -14.221 1.00 2.35 19 LEU A C 17
ATOM 8410 O O . LEU A 1 19 ? 1.879 -6.974 -13.523 1.00 43.22 19 LEU A O 17
ATOM 8426 N N . LYS A 1 20 ? 0.866 -6.920 -15.531 1.00 23.41 20 LYS A N 17
ATOM 8427 C CA . LYS A 1 20 ? 2.054 -6.461 -16.241 1.00 50.11 20 LYS A CA 17
ATOM 8428 C C . LYS A 1 20 ? 1.752 -5.204 -17.051 1.00 14.14 20 LYS A C 17
ATOM 8429 O O . LYS A 1 20 ? 0.637 -5.022 -17.541 1.00 71.32 20 LYS A O 17
ATOM 8448 N N . CYS A 1 21 ? 2.751 -4.339 -17.188 1.00 23.32 21 CYS A N 17
ATOM 8449 C CA . CYS A 1 21 ? 2.593 -3.100 -17.939 1.00 2.33 21 CYS A CA 17
ATOM 8450 C C . CYS A 1 21 ? 2.516 -3.378 -19.437 1.00 44.52 21 CYS A C 17
ATOM 8451 O O . CYS A 1 21 ? 3.538 -3.443 -20.121 1.00 51.34 21 CYS A O 17
ATOM 8458 N N . LYS A 1 22 ? 1.298 -3.540 -19.941 1.00 72.22 22 LYS A N 17
ATOM 8459 C CA . LYS A 1 22 ? 1.085 -3.809 -21.358 1.00 61.44 22 LYS A CA 17
ATOM 8460 C C . LYS A 1 22 ? 0.926 -2.510 -22.141 1.00 40.01 22 LYS A C 17
ATOM 8461 O O . LYS A 1 22 ? -0.134 -1.883 -22.115 1.00 63.31 22 LYS A O 17
ATOM 8480 N N . CYS A 1 23 ? 1.985 -2.111 -22.838 1.00 12.10 23 CYS A N 17
ATOM 8481 C CA . CYS A 1 23 ? 1.963 -0.887 -23.629 1.00 52.25 23 CYS A CA 17
ATOM 8482 C C . CYS A 1 23 ? 2.432 -1.153 -25.057 1.00 25.43 23 CYS A C 17
ATOM 8483 O O . CYS A 1 23 ? 3.297 -1.997 -25.289 1.00 61.10 23 CYS A O 17
ATOM 8490 N N . ASN A 1 24 ? 1.856 -0.427 -26.009 1.00 33.31 24 ASN A N 17
ATOM 8491 C CA . ASN A 1 24 ? 2.215 -0.585 -27.414 1.00 33.24 24 ASN A CA 17
ATOM 8492 C C . ASN A 1 24 ? 3.574 0.046 -27.702 1.00 75.30 24 ASN A C 17
ATOM 8493 O O . ASN A 1 24 ? 4.177 0.671 -26.830 1.00 74.23 24 ASN A O 17
ATOM 8504 N N . ALA A 1 25 ? 4.049 -0.123 -28.932 1.00 11.44 25 ALA A N 17
ATOM 8505 C CA . ALA A 1 25 ? 5.335 0.432 -29.336 1.00 54.22 25 ALA A CA 17
ATOM 8506 C C . ALA A 1 25 ? 5.215 1.918 -29.658 1.00 74.12 25 ALA A C 17
ATOM 8507 O O . ALA A 1 25 ? 6.200 2.654 -29.615 1.00 64.20 25 ALA A O 17
ATOM 8514 N N . SER A 1 26 ? 4.001 2.352 -29.982 1.00 12.43 26 SER A N 17
ATOM 8515 C CA . SER A 1 26 ? 3.753 3.750 -30.316 1.00 10.13 26 SER A CA 17
ATOM 8516 C C . SER A 1 26 ? 3.885 4.635 -29.080 1.00 53.42 26 SER A C 17
ATOM 8517 O O . SER A 1 26 ? 4.249 5.806 -29.178 1.00 1.43 26 SER A O 17
ATOM 8525 N N . GLY A 1 27 ? 3.585 4.066 -27.917 1.00 32.23 27 GLY A N 17
ATOM 8526 C CA . GLY A 1 27 ? 3.675 4.816 -26.678 1.00 42.41 27 GLY A CA 17
ATOM 8527 C C . GLY A 1 27 ? 2.320 5.043 -26.037 1.00 43.44 27 GLY A C 17
ATOM 8528 O O . GLY A 1 27 ? 2.149 5.968 -25.242 1.00 71.33 27 GLY A O 17
ATOM 8532 N N . TYR A 1 28 ? 1.355 4.200 -26.385 1.00 31.33 28 TYR A N 17
ATOM 8533 C CA . TYR A 1 28 ? 0.007 4.315 -25.841 1.00 51.21 28 TYR A CA 17
ATOM 8534 C C . TYR A 1 28 ? -0.539 2.947 -25.442 1.00 4.50 28 TYR A C 17
ATOM 8535 O O . TYR A 1 28 ? 0.165 1.941 -25.514 1.00 4.24 28 TYR A O 17
ATOM 8553 N N . ASN A 1 29 ? -1.799 2.920 -25.022 1.00 12.23 29 ASN A N 17
ATOM 8554 C CA . ASN A 1 29 ? -2.441 1.677 -24.611 1.00 31.32 29 ASN A CA 17
ATOM 8555 C C . ASN A 1 29 ? -1.677 1.024 -23.463 1.00 33.31 29 ASN A C 17
ATOM 8556 O O . ASN A 1 29 ? -1.722 -0.194 -23.286 1.00 62.24 29 ASN A O 17
ATOM 8567 N N . CYS A 1 30 ? -0.977 1.842 -22.684 1.00 71.24 30 CYS A N 17
ATOM 8568 C CA . CYS A 1 30 ? -0.203 1.346 -21.553 1.00 31.50 30 CYS A CA 17
ATOM 8569 C C . CYS A 1 30 ? -1.101 1.106 -20.343 1.00 13.13 30 CYS A C 17
ATOM 8570 O O . CYS A 1 30 ? -1.426 2.035 -19.603 1.00 40.23 30 CYS A O 17
ATOM 8577 N N . VAL A 1 31 ? -1.499 -0.147 -20.147 1.00 33.02 31 VAL A N 17
ATOM 8578 C CA . VAL A 1 31 ? -2.359 -0.510 -19.026 1.00 44.12 31 VAL A CA 17
ATOM 8579 C C . VAL A 1 31 ? -1.915 -1.826 -18.398 1.00 33.14 31 VAL A C 17
ATOM 8580 O O . VAL A 1 31 ? -1.295 -2.663 -19.054 1.00 42.34 31 VAL A O 17
ATOM 8593 N N . CYS A 1 32 ? -2.238 -2.004 -17.121 1.00 32.01 32 CYS A N 17
ATOM 8594 C CA . CYS A 1 32 ? -1.874 -3.219 -16.402 1.00 10.44 32 CYS A CA 17
ATOM 8595 C C . CYS A 1 32 ? -2.848 -4.350 -16.717 1.00 62.42 32 CYS A C 17
ATOM 8596 O O . CYS A 1 32 ? -4.051 -4.230 -16.487 1.00 52.22 32 CYS A O 17
ATOM 8603 N N . ARG A 1 33 ? -2.318 -5.449 -17.245 1.00 32.22 33 ARG A N 17
ATOM 8604 C CA . ARG A 1 33 ? -3.140 -6.602 -17.593 1.00 21.12 33 ARG A CA 17
ATOM 8605 C C . ARG A 1 33 ? -2.506 -7.894 -17.087 1.00 65.41 33 ARG A C 17
ATOM 8606 O O . ARG A 1 33 ? -1.300 -7.953 -16.843 1.00 33.24 33 ARG A O 17
ATOM 8627 N N . LYS A 1 34 ? -3.325 -8.928 -16.932 1.00 33.53 34 LYS A N 17
ATOM 8628 C CA . LYS A 1 34 ? -2.846 -10.221 -16.456 1.00 10.31 34 LYS A CA 17
ATOM 8629 C C . LYS A 1 34 ? -2.098 -10.963 -17.558 1.00 62.14 34 LYS A C 17
ATOM 8630 O O . LYS A 1 34 ? -2.534 -12.019 -18.017 1.00 54.23 34 LYS A O 17
ATOM 8649 N N . LYS A 1 35 ? -0.967 -10.405 -17.979 1.00 74.40 35 LYS A N 17
ATOM 8650 C CA . LYS A 1 35 ? -0.156 -11.015 -19.026 1.00 31.32 35 LYS A CA 17
ATOM 8651 C C . LYS A 1 35 ? -0.969 -11.207 -20.302 1.00 40.32 35 LYS A C 17
ATOM 8652 O O . LYS A 1 35 ? -1.211 -10.254 -21.044 1.00 35.40 35 LYS A O 17
ATOM 8671 N N . GLY A 1 1 ? 1.654 0.041 0.130 1.00 42.31 1 GLY A N 18
ATOM 8672 C CA . GLY A 1 1 ? 2.357 0.080 -1.139 1.00 63.31 1 GLY A CA 18
ATOM 8673 C C . GLY A 1 1 ? 1.484 0.583 -2.271 1.00 33.10 1 GLY A C 18
ATOM 8674 O O . GLY A 1 1 ? 0.599 -0.130 -2.746 1.00 1.23 1 GLY A O 18
ATOM 8678 N N . TYR A 1 2 ? 1.730 1.814 -2.704 1.00 2.44 2 TYR A N 18
ATOM 8679 C CA . TYR A 1 2 ? 0.956 2.414 -3.784 1.00 43.11 2 TYR A CA 18
ATOM 8680 C C . TYR A 1 2 ? 1.450 1.927 -5.143 1.00 74.30 2 TYR A C 18
ATOM 8681 O O . TYR A 1 2 ? 2.477 2.384 -5.644 1.00 63.34 2 TYR A O 18
ATOM 8699 N N . CYS A 1 3 ? 0.709 0.996 -5.735 1.00 31.31 3 CYS A N 18
ATOM 8700 C CA . CYS A 1 3 ? 1.068 0.445 -7.036 1.00 23.42 3 CYS A CA 18
ATOM 8701 C C . CYS A 1 3 ? -0.116 0.502 -7.997 1.00 4.31 3 CYS A C 18
ATOM 8702 O O . CYS A 1 3 ? -1.253 0.728 -7.584 1.00 62.12 3 CYS A O 18
ATOM 8709 N N . ALA A 1 4 ? 0.161 0.296 -9.280 1.00 52.44 4 ALA A N 18
ATOM 8710 C CA . ALA A 1 4 ? -0.881 0.322 -10.300 1.00 3.51 4 ALA A CA 18
ATOM 8711 C C . ALA A 1 4 ? -1.806 -0.883 -10.170 1.00 50.43 4 ALA A C 18
ATOM 8712 O O . ALA A 1 4 ? -1.376 -2.025 -10.325 1.00 35.30 4 ALA A O 18
ATOM 8719 N N . GLU A 1 5 ? -3.077 -0.619 -9.885 1.00 14.11 5 GLU A N 18
ATOM 8720 C CA . GLU A 1 5 ? -4.062 -1.683 -9.733 1.00 72.51 5 GLU A CA 18
ATOM 8721 C C . GLU A 1 5 ? -4.362 -2.342 -11.076 1.00 74.44 5 GLU A C 18
ATOM 8722 O O . GLU A 1 5 ? -3.661 -2.116 -12.063 1.00 14.12 5 GLU A O 18
ATOM 8734 N N . LYS A 1 6 ? -5.409 -3.160 -11.107 1.00 33.14 6 LYS A N 18
ATOM 8735 C CA . LYS A 1 6 ? -5.805 -3.853 -12.327 1.00 42.32 6 LYS A CA 18
ATOM 8736 C C . LYS A 1 6 ? -6.123 -2.858 -13.439 1.00 13.44 6 LYS A C 18
ATOM 8737 O O . LYS A 1 6 ? -7.161 -2.197 -13.415 1.00 60.21 6 LYS A O 18
ATOM 8756 N N . GLY A 1 7 ? -5.224 -2.757 -14.412 1.00 44.25 7 GLY A N 18
ATOM 8757 C CA . GLY A 1 7 ? -5.428 -1.841 -15.520 1.00 33.14 7 GLY A CA 18
ATOM 8758 C C . GLY A 1 7 ? -5.286 -0.390 -15.105 1.00 53.15 7 GLY A C 18
ATOM 8759 O O . GLY A 1 7 ? -6.242 0.382 -15.187 1.00 52.14 7 GLY A O 18
ATOM 8763 N N . ILE A 1 8 ? -4.092 -0.018 -14.658 1.00 64.03 8 ILE A N 18
ATOM 8764 C CA . ILE A 1 8 ? -3.829 1.350 -14.229 1.00 41.03 8 ILE A CA 18
ATOM 8765 C C . ILE A 1 8 ? -2.546 1.886 -14.856 1.00 55.15 8 ILE A C 18
ATOM 8766 O O . ILE A 1 8 ? -1.622 1.127 -15.147 1.00 45.54 8 ILE A O 18
ATOM 8782 N N . ARG A 1 9 ? -2.498 3.198 -15.060 1.00 43.44 9 ARG A N 18
ATOM 8783 C CA . ARG A 1 9 ? -1.328 3.837 -15.652 1.00 72.34 9 ARG A CA 18
ATOM 8784 C C . ARG A 1 9 ? -0.050 3.389 -14.949 1.00 52.10 9 ARG A C 18
ATOM 8785 O O . ARG A 1 9 ? 0.190 3.738 -13.793 1.00 12.03 9 ARG A O 18
ATOM 8806 N N . CYS A 1 10 ? 0.767 2.614 -15.654 1.00 52.04 10 CYS A N 18
ATOM 8807 C CA . CYS A 1 10 ? 2.020 2.117 -15.099 1.00 12.22 10 CYS A CA 18
ATOM 8808 C C . CYS A 1 10 ? 3.216 2.730 -15.822 1.00 20.25 10 CYS A C 18
ATOM 8809 O O . CYS A 1 10 ? 4.334 2.220 -15.736 1.00 55.32 10 CYS A O 18
ATOM 8816 N N . ASP A 1 11 ? 2.973 3.826 -16.532 1.00 70.52 11 ASP A N 18
ATOM 8817 C CA . ASP A 1 11 ? 4.030 4.509 -17.269 1.00 13.11 11 ASP A CA 18
ATOM 8818 C C . ASP A 1 11 ? 5.227 4.791 -16.366 1.00 72.43 11 ASP A C 18
ATOM 8819 O O . ASP A 1 11 ? 6.374 4.561 -16.750 1.00 72.40 11 ASP A O 18
ATOM 8828 N N . ASP A 1 12 ? 4.952 5.290 -15.167 1.00 0.25 12 ASP A N 18
ATOM 8829 C CA . ASP A 1 12 ? 6.006 5.603 -14.209 1.00 3.42 12 ASP A CA 18
ATOM 8830 C C . ASP A 1 12 ? 5.976 4.634 -13.031 1.00 12.50 12 ASP A C 18
ATOM 8831 O O . ASP A 1 12 ? 7.015 4.306 -12.458 1.00 1.22 12 ASP A O 18
ATOM 8840 N N . ILE A 1 13 ? 4.778 4.182 -12.675 1.00 25.41 13 ILE A N 18
ATOM 8841 C CA . ILE A 1 13 ? 4.613 3.251 -11.566 1.00 24.45 13 ILE A CA 18
ATOM 8842 C C . ILE A 1 13 ? 4.530 1.812 -12.063 1.00 73.42 13 ILE A C 18
ATOM 8843 O O . ILE A 1 13 ? 4.142 1.560 -13.205 1.00 23.43 13 ILE A O 18
ATOM 8859 N N . HIS A 1 14 ? 4.894 0.870 -11.199 1.00 32.05 14 HIS A N 18
ATOM 8860 C CA . HIS A 1 14 ? 4.858 -0.545 -11.549 1.00 74.33 14 HIS A CA 18
ATOM 8861 C C . HIS A 1 14 ? 3.501 -1.155 -11.209 1.00 0.12 14 HIS A C 18
ATOM 8862 O O . HIS A 1 14 ? 2.751 -0.612 -10.398 1.00 14.34 14 HIS A O 18
ATOM 8876 N N . CYS A 1 15 ? 3.192 -2.286 -11.834 1.00 42.13 15 CYS A N 18
ATOM 8877 C CA . CYS A 1 15 ? 1.926 -2.969 -11.599 1.00 60.22 15 CYS A CA 18
ATOM 8878 C C . CYS A 1 15 ? 1.980 -3.788 -10.313 1.00 25.04 15 CYS A C 18
ATOM 8879 O O . CYS A 1 15 ? 3.026 -4.329 -9.952 1.00 30.51 15 CYS A O 18
ATOM 8886 N N . CYS A 1 16 ? 0.847 -3.874 -9.625 1.00 20.44 16 CYS A N 18
ATOM 8887 C CA . CYS A 1 16 ? 0.764 -4.626 -8.378 1.00 72.33 16 CYS A CA 18
ATOM 8888 C C . CYS A 1 16 ? 1.004 -6.113 -8.623 1.00 25.20 16 CYS A C 18
ATOM 8889 O O . CYS A 1 16 ? 0.839 -6.605 -9.740 1.00 23.53 16 CYS A O 18
ATOM 8896 N N . THR A 1 17 ? 1.396 -6.825 -7.570 1.00 40.24 17 THR A N 18
ATOM 8897 C CA . THR A 1 17 ? 1.660 -8.255 -7.670 1.00 4.50 17 THR A CA 18
ATOM 8898 C C . THR A 1 17 ? 0.489 -8.987 -8.314 1.00 12.20 17 THR A C 18
ATOM 8899 O O . THR A 1 17 ? -0.566 -9.150 -7.702 1.00 50.41 17 THR A O 18
ATOM 8910 N N . GLY A 1 18 ? 0.681 -9.428 -9.554 1.00 4.25 18 GLY A N 18
ATOM 8911 C CA . GLY A 1 18 ? -0.368 -10.139 -10.260 1.00 15.54 18 GLY A CA 18
ATOM 8912 C C . GLY A 1 18 ? -0.693 -9.511 -11.600 1.00 52.55 18 GLY A C 18
ATOM 8913 O O . GLY A 1 18 ? -1.452 -10.074 -12.391 1.00 1.42 18 GLY A O 18
ATOM 8917 N N . LEU A 1 19 ? -0.120 -8.340 -11.858 1.00 62.31 19 LEU A N 18
ATOM 8918 C CA . LEU A 1 19 ? -0.354 -7.633 -13.113 1.00 25.53 19 LEU A CA 18
ATOM 8919 C C . LEU A 1 19 ? 0.962 -7.169 -13.729 1.00 60.14 19 LEU A C 18
ATOM 8920 O O . LEU A 1 19 ? 1.948 -6.951 -13.025 1.00 31.11 19 LEU A O 18
ATOM 8936 N N . LYS A 1 20 ? 0.970 -7.017 -15.049 1.00 73.44 20 LYS A N 18
ATOM 8937 C CA . LYS A 1 20 ? 2.162 -6.575 -15.762 1.00 63.23 20 LYS A CA 18
ATOM 8938 C C . LYS A 1 20 ? 1.859 -5.355 -16.626 1.00 31.11 20 LYS A C 18
ATOM 8939 O O . LYS A 1 20 ? 0.746 -5.199 -17.129 1.00 72.20 20 LYS A O 18
ATOM 8958 N N . CYS A 1 21 ? 2.856 -4.493 -16.795 1.00 13.11 21 CYS A N 18
ATOM 8959 C CA . CYS A 1 21 ? 2.696 -3.287 -17.599 1.00 4.04 21 CYS A CA 18
ATOM 8960 C C . CYS A 1 21 ? 2.635 -3.628 -19.085 1.00 13.13 21 CYS A C 18
ATOM 8961 O O . CYS A 1 21 ? 3.663 -3.718 -19.756 1.00 51.30 21 CYS A O 18
ATOM 8968 N N . LYS A 1 22 ? 1.422 -3.817 -19.593 1.00 14.22 22 LYS A N 18
ATOM 8969 C CA . LYS A 1 22 ? 1.223 -4.146 -20.999 1.00 64.22 22 LYS A CA 18
ATOM 8970 C C . LYS A 1 22 ? 1.066 -2.882 -21.837 1.00 51.54 22 LYS A C 18
ATOM 8971 O O . LYS A 1 22 ? 0.001 -2.264 -21.854 1.00 12.13 22 LYS A O 18
ATOM 8990 N N . CYS A 1 23 ? 2.132 -2.502 -22.534 1.00 23.15 23 CYS A N 18
ATOM 8991 C CA . CYS A 1 23 ? 2.113 -1.312 -23.375 1.00 52.21 23 CYS A CA 18
ATOM 8992 C C . CYS A 1 23 ? 2.601 -1.634 -24.785 1.00 21.15 23 CYS A C 18
ATOM 8993 O O . CYS A 1 23 ? 3.463 -2.492 -24.973 1.00 13.42 23 CYS A O 18
ATOM 9000 N N . ASN A 1 24 ? 2.044 -0.940 -25.771 1.00 54.41 24 ASN A N 18
ATOM 9001 C CA . ASN A 1 24 ? 2.422 -1.152 -27.164 1.00 13.44 24 ASN A CA 18
ATOM 9002 C C . ASN A 1 24 ? 3.781 -0.526 -27.460 1.00 2.45 24 ASN A C 18
ATOM 9003 O O . ASN A 1 24 ? 4.378 0.121 -26.600 1.00 5.03 24 ASN A O 18
ATOM 9014 N N . ALA A 1 25 ? 4.264 -0.722 -28.682 1.00 74.32 25 ALA A N 18
ATOM 9015 C CA . ALA A 1 25 ? 5.551 -0.175 -29.093 1.00 33.22 25 ALA A CA 18
ATOM 9016 C C . ALA A 1 25 ? 5.428 1.299 -29.461 1.00 50.43 25 ALA A C 18
ATOM 9017 O O . ALA A 1 25 ? 6.409 2.042 -29.425 1.00 21.12 25 ALA A O 18
ATOM 9024 N N . SER A 1 26 ? 4.217 1.717 -29.817 1.00 2.12 26 SER A N 18
ATOM 9025 C CA . SER A 1 26 ? 3.967 3.103 -30.197 1.00 25.44 26 SER A CA 18
ATOM 9026 C C . SER A 1 26 ? 4.075 4.025 -28.986 1.00 55.44 26 SER A C 18
ATOM 9027 O O . SER A 1 26 ? 4.424 5.198 -29.115 1.00 15.13 26 SER A O 18
ATOM 9035 N N . GLY A 1 27 ? 3.771 3.486 -27.810 1.00 20.33 27 GLY A N 18
ATOM 9036 C CA . GLY A 1 27 ? 3.839 4.273 -26.593 1.00 14.33 27 GLY A CA 18
ATOM 9037 C C . GLY A 1 27 ? 2.473 4.509 -25.978 1.00 42.21 27 GLY A C 18
ATOM 9038 O O . GLY A 1 27 ? 2.292 5.436 -25.188 1.00 40.12 27 GLY A O 18
ATOM 9042 N N . TYR A 1 28 ? 1.510 3.670 -26.342 1.00 12.22 28 TYR A N 18
ATOM 9043 C CA . TYR A 1 28 ? 0.152 3.794 -25.824 1.00 5.32 28 TYR A CA 18
ATOM 9044 C C . TYR A 1 28 ? -0.386 2.439 -25.377 1.00 73.42 28 TYR A C 18
ATOM 9045 O O . TYR A 1 28 ? 0.328 1.437 -25.398 1.00 11.24 28 TYR A O 18
ATOM 9063 N N . ASN A 1 29 ? -1.653 2.416 -24.975 1.00 3.15 29 ASN A N 18
ATOM 9064 C CA . ASN A 1 29 ? -2.289 1.184 -24.523 1.00 13.24 29 ASN A CA 18
ATOM 9065 C C . ASN A 1 29 ? -1.534 0.583 -23.341 1.00 10.51 29 ASN A C 18
ATOM 9066 O O . ASN A 1 29 ? -1.574 -0.626 -23.115 1.00 25.41 29 ASN A O 18
ATOM 9077 N N . CYS A 1 30 ? -0.847 1.437 -22.589 1.00 42.14 30 CYS A N 18
ATOM 9078 C CA . CYS A 1 30 ? -0.082 0.992 -21.431 1.00 12.45 30 CYS A CA 18
ATOM 9079 C C . CYS A 1 30 ? -0.992 0.797 -20.221 1.00 70.31 30 CYS A C 18
ATOM 9080 O O . CYS A 1 30 ? -1.319 1.751 -19.516 1.00 15.21 30 CYS A O 18
ATOM 9087 N N . VAL A 1 31 ? -1.397 -0.448 -19.987 1.00 42.42 31 VAL A N 18
ATOM 9088 C CA . VAL A 1 31 ? -2.267 -0.770 -18.863 1.00 14.21 31 VAL A CA 18
ATOM 9089 C C . VAL A 1 31 ? -1.820 -2.053 -18.172 1.00 34.02 31 VAL A C 18
ATOM 9090 O O . VAL A 1 31 ? -1.188 -2.914 -18.785 1.00 13.20 31 VAL A O 18
ATOM 9103 N N . CYS A 1 32 ? -2.153 -2.176 -16.891 1.00 51.42 32 CYS A N 18
ATOM 9104 C CA . CYS A 1 32 ? -1.787 -3.354 -16.115 1.00 4.22 32 CYS A CA 18
ATOM 9105 C C . CYS A 1 32 ? -2.750 -4.506 -16.386 1.00 52.43 32 CYS A C 18
ATOM 9106 O O . CYS A 1 32 ? -3.956 -4.383 -16.173 1.00 55.41 32 CYS A O 18
ATOM 9113 N N . ARG A 1 33 ? -2.209 -5.624 -16.858 1.00 22.04 33 ARG A N 18
ATOM 9114 C CA . ARG A 1 33 ? -3.020 -6.797 -17.159 1.00 61.32 33 ARG A CA 18
ATOM 9115 C C . ARG A 1 33 ? -2.381 -8.061 -16.591 1.00 3.13 33 ARG A C 18
ATOM 9116 O O . ARG A 1 33 ? -1.172 -8.110 -16.363 1.00 2.24 33 ARG A O 18
ATOM 9137 N N . LYS A 1 34 ? -3.200 -9.082 -16.363 1.00 55.54 34 LYS A N 18
ATOM 9138 C CA . LYS A 1 34 ? -2.717 -10.346 -15.822 1.00 61.23 34 LYS A CA 18
ATOM 9139 C C . LYS A 1 34 ? -1.987 -11.152 -16.892 1.00 5.10 34 LYS A C 18
ATOM 9140 O O . LYS A 1 34 ? -2.437 -12.226 -17.290 1.00 63.42 34 LYS A O 18
ATOM 9159 N N . LYS A 1 35 ? -0.856 -10.627 -17.353 1.00 13.02 35 LYS A N 18
ATOM 9160 C CA . LYS A 1 35 ? -0.061 -11.298 -18.374 1.00 72.04 35 LYS A CA 18
ATOM 9161 C C . LYS A 1 35 ? 0.589 -12.560 -17.816 1.00 73.01 35 LYS A C 18
ATOM 9162 O O . LYS A 1 35 ? -0.086 -13.560 -17.570 1.00 63.42 35 LYS A O 18
ATOM 9181 N N . GLY A 1 1 ? 3.961 -0.418 -1.553 1.00 61.24 1 GLY A N 19
ATOM 9182 C CA . GLY A 1 1 ? 2.552 -0.639 -1.288 1.00 74.20 1 GLY A CA 19
ATOM 9183 C C . GLY A 1 1 ? 1.660 -0.063 -2.370 1.00 45.32 1 GLY A C 19
ATOM 9184 O O . GLY A 1 1 ? 0.782 -0.749 -2.892 1.00 35.44 1 GLY A O 19
ATOM 9188 N N . TYR A 1 2 ? 1.886 1.202 -2.708 1.00 53.10 2 TYR A N 19
ATOM 9189 C CA . TYR A 1 2 ? 1.093 1.872 -3.732 1.00 45.34 2 TYR A CA 19
ATOM 9190 C C . TYR A 1 2 ? 1.581 1.499 -5.129 1.00 40.10 2 TYR A C 19
ATOM 9191 O O . TYR A 1 2 ? 2.599 2.006 -5.600 1.00 44.23 2 TYR A O 19
ATOM 9209 N N . CYS A 1 3 ? 0.846 0.609 -5.787 1.00 31.01 3 CYS A N 19
ATOM 9210 C CA . CYS A 1 3 ? 1.201 0.166 -7.130 1.00 13.12 3 CYS A CA 19
ATOM 9211 C C . CYS A 1 3 ? 0.008 0.285 -8.075 1.00 23.24 3 CYS A C 19
ATOM 9212 O O . CYS A 1 3 ? -1.117 0.532 -7.642 1.00 50.02 3 CYS A O 19
ATOM 9219 N N . ALA A 1 4 ? 0.264 0.107 -9.366 1.00 70.55 4 ALA A N 19
ATOM 9220 C CA . ALA A 1 4 ? -0.788 0.191 -10.372 1.00 43.12 4 ALA A CA 19
ATOM 9221 C C . ALA A 1 4 ? -1.748 -0.989 -10.263 1.00 45.24 4 ALA A C 19
ATOM 9222 O O . ALA A 1 4 ? -1.357 -2.138 -10.466 1.00 33.00 4 ALA A O 19
ATOM 9229 N N . GLU A 1 5 ? -3.004 -0.696 -9.942 1.00 22.23 5 GLU A N 19
ATOM 9230 C CA . GLU A 1 5 ? -4.018 -1.735 -9.805 1.00 12.33 5 GLU A CA 19
ATOM 9231 C C . GLU A 1 5 ? -4.366 -2.338 -11.163 1.00 13.25 5 GLU A C 19
ATOM 9232 O O . GLU A 1 5 ? -3.680 -2.098 -12.156 1.00 4.00 5 GLU A O 19
ATOM 9244 N N . LYS A 1 6 ? -5.438 -3.123 -11.197 1.00 42.34 6 LYS A N 19
ATOM 9245 C CA . LYS A 1 6 ? -5.879 -3.761 -12.432 1.00 15.22 6 LYS A CA 19
ATOM 9246 C C . LYS A 1 6 ? -6.172 -2.720 -13.508 1.00 21.11 6 LYS A C 19
ATOM 9247 O O . LYS A 1 6 ? -7.171 -2.005 -13.439 1.00 22.34 6 LYS A O 19
ATOM 9266 N N . GLY A 1 7 ? -5.294 -2.642 -14.503 1.00 40.54 7 GLY A N 19
ATOM 9267 C CA . GLY A 1 7 ? -5.477 -1.686 -15.580 1.00 71.24 7 GLY A CA 19
ATOM 9268 C C . GLY A 1 7 ? -5.280 -0.254 -15.125 1.00 21.02 7 GLY A C 19
ATOM 9269 O O . GLY A 1 7 ? -6.210 0.552 -15.170 1.00 44.20 7 GLY A O 19
ATOM 9273 N N . ILE A 1 8 ? -4.0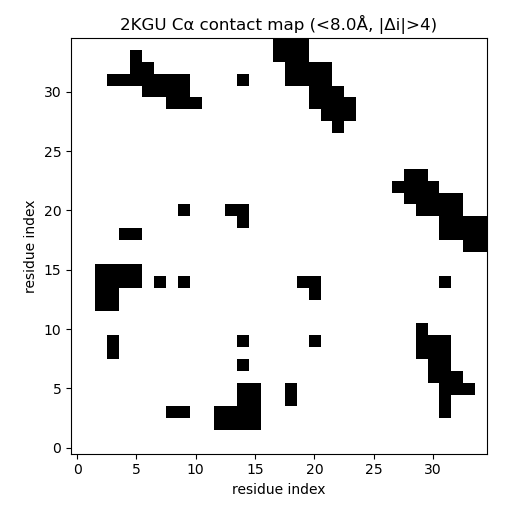67 0.063 -14.683 1.00 54.13 8 ILE A N 19
ATOM 9274 C CA . ILE A 1 8 ? -3.752 1.408 -14.217 1.00 72.41 8 ILE A CA 19
ATOM 9275 C C . ILE A 1 8 ? -2.454 1.914 -14.836 1.00 24.32 8 ILE A C 19
ATOM 9276 O O . ILE A 1 8 ? -1.563 1.129 -15.163 1.00 51.21 8 ILE A O 19
ATOM 9292 N N . ARG A 1 9 ? -2.352 3.230 -14.992 1.00 32.45 9 ARG A N 19
ATOM 9293 C CA . ARG A 1 9 ? -1.162 3.841 -15.570 1.00 41.03 9 ARG A CA 19
ATOM 9294 C C . ARG A 1 9 ? 0.102 3.311 -14.900 1.00 62.31 9 ARG A C 19
ATOM 9295 O O . ARG A 1 9 ? 0.351 3.574 -13.723 1.00 60.32 9 ARG A O 19
ATOM 9316 N N . CYS A 1 10 ? 0.897 2.562 -15.657 1.00 44.11 10 CYS A N 19
ATOM 9317 C CA . CYS A 1 10 ? 2.135 1.993 -15.138 1.00 2.43 10 CYS A CA 19
ATOM 9318 C C . CYS A 1 10 ? 3.347 2.584 -15.852 1.00 41.15 10 CYS A C 19
ATOM 9319 O O . CYS A 1 10 ? 4.452 2.047 -15.771 1.00 32.32 10 CYS A O 19
ATOM 9326 N N . ASP A 1 11 ? 3.132 3.693 -16.552 1.00 71.42 11 ASP A N 19
ATOM 9327 C CA . ASP A 1 11 ? 4.206 4.358 -17.280 1.00 61.34 11 ASP A CA 19
ATOM 9328 C C . ASP A 1 11 ? 5.410 4.598 -16.374 1.00 73.53 11 ASP A C 19
ATOM 9329 O O . ASP A 1 11 ? 6.554 4.388 -16.777 1.00 40.32 11 ASP A O 19
ATOM 9338 N N . ASP A 1 12 ? 5.143 5.038 -15.150 1.00 2.32 12 ASP A N 19
ATOM 9339 C CA . ASP A 1 12 ? 6.204 5.307 -14.186 1.00 62.11 12 ASP A CA 19
ATOM 9340 C C . ASP A 1 12 ? 6.183 4.283 -13.056 1.00 24.15 12 ASP A C 19
ATOM 9341 O O . ASP A 1 12 ? 7.233 3.855 -12.573 1.00 55.30 12 ASP A O 19
ATOM 9350 N N . ILE A 1 13 ? 4.983 3.895 -12.637 1.00 43.15 13 ILE A N 19
ATOM 9351 C CA . ILE A 1 13 ? 4.827 2.922 -11.564 1.00 34.31 13 ILE A CA 19
ATOM 9352 C C . ILE A 1 13 ? 4.663 1.511 -12.120 1.00 41.32 13 ILE A C 19
ATOM 9353 O O . ILE A 1 13 ? 4.235 1.328 -13.260 1.00 63.43 13 ILE A O 19
ATOM 9369 N N . HIS A 1 14 ? 5.005 0.517 -11.307 1.00 20.01 14 HIS A N 19
ATOM 9370 C CA . HIS A 1 14 ? 4.894 -0.878 -11.717 1.00 32.52 14 HIS A CA 19
ATOM 9371 C C . HIS A 1 14 ? 3.520 -1.440 -11.364 1.00 71.51 14 HIS A C 19
ATOM 9372 O O . HIS A 1 14 ? 2.813 -0.895 -10.516 1.00 5.11 14 HIS A O 19
ATOM 9386 N N . CYS A 1 15 ? 3.147 -2.534 -12.021 1.00 52.41 15 CYS A N 19
ATOM 9387 C CA . CYS A 1 15 ? 1.857 -3.169 -11.779 1.00 24.33 15 CYS A CA 19
ATOM 9388 C C . CYS A 1 15 ? 1.906 -4.037 -10.524 1.00 40.22 15 CYS A C 19
ATOM 9389 O O . CYS A 1 15 ? 2.932 -4.643 -10.215 1.00 20.35 15 CYS A O 19
ATOM 9396 N N . CYS A 1 16 ? 0.790 -4.091 -9.806 1.00 35.33 16 CYS A N 19
ATOM 9397 C CA . CYS A 1 16 ? 0.703 -4.884 -8.585 1.00 0.40 16 CYS A CA 19
ATOM 9398 C C . CYS A 1 16 ? 0.885 -6.368 -8.886 1.00 73.52 16 CYS A C 19
ATOM 9399 O O . CYS A 1 16 ? 0.684 -6.814 -10.017 1.00 12.13 16 CYS A O 19
ATOM 9406 N N . THR A 1 17 ? 1.266 -7.131 -7.866 1.00 61.33 17 THR A N 19
ATOM 9407 C CA . THR A 1 17 ? 1.476 -8.565 -8.021 1.00 32.21 17 THR A CA 19
ATOM 9408 C C . THR A 1 17 ? 0.268 -9.231 -8.670 1.00 51.32 17 THR A C 19
ATOM 9409 O O . THR A 1 17 ? -0.795 -9.342 -8.060 1.00 44.20 17 THR A O 19
ATOM 9420 N N . GLY A 1 18 ? 0.438 -9.673 -9.913 1.00 21.24 18 GLY A N 19
ATOM 9421 C CA . GLY A 1 18 ? -0.647 -10.323 -10.624 1.00 31.22 18 GLY A CA 19
ATOM 9422 C C . GLY A 1 18 ? -0.955 -9.654 -11.949 1.00 24.41 18 GLY A C 19
ATOM 9423 O O . GLY A 1 18 ? -1.704 -10.192 -12.765 1.00 61.23 18 GLY A O 19
ATOM 9427 N N . LEU A 1 19 ? -0.377 -8.478 -12.164 1.00 1.42 19 LEU A N 19
ATOM 9428 C CA . LEU A 1 19 ? -0.594 -7.733 -13.399 1.00 54.21 19 LEU A CA 19
ATOM 9429 C C . LEU A 1 19 ? 0.732 -7.290 -14.008 1.00 51.54 19 LEU A C 19
ATOM 9430 O O . LEU A 1 19 ? 1.731 -7.136 -13.305 1.00 35.12 19 LEU A O 19
ATOM 9446 N N . LYS A 1 20 ? 0.734 -7.083 -15.321 1.00 24.01 20 LYS A N 19
ATOM 9447 C CA . LYS A 1 20 ? 1.936 -6.654 -16.026 1.00 41.41 20 LYS A CA 19
ATOM 9448 C C . LYS A 1 20 ? 1.661 -5.408 -16.862 1.00 13.42 20 LYS A C 19
ATOM 9449 O O . LYS A 1 20 ? 0.549 -5.211 -17.354 1.00 63.24 20 LYS A O 19
ATOM 9468 N N . CYS A 1 21 ? 2.679 -4.569 -17.019 1.00 64.11 21 CYS A N 19
ATOM 9469 C CA . CYS A 1 21 ? 2.548 -3.343 -17.796 1.00 40.40 21 CYS A CA 19
ATOM 9470 C C . CYS A 1 21 ? 2.453 -3.651 -19.288 1.00 4.04 21 CYS A C 19
ATOM 9471 O O . CYS A 1 21 ? 3.468 -3.754 -19.977 1.00 71.35 21 CYS A O 19
ATOM 9478 N N . LYS A 1 22 ? 1.228 -3.797 -19.779 1.00 54.22 22 LYS A N 19
ATOM 9479 C CA . LYS A 1 22 ? 0.998 -4.092 -21.189 1.00 1.34 22 LYS A CA 19
ATOM 9480 C C . LYS A 1 22 ? 0.862 -2.806 -21.998 1.00 72.33 22 LYS A C 19
ATOM 9481 O O . LYS A 1 22 ? -0.191 -2.168 -21.996 1.00 10.43 22 LYS A O 19
ATOM 9500 N N . CYS A 1 23 ? 1.932 -2.433 -22.692 1.00 1.35 23 CYS A N 19
ATOM 9501 C CA . CYS A 1 23 ? 1.932 -1.224 -23.507 1.00 62.30 23 CYS A CA 19
ATOM 9502 C C . CYS A 1 23 ? 2.392 -1.528 -24.930 1.00 23.31 23 CYS A C 19
ATOM 9503 O O . CYS A 1 23 ? 3.253 -2.380 -25.146 1.00 73.41 23 CYS A O 19
ATOM 9510 N N . ASN A 1 24 ? 1.812 -0.824 -25.897 1.00 21.35 24 ASN A N 19
ATOM 9511 C CA . ASN A 1 24 ? 2.162 -1.019 -27.299 1.00 0.31 24 ASN A CA 19
ATOM 9512 C C . ASN A 1 24 ? 3.534 -0.425 -27.605 1.00 32.04 24 ASN A C 19
ATOM 9513 O O . ASN A 1 24 ? 4.160 0.192 -26.744 1.00 0.42 24 ASN A O 19
ATOM 9524 N N . ALA A 1 25 ? 3.994 -0.616 -28.837 1.00 21.34 25 ALA A N 19
ATOM 9525 C CA . ALA A 1 25 ? 5.290 -0.098 -29.257 1.00 51.11 25 ALA A CA 19
ATOM 9526 C C . ALA A 1 25 ? 5.202 1.385 -29.601 1.00 5.20 25 ALA A C 19
ATOM 9527 O O . ALA A 1 25 ? 6.205 2.099 -29.571 1.00 52.13 25 ALA A O 19
ATOM 9534 N N . SER A 1 26 ? 3.998 1.842 -29.928 1.00 12.23 26 SER A N 19
ATOM 9535 C CA . SER A 1 26 ? 3.781 3.240 -30.282 1.00 33.01 26 SER A CA 19
ATOM 9536 C C . SER A 1 26 ? 3.936 4.140 -29.060 1.00 44.41 26 SER A C 19
ATOM 9537 O O . SER A 1 26 ? 4.275 5.317 -29.181 1.00 62.21 26 SER A O 19
ATOM 9545 N N . GLY A 1 27 ? 3.686 3.577 -27.882 1.00 13.41 27 GLY A N 19
ATOM 9546 C CA . GLY A 1 27 ? 3.803 4.342 -26.654 1.00 53.43 27 GLY A CA 19
ATOM 9547 C C . GLY A 1 27 ? 2.458 4.610 -26.007 1.00 62.14 27 GLY A C 19
ATOM 9548 O O . GLY A 1 27 ? 2.327 5.516 -25.184 1.00 71.11 27 GLY A O 19
ATOM 9552 N N . TYR A 1 28 ? 1.457 3.822 -26.381 1.00 74.41 28 TYR A N 19
ATOM 9553 C CA . TYR A 1 28 ? 0.114 3.980 -25.835 1.00 1.43 28 TYR A CA 19
ATOM 9554 C C . TYR A 1 28 ? -0.464 2.634 -25.411 1.00 34.12 28 TYR A C 19
ATOM 9555 O O . TYR A 1 28 ? 0.212 1.608 -25.473 1.00 12.22 28 TYR A O 19
ATOM 9573 N N . ASN A 1 29 ? -1.722 2.647 -24.980 1.00 62.33 29 ASN A N 19
ATOM 9574 C CA . ASN A 1 29 ? -2.393 1.427 -24.546 1.00 13.12 29 ASN A CA 19
ATOM 9575 C C . ASN A 1 29 ? -1.644 0.777 -23.387 1.00 63.31 29 ASN A C 19
ATOM 9576 O O . ASN A 1 29 ? -1.717 -0.436 -23.188 1.00 74.34 29 ASN A O 19
ATOM 9587 N N . CYS A 1 30 ? -0.923 1.592 -22.624 1.00 64.54 30 CYS A N 19
ATOM 9588 C CA . CYS A 1 30 ? -0.159 1.097 -21.485 1.00 51.30 30 CYS A CA 19
ATOM 9589 C C . CYS A 1 30 ? -1.063 0.892 -20.273 1.00 22.53 30 CYS A C 19
ATOM 9590 O O . CYS A 1 30 ? -1.349 1.832 -19.531 1.00 63.31 30 CYS A O 19
ATOM 9597 N N . VAL A 1 31 ? -1.509 -0.345 -20.077 1.00 73.25 31 VAL A N 19
ATOM 9598 C CA . VAL A 1 31 ? -2.379 -0.676 -18.955 1.00 52.30 31 VAL A CA 19
ATOM 9599 C C . VAL A 1 31 ? -1.951 -1.981 -18.294 1.00 34.10 31 VAL A C 19
ATOM 9600 O O . VAL A 1 31 ? -1.350 -2.846 -18.933 1.00 14.53 31 VAL A O 19
ATOM 9613 N N . CYS A 1 32 ? -2.265 -2.118 -17.010 1.00 74.41 32 CYS A N 19
ATOM 9614 C CA . CYS A 1 32 ? -1.914 -3.319 -16.261 1.00 12.54 32 CYS A CA 19
ATOM 9615 C C . CYS A 1 32 ? -2.910 -4.442 -16.535 1.00 64.11 32 CYS A C 19
ATOM 9616 O O . CYS A 1 32 ? -4.108 -4.297 -16.292 1.00 24.14 32 CYS A O 19
ATOM 9623 N N . ARG A 1 33 ? -2.405 -5.561 -17.043 1.00 65.52 33 ARG A N 19
ATOM 9624 C CA . ARG A 1 33 ? -3.249 -6.709 -17.352 1.00 23.42 33 ARG A CA 19
ATOM 9625 C C . ARG A 1 33 ? -2.627 -7.999 -16.823 1.00 52.15 33 ARG A C 19
ATOM 9626 O O . ARG A 1 33 ? -1.408 -8.102 -16.684 1.00 72.00 33 ARG A O 19
ATOM 9647 N N . LYS A 1 34 ? -3.473 -8.981 -16.530 1.00 53.44 34 LYS A N 19
ATOM 9648 C CA . LYS A 1 34 ? -3.009 -10.264 -16.018 1.00 61.21 34 LYS A CA 19
ATOM 9649 C C . LYS A 1 34 ? -2.393 -11.104 -17.132 1.00 64.04 34 LYS A C 19
ATOM 9650 O O . LYS A 1 34 ? -2.928 -12.148 -17.506 1.00 53.43 34 LYS A O 19
ATOM 9669 N N . LYS A 1 35 ? -1.263 -10.643 -17.659 1.00 20.14 35 LYS A N 19
ATOM 9670 C CA . LYS A 1 35 ? -0.571 -11.353 -18.728 1.00 54.43 35 LYS A CA 19
ATOM 9671 C C . LYS A 1 35 ? 0.783 -11.869 -18.252 1.00 52.42 35 LYS A C 19
ATOM 9672 O O . LYS A 1 35 ? 0.859 -12.852 -17.515 1.00 10.32 35 LYS A O 19
ATOM 9691 N N . GLY A 1 1 ? 2.668 -2.098 -1.507 1.00 42.34 1 GLY A N 20
ATOM 9692 C CA . GLY A 1 1 ? 2.117 -0.812 -1.123 1.00 10.45 1 GLY A CA 20
ATOM 9693 C C . GLY A 1 1 ? 1.302 -0.175 -2.231 1.00 0.12 1 GLY A C 20
ATOM 9694 O O . GLY A 1 1 ? 0.333 -0.762 -2.714 1.00 44.41 1 GLY A O 20
ATOM 9698 N N . TYR A 1 2 ? 1.693 1.029 -2.634 1.00 21.15 2 TYR A N 20
ATOM 9699 C CA . TYR A 1 2 ? 0.989 1.748 -3.689 1.00 63.30 2 TYR A CA 20
ATOM 9700 C C . TYR A 1 2 ? 1.407 1.240 -5.066 1.00 1.22 2 TYR A C 20
ATOM 9701 O O . TYR A 1 2 ? 2.448 1.631 -5.595 1.00 52.14 2 TYR A O 20
ATOM 9719 N N . CYS A 1 3 ? 0.587 0.367 -5.641 1.00 23.31 3 CYS A N 20
ATOM 9720 C CA . CYS A 1 3 ? 0.869 -0.196 -6.956 1.00 10.10 3 CYS A CA 20
ATOM 9721 C C . CYS A 1 3 ? -0.338 -0.052 -7.879 1.00 22.21 3 CYS A C 20
ATOM 9722 O O . CYS A 1 3 ? -1.472 0.078 -7.419 1.00 62.30 3 CYS A O 20
ATOM 9729 N N . ALA A 1 4 ? -0.084 -0.077 -9.183 1.00 53.23 4 ALA A N 20
ATOM 9730 C CA . ALA A 1 4 ? -1.149 0.048 -10.171 1.00 10.22 4 ALA A CA 20
ATOM 9731 C C . ALA A 1 4 ? -2.033 -1.194 -10.186 1.00 23.53 4 ALA A C 20
ATOM 9732 O O . ALA A 1 4 ? -1.538 -2.319 -10.111 1.00 55.22 4 ALA A O 20
ATOM 9739 N N . GLU A 1 5 ? -3.342 -0.983 -10.282 1.00 23.23 5 GLU A N 20
ATOM 9740 C CA . GLU A 1 5 ? -4.293 -2.088 -10.304 1.00 54.35 5 GLU A CA 20
ATOM 9741 C C . GLU A 1 5 ? -4.185 -2.872 -11.609 1.00 34.10 5 GLU A C 20
ATOM 9742 O O . GLU A 1 5 ? -3.218 -2.726 -12.357 1.00 12.03 5 GLU A O 20
ATOM 9754 N N . LYS A 1 6 ? -5.185 -3.706 -11.876 1.00 11.33 6 LYS A N 20
ATOM 9755 C CA . LYS A 1 6 ? -5.205 -4.514 -13.089 1.00 51.21 6 LYS A CA 20
ATOM 9756 C C . LYS A 1 6 ? -5.689 -3.694 -14.281 1.00 1.01 6 LYS A C 20
ATOM 9757 O O . LYS A 1 6 ? -6.578 -4.118 -15.018 1.00 41.52 6 LYS A O 20
ATOM 9776 N N . GLY A 1 7 ? -5.096 -2.518 -14.464 1.00 51.15 7 GLY A N 20
ATOM 9777 C CA . GLY A 1 7 ? -5.479 -1.658 -15.569 1.00 73.42 7 GLY A CA 20
ATOM 9778 C C . GLY A 1 7 ? -5.272 -0.189 -15.260 1.00 31.14 7 GLY A C 20
ATOM 9779 O O . GLY A 1 7 ? -6.180 0.624 -15.438 1.00 63.44 7 GLY A O 20
ATOM 9783 N N . ILE A 1 8 ? -4.076 0.152 -14.793 1.00 1.52 8 ILE A N 20
ATOM 9784 C CA . ILE A 1 8 ? -3.753 1.534 -14.457 1.00 74.22 8 ILE A CA 20
ATOM 9785 C C . ILE A 1 8 ? -2.447 1.968 -15.113 1.00 52.34 8 ILE A C 20
ATOM 9786 O O . ILE A 1 8 ? -1.566 1.148 -15.369 1.00 21.53 8 ILE A O 20
ATOM 9802 N N . ARG A 1 9 ? -2.329 3.264 -15.382 1.00 51.43 9 ARG A N 20
ATOM 9803 C CA . ARG A 1 9 ? -1.130 3.809 -16.008 1.00 71.32 9 ARG A CA 20
ATOM 9804 C C . ARG A 1 9 ? 0.126 3.317 -15.295 1.00 62.14 9 ARG A C 20
ATOM 9805 O O . ARG A 1 9 ? 0.272 3.485 -14.084 1.00 41.13 9 ARG A O 20
ATOM 9826 N N . CYS A 1 10 ? 1.031 2.708 -16.055 1.00 10.13 10 CYS A N 20
ATOM 9827 C CA . CYS A 1 10 ? 2.275 2.190 -15.497 1.00 15.50 10 CYS A CA 20
ATOM 9828 C C . CYS A 1 10 ? 3.481 2.888 -16.118 1.00 42.14 10 CYS A C 20
ATOM 9829 O O . CYS A 1 10 ? 4.606 2.395 -16.037 1.00 62.22 10 CYS A O 20
ATOM 9836 N N . ASP A 1 11 ? 3.238 4.038 -16.738 1.00 64.31 11 ASP A N 20
ATOM 9837 C CA . ASP A 1 11 ? 4.304 4.804 -17.372 1.00 44.53 11 ASP A CA 20
ATOM 9838 C C . ASP A 1 11 ? 5.459 5.034 -16.403 1.00 4.24 11 ASP A C 20
ATOM 9839 O O . ASP A 1 11 ? 6.623 4.825 -16.747 1.00 11.32 11 ASP A O 20
ATOM 9848 N N . ASP A 1 12 ? 5.130 5.466 -15.190 1.00 42.13 12 ASP A N 20
ATOM 9849 C CA . ASP A 1 12 ? 6.140 5.724 -14.170 1.00 51.53 12 ASP A CA 20
ATOM 9850 C C . ASP A 1 12 ? 6.058 4.692 -13.050 1.00 73.14 12 ASP A C 20
ATOM 9851 O O . ASP A 1 12 ? 7.065 4.098 -12.665 1.00 44.13 12 ASP A O 20
ATOM 9860 N N . ILE A 1 13 ? 4.852 4.484 -12.532 1.00 2.25 13 ILE A N 20
ATOM 9861 C CA . ILE A 1 13 ? 4.639 3.524 -11.456 1.00 62.41 13 ILE A CA 20
ATOM 9862 C C . ILE A 1 13 ? 4.498 2.107 -12.004 1.00 4.53 13 ILE A C 20
ATOM 9863 O O . ILE A 1 13 ? 4.112 1.912 -13.156 1.00 72.54 13 ILE A O 20
ATOM 9879 N N . HIS A 1 14 ? 4.813 1.122 -11.169 1.00 31.01 14 HIS A N 20
ATOM 9880 C CA . HIS A 1 14 ? 4.719 -0.278 -11.569 1.00 1.35 14 HIS A CA 20
ATOM 9881 C C . HIS A 1 14 ? 3.378 -0.874 -11.150 1.00 4.52 14 HIS A C 20
ATOM 9882 O O . HIS A 1 14 ? 2.684 -0.325 -10.293 1.00 72.35 14 HIS A O 20
ATOM 9896 N N . CYS A 1 15 ? 3.020 -1.998 -11.760 1.00 21.54 15 CYS A N 20
ATOM 9897 C CA . CYS A 1 15 ? 1.762 -2.669 -11.452 1.00 5.42 15 CYS A CA 20
ATOM 9898 C C . CYS A 1 15 ? 1.884 -3.492 -10.173 1.00 32.31 15 CYS A C 20
ATOM 9899 O O . CYS A 1 15 ? 2.985 -3.724 -9.673 1.00 31.32 15 CYS A O 20
ATOM 9906 N N . CYS A 1 16 ? 0.745 -3.932 -9.649 1.00 13.14 16 CYS A N 20
ATOM 9907 C CA . CYS A 1 16 ? 0.721 -4.729 -8.429 1.00 25.55 16 CYS A CA 20
ATOM 9908 C C . CYS A 1 16 ? 1.237 -6.141 -8.692 1.00 31.42 16 CYS A C 20
ATOM 9909 O O . CYS A 1 16 ? 1.241 -6.611 -9.830 1.00 60.41 16 CYS A O 20
ATOM 9916 N N . THR A 1 17 ? 1.671 -6.814 -7.631 1.00 24.44 17 THR A N 20
ATOM 9917 C CA . THR A 1 17 ? 2.190 -8.172 -7.746 1.00 13.40 17 THR A CA 20
ATOM 9918 C C . THR A 1 17 ? 1.163 -9.100 -8.385 1.00 42.32 17 THR A C 20
ATOM 9919 O O . THR A 1 17 ? 0.158 -9.450 -7.768 1.00 5.55 17 THR A O 20
ATOM 9930 N N . GLY A 1 18 ? 1.423 -9.496 -9.628 1.00 21.35 18 GLY A N 20
ATOM 9931 C CA . GLY A 1 18 ? 0.512 -10.381 -10.330 1.00 22.34 18 GLY A CA 20
ATOM 9932 C C . GLY A 1 18 ? 0.109 -9.840 -11.687 1.00 64.41 18 GLY A C 20
ATOM 9933 O O . GLY A 1 18 ? -0.349 -10.589 -12.551 1.00 63.33 18 GLY A O 20
ATOM 9937 N N . LEU A 1 19 ? 0.278 -8.536 -11.876 1.00 60.43 19 LEU A N 20
ATOM 9938 C CA . LEU A 1 19 ? -0.073 -7.895 -13.139 1.00 1.24 19 LEU A CA 20
ATOM 9939 C C . LEU A 1 19 ? 1.176 -7.417 -13.872 1.00 41.41 19 LEU A C 20
ATOM 9940 O O . LEU A 1 19 ? 2.215 -7.174 -13.258 1.00 65.22 19 LEU A O 20
ATOM 9956 N N . LYS A 1 20 ? 1.067 -7.281 -15.189 1.00 52.33 20 LYS A N 20
ATOM 9957 C CA . LYS A 1 20 ? 2.185 -6.828 -16.008 1.00 3.13 20 LYS A CA 20
ATOM 9958 C C . LYS A 1 20 ? 1.814 -5.572 -16.790 1.00 72.31 20 LYS A C 20
ATOM 9959 O O . LYS A 1 20 ? 0.676 -5.421 -17.237 1.00 44.03 20 LYS A O 20
ATOM 9978 N N . CYS A 1 21 ? 2.780 -4.675 -16.953 1.00 51.23 21 CYS A N 20
ATOM 9979 C CA . CYS A 1 21 ? 2.555 -3.433 -17.683 1.00 3.33 21 CYS A CA 20
ATOM 9980 C C . CYS A 1 21 ? 2.456 -3.693 -19.183 1.00 22.20 21 CYS A C 20
ATOM 9981 O O . CYS A 1 21 ? 3.468 -3.769 -19.880 1.00 25.13 21 CYS A O 20
ATOM 9988 N N . LYS A 1 22 ? 1.229 -3.829 -19.674 1.00 62.04 22 LYS A N 20
ATOM 9989 C CA . LYS A 1 22 ? 0.996 -4.079 -21.092 1.00 35.33 22 LYS A CA 20
ATOM 9990 C C . LYS A 1 22 ? 0.848 -2.769 -21.859 1.00 30.15 22 LYS A C 20
ATOM 9991 O O . LYS A 1 22 ? -0.149 -2.061 -21.712 1.00 3.11 22 LYS A O 20
ATOM 10010 N N . CYS A 1 23 ? 1.845 -2.453 -22.678 1.00 3.33 23 CYS A N 20
ATOM 10011 C CA . CYS A 1 23 ? 1.827 -1.228 -23.469 1.00 34.31 23 CYS A CA 20
ATOM 10012 C C . CYS A 1 23 ? 2.235 -1.507 -24.912 1.00 63.24 23 CYS A C 20
ATOM 10013 O O . CYS A 1 23 ? 3.093 -2.350 -25.174 1.00 13.24 23 CYS A O 20
ATOM 10020 N N . ASN A 1 24 ? 1.615 -0.793 -25.846 1.00 0.32 24 ASN A N 20
ATOM 10021 C CA . ASN A 1 24 ? 1.914 -0.963 -27.263 1.00 73.11 24 ASN A CA 20
ATOM 10022 C C . ASN A 1 24 ? 3.305 -0.431 -27.594 1.00 12.24 24 ASN A C 20
ATOM 10023 O O . ASN A 1 24 ? 3.967 0.172 -26.749 1.00 73.22 24 ASN A O 20
ATOM 10034 N N . ALA A 1 25 ? 3.741 -0.658 -28.828 1.00 41.33 25 ALA A N 20
ATOM 10035 C CA . ALA A 1 25 ? 5.052 -0.199 -29.272 1.00 13.03 25 ALA A CA 20
ATOM 10036 C C . ALA A 1 25 ? 5.021 1.281 -29.637 1.00 54.20 25 ALA A C 20
ATOM 10037 O O . ALA A 1 25 ? 6.047 1.961 -29.602 1.00 75.44 25 ALA A O 20
ATOM 10044 N N . SER A 1 26 ? 3.837 1.775 -29.988 1.00 23.32 26 SER A N 20
ATOM 10045 C CA . SER A 1 26 ? 3.674 3.174 -30.364 1.00 51.02 26 SER A CA 20
ATOM 10046 C C . SER A 1 26 ? 3.843 4.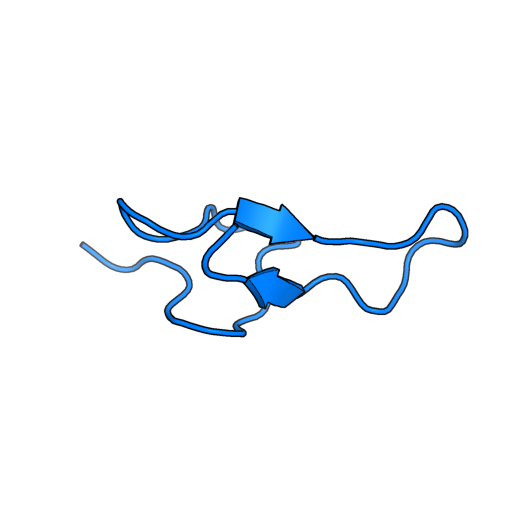086 -29.153 1.00 34.34 26 SER A C 20
ATOM 10047 O O . SER A 1 26 ? 4.213 5.251 -29.285 1.00 42.35 26 SER A O 20
ATOM 10055 N N . GLY A 1 27 ? 3.567 3.545 -27.970 1.00 22.34 27 GLY A N 20
ATOM 10056 C CA . GLY A 1 27 ? 3.694 4.322 -26.751 1.00 12.22 27 GLY A CA 20
ATOM 10057 C C . GLY A 1 27 ? 2.351 4.630 -26.117 1.00 45.14 27 GLY A C 20
ATOM 10058 O O . GLY A 1 27 ? 2.225 5.582 -25.346 1.00 73.44 27 GLY A O 20
ATOM 10062 N N . TYR A 1 28 ? 1.347 3.825 -26.444 1.00 33.01 28 TYR A N 20
ATOM 10063 C CA . TYR A 1 28 ? 0.006 4.019 -25.905 1.00 31.33 28 TYR A CA 20
ATOM 10064 C C . TYR A 1 28 ? -0.563 2.706 -25.375 1.00 73.03 28 TYR A C 20
ATOM 10065 O O . TYR A 1 28 ? 0.118 1.682 -25.361 1.00 4.10 28 TYR A O 20
ATOM 10083 N N . ASN A 1 29 ? -1.819 2.745 -24.941 1.00 41.41 29 ASN A N 20
ATOM 10084 C CA . ASN A 1 29 ? -2.482 1.560 -24.410 1.00 63.34 29 ASN A CA 20
ATOM 10085 C C . ASN A 1 29 ? -1.634 0.902 -23.326 1.00 64.33 29 ASN A C 20
ATOM 10086 O O . ASN A 1 29 ? -1.668 -0.316 -23.150 1.00 25.51 29 ASN A O 20
ATOM 10097 N N . CYS A 1 30 ? -0.873 1.716 -22.602 1.00 15.12 30 CYS A N 20
ATOM 10098 C CA . CYS A 1 30 ? -0.016 1.215 -21.535 1.00 31.15 30 CYS A CA 20
ATOM 10099 C C . CYS A 1 30 ? -0.817 0.984 -20.256 1.00 73.15 30 CYS A C 20
ATOM 10100 O O . CYS A 1 30 ? -0.885 1.853 -19.388 1.00 12.44 30 CYS A O 20
ATOM 10107 N N . VAL A 1 31 ? -1.423 -0.195 -20.149 1.00 43.30 31 VAL A N 20
ATOM 10108 C CA . VAL A 1 31 ? -2.218 -0.542 -18.977 1.00 51.43 31 VAL A CA 20
ATOM 10109 C C . VAL A 1 31 ? -1.785 -1.883 -18.396 1.00 43.24 31 VAL A C 20
ATOM 10110 O O . VAL A 1 31 ? -1.269 -2.744 -19.110 1.00 40.41 31 VAL A O 20
ATOM 10123 N N . CYS A 1 32 ? -1.998 -2.055 -17.096 1.00 42.41 32 CYS A N 20
ATOM 10124 C CA . CYS A 1 32 ? -1.630 -3.291 -16.417 1.00 63.22 32 CYS A CA 20
ATOM 10125 C C . CYS A 1 32 ? -2.677 -4.375 -16.656 1.00 64.44 32 CYS A C 20
ATOM 10126 O O . CYS A 1 32 ? -3.873 -4.093 -16.728 1.00 3.32 32 CYS A O 20
ATOM 10133 N N . ARG A 1 33 ? -2.218 -5.617 -16.779 1.00 4.40 33 ARG A N 20
ATOM 10134 C CA . ARG A 1 33 ? -3.114 -6.743 -17.011 1.00 25.11 33 ARG A CA 20
ATOM 10135 C C . ARG A 1 33 ? -2.544 -8.024 -16.407 1.00 54.41 33 ARG A C 20
ATOM 10136 O O . ARG A 1 33 ? -1.332 -8.161 -16.244 1.00 42.21 33 ARG A O 20
ATOM 10157 N N . LYS A 1 34 ? -3.428 -8.959 -16.076 1.00 71.13 34 LYS A N 20
ATOM 10158 C CA . LYS A 1 34 ? -3.016 -10.229 -15.491 1.00 65.31 34 LYS A CA 20
ATOM 10159 C C . LYS A 1 34 ? -2.452 -11.163 -16.558 1.00 55.41 34 LYS A C 20
ATOM 10160 O O . LYS A 1 34 ? -2.970 -12.258 -16.775 1.00 72.43 34 LYS A O 20
ATOM 10179 N N . LYS A 1 35 ? -1.388 -10.722 -17.221 1.00 34.40 35 LYS A N 20
ATOM 10180 C CA . LYS A 1 35 ? -0.752 -11.519 -18.264 1.00 14.23 35 LYS A CA 20
ATOM 10181 C C . LYS A 1 35 ? 0.489 -12.225 -17.728 1.00 50.00 35 LYS A C 20
ATOM 10182 O O . LYS A 1 35 ? 1.003 -11.876 -16.665 1.00 21.51 35 LYS A O 20
#

Organism: Alopecosa marikovskyi (NCBI:txid2066572)

Foldseek 3Di:
DDAAEQFDAPVPGHHDPQWHQDADPVGDPGTIHND

Sequence (35 aa):
GYCAEKGIRCDDIHCCTGLKCKCNASGYNCVCRKKGYCAEKGIRCDDIHCCTGLKCKCNASGYNCVCRKKGYCAEKGIRCDDIHCCTGLKCKCNASGYNCVCRKKGYCAEKGIRCDDIHCCTGLKCKCNASGYNCVCRKKGYCAEKGIRCDDIHCCTGLKCKCNASGYNCVCRKKGYCAEKGIRCDDIHCCTGLKCKCNASGYNCVCRKKGYCAEKGIRCDDIHCCTGLKCKCNASGYNCVCRKKGYCAEKGIRCDDIHCCTGLKCKCNASGYNCVCRKKGYCAEKGIRCDDIHCCTGLKCKCNASGYNCVCRKKGYCAEKGIRCDDIHCCTGLKCKCNASGYNCVCRKKGYCAEKGIRCDDIHCCTGLKCKCNASGYNCVCRKKGYCAEKGIRCDDIHCCTGLKCKCNASGYNCVCRKKGYCAEKGIRCDDIHCCTGLKCKCNASGYNCVCRKKGYCAEKGIRCDDIHCCTGLKCKCNASGYNCVCRKKGYCAEKGIRCDDIHCCTGLKCKCNASGYNCVCRKKGYCAEKGIRCDDIHCCTGLKCKCNASGYNCVCRKKGYCAEKGIRCDDIHCCTGLKCKCNASGYNCVCRKKGYCAEKGIRCDDIHCCTGLKCKCNASGYNCVCRKKGYCAEKGIRCDDIHCCTGLKCKCNASGYNCVCRKKGYCAEKGIRCDDIHCCTGLKCKCNASGYNCVCRKK